Protein AF-0000000079853258 (afdb_homodimer)

Organism: NCBI:txid1812858

Nearest PDB structures (foldseek):
  1rqj-assembly1_A  TM=9.156E-01  e=3.869E-19  Escherichia coli
  3krf-assembly1_D  TM=9.120E-01  e=2.173E-18  Mentha x piperita
  3ts7-assembly1_B  TM=9.157E-01  e=2.953E-16  Methylococcus capsulatus
  3ts7-assembly1_A  TM=8.950E-01  e=1.815E-16  Methylococcus capsulatus
  3lji-assembly1_A-2  TM=9.277E-01  e=4.018E-15  Pseudomonas protegens Pf-5

InterPro domains:
  IPR000092 Polyprenyl synthetase-like [PF00348] (30-272)
  IPR000092 Polyprenyl synthetase-like [cd00685] (30-293)
  IPR008949 Isoprenoid synthase domain superfamily [G3DSA:1.10.600.10] (2-295)
  IPR008949 Isoprenoid synthase domain superfamily [SSF48576] (1-284)
  IPR033749 Polyprenyl synthetase, conserved site [PS00444] (214-226)
  IPR033749 Polyprenyl synthetase, conserved site [PS00723] (81-97)
  IPR053378 Prenyl diphosphate synthase [NF045485] (11-294)

Structure (mmCIF, N/CA/C/O backbone):
data_AF-0000000079853258-model_v1
#
loop_
_entity.id
_entity.type
_entity.pdbx_description
1 polymer 'Farnesyl diphosphate synthase'
#
loop_
_atom_site.group_PDB
_atom_site.id
_atom_site.type_symbol
_atom_site.label_atom_id
_atom_site.label_alt_id
_atom_site.label_comp_id
_atom_site.label_asym_id
_atom_site.label_entity_id
_atom_site.label_seq_id
_atom_site.pdbx_PDB_ins_code
_atom_site.Cartn_x
_atom_site.Cartn_y
_atom_site.Cartn_z
_atom_site.occupancy
_atom_site.B_iso_or_equiv
_atom_site.auth_seq_id
_atom_site.auth_comp_id
_atom_site.auth_asym_id
_atom_site.auth_atom_id
_atom_site.pdbx_PDB_model_num
ATOM 1 N N . MET A 1 1 ? -10.508 21.344 32.688 1 62.25 1 MET A N 1
ATOM 2 C CA . MET A 1 1 ? -9.812 20.062 32.594 1 62.25 1 MET A CA 1
ATOM 3 C C . MET A 1 1 ? -8.414 20.25 32.031 1 62.25 1 MET A C 1
ATOM 5 O O . MET A 1 1 ? -8.18 21.172 31.234 1 62.25 1 MET A O 1
ATOM 9 N N . ASP A 1 2 ? -7.391 19.719 32.625 1 87.06 2 ASP A N 1
ATOM 10 C CA . ASP A 1 2 ? -5.984 19.828 32.25 1 87.06 2 ASP A CA 1
ATOM 11 C C . ASP A 1 2 ? -5.738 19.203 30.875 1 87.06 2 ASP A C 1
ATOM 13 O O . ASP A 1 2 ? -5.836 17.984 30.719 1 87.06 2 ASP A O 1
ATOM 17 N N . PHE A 1 3 ? -5.715 20.062 29.875 1 89.62 3 PHE A N 1
ATOM 18 C CA . PHE A 1 3 ? -5.582 19.641 28.484 1 89.62 3 PHE A CA 1
ATOM 19 C C . PHE A 1 3 ? -4.445 18.641 28.328 1 89.62 3 PHE A C 1
ATOM 21 O O . PHE A 1 3 ? -4.582 17.641 27.609 1 89.62 3 PHE A O 1
ATOM 28 N N . LYS A 1 4 ? -3.373 18.859 28.984 1 90.56 4 LYS A N 1
ATOM 29 C CA . LYS A 1 4 ? -2.205 18 28.891 1 90.56 4 LYS A CA 1
ATOM 30 C C . LYS A 1 4 ? -2.52 16.594 29.406 1 90.56 4 LYS A C 1
ATOM 32 O O . LYS A 1 4 ? -2.094 15.602 28.812 1 90.56 4 LYS A O 1
ATOM 37 N N . LYS A 1 5 ? -3.227 16.578 30.469 1 93.56 5 LYS A N 1
ATOM 38 C CA . LYS A 1 5 ? -3.611 15.289 31.047 1 93.56 5 LYS A CA 1
ATOM 39 C C . LYS A 1 5 ? -4.582 14.555 30.125 1 93.56 5 LYS A C 1
ATOM 41 O O . LYS A 1 5 ? -4.473 13.336 29.938 1 93.56 5 LYS A O 1
ATOM 46 N N . GLU A 1 6 ? -5.543 15.281 29.594 1 94.31 6 GLU A N 1
ATOM 47 C CA . GLU A 1 6 ? -6.504 14.695 28.672 1 94.31 6 GLU A CA 1
ATOM 48 C C . GLU A 1 6 ? -5.816 14.18 27.406 1 94.31 6 GLU A C 1
ATOM 50 O O . GLU A 1 6 ? -6.184 13.133 26.875 1 94.31 6 GLU A O 1
ATOM 55 N N . LEU A 1 7 ? -4.871 14.969 26.969 1 95.06 7 LEU A N 1
ATOM 56 C CA . LEU A 1 7 ? -4.102 14.586 25.781 1 95.06 7 LEU A CA 1
ATOM 57 C C . LEU A 1 7 ? -3.371 13.273 26.016 1 95.06 7 LEU A C 1
ATOM 59 O O . LEU A 1 7 ? -3.414 12.375 25.172 1 95.06 7 LEU A O 1
ATOM 63 N N . GLU A 1 8 ? -2.768 13.133 27.125 1 94.94 8 GLU A N 1
ATOM 64 C CA . GLU A 1 8 ? -2.025 11.922 27.469 1 94.94 8 GLU A CA 1
ATOM 65 C C . GLU A 1 8 ? -2.949 10.711 27.531 1 94.94 8 GLU A C 1
ATOM 67 O O . GLU A 1 8 ? -2.588 9.617 27.078 1 94.94 8 GLU A O 1
ATOM 72 N N . LEU A 1 9 ? -4.09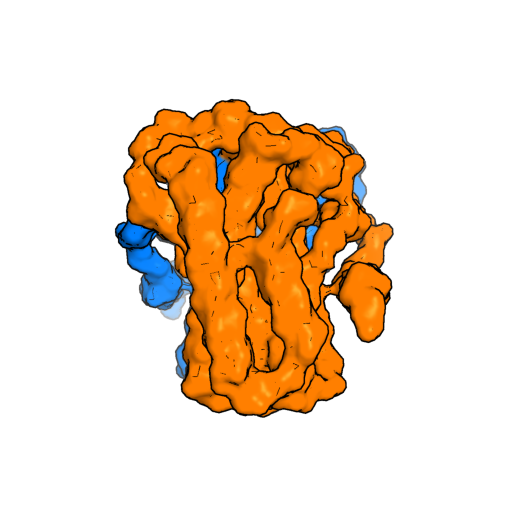4 10.914 28.125 1 96 9 LEU A N 1
ATOM 73 C CA . LEU A 1 9 ? -5.066 9.836 28.25 1 96 9 LEU A CA 1
ATOM 74 C C . LEU A 1 9 ? -5.559 9.398 26.875 1 96 9 LEU A C 1
ATOM 76 O O . LEU A 1 9 ? -5.754 8.203 26.625 1 96 9 LEU A O 1
ATOM 80 N N . ARG A 1 10 ? -5.793 10.344 26.031 1 96.12 10 ARG A N 1
ATOM 81 C CA . ARG A 1 10 ? -6.254 10.023 24.688 1 96.12 10 ARG A CA 1
ATOM 82 C C . ARG A 1 10 ? -5.168 9.297 23.891 1 96.12 10 ARG A C 1
ATOM 84 O O . ARG A 1 10 ? -5.461 8.367 23.141 1 96.12 10 ARG A O 1
ATOM 91 N N . VAL A 1 11 ? -3.932 9.719 24.031 1 96.88 11 VAL A N 1
ATOM 92 C CA . VAL A 1 11 ? -2.82 9.055 23.359 1 96.88 11 VAL A CA 1
ATOM 93 C C . VAL A 1 11 ? -2.746 7.598 23.812 1 96.88 11 VAL A C 1
ATOM 95 O O . VAL A 1 11 ? -2.58 6.691 23 1 96.88 11 VAL A O 1
ATOM 98 N N . GLN A 1 12 ? -2.9 7.379 25.109 1 97.12 12 GLN A N 1
ATOM 99 C CA . GLN A 1 12 ? -2.855 6.027 25.656 1 97.12 12 GLN A CA 1
ATOM 100 C C . GLN A 1 12 ? -3.982 5.168 25.094 1 97.12 12 GLN A C 1
ATOM 102 O O . GLN A 1 12 ? -3.77 4.004 24.75 1 97.12 12 GLN A O 1
ATOM 107 N N . ARG A 1 13 ? -5.141 5.73 25.047 1 97.31 13 ARG A N 1
ATOM 108 C CA . ARG A 1 13 ? -6.289 5.008 24.5 1 97.31 13 ARG A CA 1
ATOM 109 C C . ARG A 1 13 ? -6.078 4.668 23.031 1 97.31 13 ARG A C 1
ATOM 111 O O . ARG A 1 13 ? -6.398 3.564 22.594 1 97.31 13 ARG A O 1
ATOM 118 N N . ILE A 1 14 ? -5.574 5.613 22.312 1 98 14 ILE A N 1
ATOM 119 C CA . ILE A 1 14 ? -5.32 5.414 20.891 1 98 14 ILE A CA 1
ATOM 120 C C . ILE A 1 14 ? -4.262 4.332 20.703 1 98 14 ILE A C 1
ATOM 122 O O . ILE A 1 14 ? -4.379 3.486 19.812 1 98 14 ILE A O 1
ATOM 126 N N . GLU A 1 15 ? -3.275 4.352 21.547 1 97.94 15 GLU A N 1
ATOM 127 C CA . GLU A 1 15 ? -2.244 3.318 21.5 1 97.94 15 GLU A CA 1
ATOM 128 C C . GLU A 1 15 ? -2.84 1.932 21.719 1 97.94 15 GLU A C 1
ATOM 130 O O . GLU A 1 15 ? -2.459 0.97 21.047 1 97.94 15 GLU A O 1
ATOM 135 N N . GLU A 1 16 ? -3.705 1.867 22.625 1 98.06 16 GLU A N 1
ATOM 136 C CA . GLU A 1 16 ? -4.363 0.592 22.906 1 98.06 16 GLU A CA 1
ATOM 137 C C . GLU A 1 16 ? -5.184 0.125 21.703 1 98.06 16 GLU A C 1
ATOM 139 O O . GLU A 1 16 ? -5.215 -1.068 21.391 1 98.06 16 GLU A O 1
ATOM 144 N N . ILE A 1 17 ? -5.852 1.045 21.094 1 98.06 17 ILE A N 1
ATOM 145 C CA . ILE A 1 17 ? -6.633 0.718 19.922 1 98.06 17 ILE A CA 1
ATOM 146 C C . ILE A 1 17 ? -5.711 0.205 18.812 1 98.06 17 ILE A C 1
ATOM 148 O O . ILE A 1 17 ? -5.98 -0.833 18.203 1 98.06 17 ILE A O 1
ATOM 152 N N . ILE A 1 18 ? -4.605 0.882 18.562 1 98.38 18 ILE A N 1
ATOM 153 C CA . ILE A 1 18 ? -3.662 0.521 17.5 1 98.38 18 ILE A CA 1
ATOM 154 C C . ILE A 1 18 ? -3.092 -0.868 17.781 1 98.38 18 ILE A C 1
ATOM 156 O O . ILE A 1 18 ? -3 -1.697 16.875 1 98.38 18 ILE A O 1
ATOM 160 N N . LYS A 1 19 ? -2.777 -1.162 19 1 98.25 19 LYS A N 1
ATOM 161 C CA . LYS A 1 19 ? -2.174 -2.432 19.391 1 98.25 19 LYS A CA 1
ATOM 162 C C . LYS A 1 19 ? -3.102 -3.602 19.078 1 98.25 19 LYS A C 1
ATOM 164 O O . LYS A 1 19 ? -2.641 -4.691 18.734 1 98.25 19 LYS A O 1
ATOM 169 N N . LYS A 1 20 ? -4.398 -3.344 19.156 1 97.94 20 LYS A N 1
ATOM 170 C CA . LYS A 1 20 ? -5.387 -4.383 18.891 1 97.94 20 LYS A CA 1
ATOM 171 C C . LYS A 1 20 ? -5.273 -4.879 17.438 1 97.94 20 LYS A C 1
ATOM 173 O O . LYS A 1 20 ? -5.668 -6.004 17.141 1 97.94 20 LYS A O 1
ATOM 178 N N . TYR A 1 21 ? -4.75 -4.07 16.609 1 98.31 21 TYR A N 1
ATOM 179 C CA . TYR A 1 21 ? -4.766 -4.402 15.195 1 98.31 21 TYR A CA 1
ATOM 180 C C . TYR A 1 21 ? -3.389 -4.863 14.734 1 98.31 21 TYR A C 1
ATOM 182 O O . TYR A 1 21 ? -3.207 -5.215 13.562 1 98.31 21 TYR A O 1
ATOM 190 N N . LEU A 1 22 ? -2.373 -4.906 15.578 1 98.56 22 LEU A N 1
ATOM 191 C CA . LEU A 1 22 ? -1.027 -5.316 15.188 1 98.56 22 LEU A CA 1
ATOM 192 C C . LEU A 1 22 ? -0.928 -6.836 15.094 1 98.56 22 LEU A C 1
ATOM 194 O O . LEU A 1 22 ? -1.503 -7.551 15.914 1 98.56 22 LEU A O 1
ATOM 198 N N . PRO A 1 23 ? -0.274 -7.289 14.094 1 98.25 23 PRO A N 1
ATOM 199 C CA . PRO A 1 23 ? -0.152 -8.742 13.938 1 98.25 23 PRO A CA 1
ATOM 200 C C . PRO A 1 23 ? 0.78 -9.367 14.977 1 98.25 23 PRO A C 1
ATOM 202 O O . PRO A 1 23 ? 1.725 -8.719 15.43 1 98.25 23 PRO A O 1
ATOM 205 N N . LYS A 1 24 ? 0.512 -10.609 15.266 1 97.94 24 LYS A N 1
ATOM 206 C CA . LYS A 1 24 ? 1.387 -11.359 16.156 1 97.94 24 LYS A CA 1
ATOM 207 C C . LYS A 1 24 ? 2.721 -11.68 15.492 1 97.94 24 LYS A C 1
ATOM 209 O O . LYS A 1 24 ? 2.76 -12.016 14.305 1 97.94 24 LYS A O 1
ATOM 214 N N . GLU A 1 25 ? 3.754 -11.555 16.219 1 98.31 25 GLU A N 1
ATOM 215 C CA . GLU A 1 25 ? 5.102 -11.789 15.711 1 98.31 25 GLU A CA 1
ATOM 216 C C . GLU A 1 25 ? 5.441 -13.273 15.711 1 98.31 25 GLU A C 1
ATOM 218 O O . GLU A 1 25 ? 6.23 -13.734 16.547 1 98.31 25 GLU A O 1
ATOM 223 N N . GLU A 1 26 ? 4.953 -13.969 14.781 1 98.06 26 GLU A N 1
ATOM 224 C CA . GLU A 1 26 ? 5.145 -15.406 14.664 1 98.06 26 GLU A CA 1
ATOM 225 C C . GLU A 1 26 ? 5.234 -15.836 13.203 1 98.06 26 GLU A C 1
ATOM 227 O O . GLU A 1 26 ? 4.965 -15.047 12.305 1 98.06 26 GLU A O 1
ATOM 232 N N . GLY A 1 27 ? 5.723 -17.109 12.961 1 96.44 27 GLY A N 1
ATOM 233 C CA . GLY A 1 27 ? 5.793 -17.672 11.617 1 96.44 27 GLY A CA 1
ATOM 234 C C . GLY A 1 27 ? 7.133 -17.422 10.945 1 96.44 27 GLY A C 1
ATOM 235 O O . GLY A 1 27 ? 8.008 -16.781 11.516 1 96.44 27 GLY A O 1
ATOM 236 N N . TYR A 1 28 ? 7.277 -17.922 9.711 1 96.69 28 TYR A N 1
ATOM 237 C CA . TYR A 1 28 ? 8.523 -17.797 8.969 1 96.69 28 TYR A CA 1
ATOM 238 C C . TYR A 1 28 ? 8.805 -16.344 8.625 1 96.69 28 TYR A C 1
ATOM 240 O O . TYR A 1 28 ? 9.961 -15.938 8.5 1 96.69 28 TYR A O 1
ATOM 248 N N . GLN A 1 29 ? 7.699 -15.57 8.531 1 97.62 29 GLN A N 1
ATOM 249 C CA . GLN A 1 29 ? 7.848 -14.188 8.109 1 97.62 29 GLN A CA 1
ATOM 250 C C . GLN A 1 29 ? 7.891 -13.242 9.305 1 97.62 29 GLN A C 1
ATOM 252 O O . GLN A 1 29 ? 7.609 -12.047 9.172 1 97.62 29 GLN A O 1
ATOM 257 N N . LYS A 1 30 ? 8.242 -13.734 10.445 1 98.19 30 LYS A N 1
ATOM 258 C CA . LYS A 1 30 ? 8.211 -13.039 11.734 1 98.19 30 LYS A CA 1
ATOM 259 C C . LYS A 1 30 ? 9.031 -11.758 11.68 1 98.19 30 LYS A C 1
ATOM 261 O O . LYS A 1 30 ? 8.656 -10.75 12.289 1 98.19 30 LYS A O 1
ATOM 266 N N . ILE A 1 31 ? 10.102 -11.75 10.961 1 98.5 31 ILE A N 1
ATOM 267 C CA . ILE A 1 31 ? 11.047 -10.641 11 1 98.5 31 ILE A CA 1
ATOM 268 C C . ILE A 1 31 ? 10.383 -9.375 10.461 1 98.5 31 ILE A C 1
ATOM 270 O O . ILE A 1 31 ? 10.617 -8.273 10.977 1 98.5 31 ILE A O 1
ATOM 274 N N . VAL A 1 32 ? 9.555 -9.508 9.398 1 98.75 32 VAL A N 1
ATOM 275 C CA . VAL A 1 32 ? 8.906 -8.328 8.836 1 98.75 32 VAL A CA 1
ATOM 276 C C . VAL A 1 32 ? 7.828 -7.824 9.797 1 98.75 32 VAL A C 1
ATOM 278 O O . VAL A 1 32 ? 7.602 -6.617 9.906 1 98.75 32 VAL A O 1
ATOM 281 N N . ILE A 1 33 ? 7.199 -8.742 10.516 1 98.81 33 ILE A N 1
ATOM 282 C CA . ILE A 1 33 ? 6.176 -8.367 11.492 1 98.81 33 ILE A CA 1
ATOM 283 C C . ILE A 1 33 ? 6.824 -7.645 12.664 1 98.81 33 ILE A C 1
ATOM 285 O O . ILE A 1 33 ? 6.312 -6.621 13.133 1 98.81 33 ILE A O 1
ATOM 289 N N . GLU A 1 34 ? 7.93 -8.133 13.062 1 98.81 34 GLU A N 1
ATOM 290 C CA . GLU A 1 34 ? 8.688 -7.469 14.117 1 98.81 34 GLU A CA 1
ATOM 291 C C . GLU A 1 34 ? 9.109 -6.062 13.703 1 98.81 34 GLU A C 1
ATOM 293 O O . GLU A 1 34 ? 9.031 -5.121 14.492 1 98.81 34 GLU A O 1
ATOM 298 N N . ALA A 1 35 ? 9.547 -5.953 12.492 1 98.75 35 ALA A N 1
ATOM 299 C CA . ALA A 1 35 ? 9.977 -4.656 11.977 1 98.75 35 ALA A CA 1
ATOM 300 C C . ALA A 1 35 ? 8.812 -3.674 11.93 1 98.75 35 ALA A C 1
ATOM 302 O O . ALA A 1 35 ? 8.961 -2.504 12.289 1 98.75 35 ALA A O 1
ATOM 303 N N . MET A 1 36 ? 7.652 -4.184 11.484 1 98.69 36 MET A N 1
ATOM 304 C CA . MET A 1 36 ? 6.441 -3.365 11.477 1 98.69 36 MET A CA 1
ATOM 305 C C . MET A 1 36 ? 6.102 -2.875 12.883 1 98.69 36 MET A C 1
ATOM 307 O O . MET A 1 36 ? 5.922 -1.677 13.094 1 98.69 36 MET A O 1
ATOM 311 N N . ASN A 1 37 ? 6.02 -3.816 13.742 1 98.69 37 ASN A N 1
ATOM 312 C CA . ASN A 1 37 ? 5.621 -3.523 15.117 1 98.69 37 ASN A CA 1
ATOM 313 C C . ASN A 1 37 ? 6.629 -2.615 15.812 1 98.69 37 ASN A C 1
ATOM 315 O O . ASN A 1 37 ? 6.25 -1.721 16.562 1 98.69 37 ASN A O 1
ATOM 319 N N . TYR A 1 38 ? 7.926 -2.848 15.539 1 98.56 38 TYR A N 1
ATOM 320 C CA . TYR A 1 38 ? 8.992 -2.016 16.078 1 98.56 38 TYR A CA 1
ATOM 321 C C . TYR A 1 38 ? 8.766 -0.547 15.734 1 98.56 38 TYR A C 1
ATOM 323 O O . TYR A 1 38 ? 8.867 0.322 16.609 1 98.56 38 TYR A O 1
ATOM 331 N N . SER A 1 39 ? 8.383 -0.285 14.5 1 97.94 39 SER A N 1
ATOM 332 C CA . SER A 1 39 ? 8.219 1.082 14.016 1 97.94 39 SER A CA 1
ATOM 333 C C . SER A 1 39 ? 6.945 1.713 14.562 1 97.94 39 SER A C 1
ATOM 335 O O . SER A 1 39 ? 6.945 2.877 14.969 1 97.94 39 SER A O 1
ATOM 337 N N . ILE A 1 40 ? 5.879 0.989 14.594 1 97.69 40 ILE A N 1
ATOM 338 C CA . ILE A 1 40 ? 4.598 1.517 15.047 1 97.69 40 ILE A CA 1
ATOM 339 C C . ILE A 1 40 ? 4.648 1.785 16.547 1 97.69 40 ILE A C 1
ATOM 341 O O . ILE A 1 40 ? 4.105 2.783 17.031 1 97.69 40 ILE A O 1
ATOM 345 N N . LEU A 1 41 ? 5.301 0.933 17.266 1 96.94 41 LEU A N 1
ATOM 346 C CA . LEU A 1 41 ? 5.297 0.986 18.719 1 96.94 41 LEU A CA 1
ATOM 347 C C . LEU A 1 41 ? 6.355 1.954 19.234 1 96.94 41 LEU A C 1
ATOM 349 O O . LEU A 1 41 ? 6.492 2.146 20.438 1 96.94 41 LEU A O 1
ATOM 353 N N . ALA A 1 42 ? 7.133 2.562 18.328 1 93.06 42 ALA A N 1
ATOM 354 C CA . ALA A 1 42 ? 8.117 3.572 18.719 1 93.06 42 ALA A CA 1
ATOM 355 C C . ALA A 1 42 ? 7.434 4.812 19.281 1 93.06 42 ALA A C 1
ATOM 357 O O . ALA A 1 42 ? 8.086 5.668 19.891 1 93.06 42 ALA A O 1
ATOM 358 N N . GLY A 1 43 ? 6.125 4.879 19.156 1 89.31 43 GLY A N 1
ATOM 359 C CA . GLY A 1 43 ? 5.367 5.957 19.766 1 89.31 43 GLY A CA 1
ATOM 360 C C . GLY A 1 43 ? 5.078 7.098 18.812 1 89.31 43 GLY A C 1
ATOM 361 O O . GLY A 1 43 ? 4.848 6.875 17.625 1 89.31 43 GLY A O 1
ATOM 362 N N . GLY A 1 44 ? 5.008 8.297 19.406 1 86.44 44 GLY A N 1
ATOM 363 C CA . GLY A 1 44 ? 4.598 9.484 18.672 1 86.44 44 GLY A CA 1
ATOM 364 C C . GLY A 1 44 ? 3.379 10.164 19.281 1 86.44 44 GLY A C 1
ATOM 365 O O . GLY A 1 44 ? 2.789 9.656 20.234 1 86.44 44 GLY A O 1
ATOM 366 N N . LYS A 1 45 ? 3.061 11.25 18.734 1 88.75 45 LYS A N 1
ATOM 367 C CA . LYS A 1 45 ? 1.991 12.086 19.281 1 88.75 45 LYS A CA 1
ATOM 368 C C . LYS A 1 45 ? 0.62 11.547 18.891 1 88.75 45 LYS A C 1
ATOM 370 O O . LYS A 1 45 ? -0.397 11.938 19.469 1 88.75 45 LYS A O 1
ATOM 375 N N . ARG A 1 46 ? 0.529 10.609 17.938 1 96.44 46 ARG A N 1
ATOM 376 C CA . ARG A 1 46 ? -0.698 9.977 17.469 1 96.44 46 ARG A CA 1
ATOM 377 C C . ARG A 1 46 ? -1.745 11.023 17.094 1 96.44 46 ARG A C 1
ATOM 379 O O . ARG A 1 46 ? -2.928 10.859 17.406 1 96.44 46 ARG A O 1
ATOM 386 N N . LEU A 1 47 ? -1.274 12.078 16.516 1 95.5 47 LEU A N 1
ATOM 387 C CA . LEU A 1 47 ? -2.111 13.227 16.188 1 95.5 47 LEU A CA 1
ATOM 388 C C . LEU A 1 47 ? -3.17 12.852 15.148 1 95.5 47 LEU A C 1
ATOM 390 O O . LEU A 1 47 ? -4.34 13.211 15.297 1 95.5 47 LEU A O 1
ATOM 394 N N . ARG A 1 48 ? -2.807 12.125 14.156 1 97.81 48 ARG A N 1
ATOM 395 C CA . ARG A 1 48 ? -3.699 11.844 13.031 1 97.81 48 ARG A CA 1
ATOM 396 C C . ARG A 1 48 ? -4.863 10.961 13.469 1 97.81 48 ARG A C 1
ATOM 398 O O . ARG A 1 48 ? -6.027 11.32 13.273 1 97.81 48 ARG A O 1
ATOM 405 N N . PRO A 1 49 ? -4.602 9.828 14.133 1 98.62 49 PRO A N 1
ATOM 406 C CA . PRO A 1 49 ? -5.762 9.078 14.625 1 98.62 49 PRO A CA 1
ATOM 407 C C . PRO A 1 49 ? -6.586 9.875 15.633 1 98.62 49 PRO A C 1
ATOM 409 O O . PRO A 1 49 ? -7.805 9.703 15.711 1 98.62 49 PRO A O 1
ATOM 412 N N . MET A 1 50 ? -5.953 10.727 16.422 1 98.06 50 MET A N 1
ATOM 413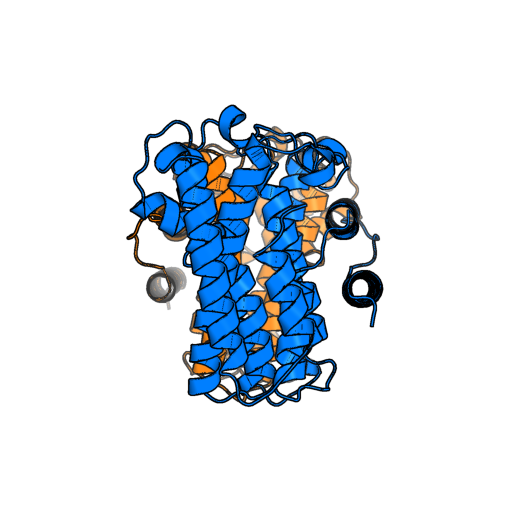 C CA . MET A 1 50 ? -6.668 11.547 17.391 1 98.06 50 MET A CA 1
ATOM 414 C C . MET A 1 50 ? -7.605 12.531 16.688 1 98.06 50 MET A C 1
ATOM 416 O O . MET A 1 50 ? -8.766 12.664 17.078 1 98.06 50 MET A O 1
ATOM 420 N N . LEU A 1 51 ? -7.098 13.234 15.695 1 97.94 51 LEU A N 1
ATOM 421 C CA . LEU A 1 51 ? -7.918 14.156 14.922 1 97.94 51 LEU A CA 1
ATOM 422 C C . LEU A 1 51 ? -9.094 13.43 14.273 1 97.94 51 LEU A C 1
ATOM 424 O O . LEU A 1 51 ? -10.211 13.953 14.242 1 97.94 51 LEU A O 1
ATOM 428 N N . MET A 1 52 ? -8.844 12.258 13.789 1 98.69 52 MET A N 1
ATOM 429 C CA . MET A 1 52 ? -9.883 11.438 13.18 1 98.69 52 MET A CA 1
ATOM 430 C C . MET A 1 52 ? -10.992 11.125 14.18 1 98.69 52 MET A C 1
ATOM 432 O O . MET A 1 52 ? -12.164 11.383 13.914 1 98.69 52 MET A O 1
ATOM 436 N N . GLN A 1 53 ? -10.602 10.609 15.312 1 98.44 53 GLN A N 1
ATOM 437 C CA . GLN A 1 53 ? -11.555 10.195 16.328 1 98.44 53 GLN A CA 1
ATOM 438 C C . GLN A 1 53 ? -12.367 11.375 16.859 1 98.44 53 GLN A C 1
ATOM 440 O O . GLN A 1 53 ? -13.586 11.289 17 1 98.44 53 GLN A O 1
ATOM 445 N N . GLU A 1 54 ? -11.688 12.477 17.172 1 97.62 54 GLU A N 1
ATOM 446 C CA . GLU A 1 54 ? -12.367 13.641 17.734 1 97.62 54 GLU A CA 1
ATOM 447 C C . GLU A 1 54 ? -13.328 14.258 16.719 1 97.62 54 GLU A C 1
ATOM 449 O O . GLU A 1 54 ? -14.383 14.773 17.094 1 97.62 54 GLU A O 1
ATOM 454 N N . THR A 1 55 ? -12.969 14.281 15.438 1 98.12 55 THR A N 1
ATOM 455 C CA . THR A 1 55 ? -13.891 14.75 14.406 1 98.12 55 THR A CA 1
ATOM 456 C C . THR A 1 55 ? -15.094 13.82 14.297 1 98.12 55 THR A C 1
ATOM 458 O O . THR A 1 55 ? -16.219 14.281 14.117 1 98.12 55 THR A O 1
ATOM 461 N N . TYR A 1 56 ? -14.828 12.5 14.344 1 98.25 56 TYR A N 1
ATOM 462 C CA . TYR A 1 56 ? -15.898 11.516 14.336 1 98.25 56 TYR A CA 1
ATOM 463 C C . TYR A 1 56 ? -16.891 11.781 15.461 1 98.25 56 TYR A C 1
ATOM 465 O O . TYR A 1 56 ? -18.109 11.789 15.242 1 98.25 56 TYR A O 1
ATOM 473 N N . PHE A 1 57 ? -16.344 12.062 16.703 1 97.5 57 PHE A N 1
ATOM 474 C CA . PHE A 1 57 ? -17.188 12.375 17.859 1 97.5 57 PHE A CA 1
ATOM 475 C C . PHE A 1 57 ? -17.922 13.688 17.656 1 97.5 57 PHE A C 1
ATOM 477 O O . PHE A 1 57 ? -19.078 13.82 18.047 1 97.5 57 PHE A O 1
ATOM 484 N N . LEU A 1 58 ? -17.266 14.656 17.062 1 96.75 58 LEU A N 1
ATOM 485 C CA . LEU A 1 58 ? -17.828 15.977 16.812 1 96.75 58 LEU A CA 1
ATOM 486 C C . LEU A 1 58 ? -19.156 15.859 16.078 1 96.75 58 LEU A C 1
ATOM 488 O O . LEU A 1 58 ? -20.094 16.609 16.375 1 96.75 58 LEU A O 1
ATOM 492 N N . PHE A 1 59 ? -19.25 14.883 15.164 1 96.81 59 PHE A N 1
ATOM 493 C CA . PHE A 1 59 ? -20.438 14.758 14.336 1 96.81 59 PHE A CA 1
ATOM 494 C C . PHE A 1 59 ? -21.328 13.625 14.836 1 96.81 59 PHE A C 1
ATOM 496 O O . PHE A 1 59 ? -22.156 13.102 14.086 1 96.81 59 PHE A O 1
ATOM 503 N N . GLY A 1 60 ? -21.047 13.133 16.031 1 96.31 60 GLY A N 1
ATOM 504 C CA . GLY A 1 60 ? -22 12.258 16.703 1 96.31 60 GLY A CA 1
ATOM 505 C C . GLY A 1 60 ? -21.656 10.789 16.547 1 96.31 60 GLY A C 1
ATOM 506 O O . GLY A 1 60 ? -22.422 9.922 16.969 1 96.31 60 GLY A O 1
ATOM 507 N N . GLY A 1 61 ? -20.453 10.5 15.961 1 95.56 61 GLY A N 1
ATOM 508 C CA . GLY A 1 61 ? -20.047 9.109 15.852 1 95.56 61 GLY A CA 1
ATOM 509 C C . GLY A 1 61 ? -19.844 8.438 17.203 1 95.56 61 GLY A C 1
ATOM 510 O O . GLY A 1 61 ? -19.312 9.055 18.125 1 95.56 61 GLY A O 1
ATOM 511 N N . LYS A 1 62 ? -20.266 7.172 17.266 1 94.44 62 LYS A N 1
ATOM 512 C CA . LYS A 1 62 ? -20.188 6.496 18.547 1 94.44 62 LYS A CA 1
ATOM 513 C C . LYS A 1 62 ? -19.703 5.055 18.391 1 94.44 62 LYS A C 1
ATOM 515 O O . LYS A 1 62 ? -19.344 4.402 19.359 1 94.44 62 LYS A O 1
ATOM 520 N N . SER A 1 63 ? -19.688 4.523 17.203 1 92.94 63 SER A N 1
ATOM 521 C CA . SER A 1 63 ? -19.391 3.109 17 1 92.94 63 SER A CA 1
ATOM 522 C C . SER A 1 63 ? -17.891 2.879 16.844 1 92.94 63 SER A C 1
ATOM 524 O O . SER A 1 63 ? -17.125 3.832 16.703 1 92.94 63 SER A O 1
ATOM 526 N N . ASP A 1 64 ? -17.469 1.617 16.891 1 95.62 64 ASP A N 1
ATOM 527 C CA . ASP A 1 64 ? -16.062 1.258 16.781 1 95.62 64 ASP A CA 1
ATOM 528 C C . ASP A 1 64 ? -15.633 1.173 15.328 1 95.62 64 ASP A C 1
ATOM 530 O O . ASP A 1 64 ? -14.508 0.765 15.031 1 95.62 64 ASP A O 1
ATOM 534 N N . VAL A 1 65 ? -16.469 1.642 14.383 1 96.5 65 VAL A N 1
ATOM 535 C CA . VAL A 1 65 ? -16.172 1.577 12.961 1 96.5 65 VAL A CA 1
ATOM 536 C C . VAL A 1 65 ? -14.977 2.469 12.641 1 96.5 65 VAL A C 1
ATOM 538 O O . VAL A 1 65 ? -14.297 2.268 11.633 1 96.5 65 VAL A O 1
ATOM 541 N N . ILE A 1 66 ? -14.688 3.432 13.586 1 97.88 66 ILE A N 1
ATOM 542 C CA . ILE A 1 66 ? -13.617 4.402 13.367 1 97.88 66 ILE A CA 1
ATOM 543 C C . ILE A 1 66 ? -12.266 3.766 13.695 1 97.88 66 ILE A C 1
ATOM 545 O O . ILE A 1 66 ? -11.227 4.215 13.211 1 97.88 66 ILE A O 1
ATOM 549 N N . GLU A 1 67 ? -12.266 2.689 14.5 1 98.5 67 GLU A N 1
ATOM 550 C CA . GLU A 1 67 ? -11.031 2.158 15.078 1 98.5 67 GLU A CA 1
ATOM 551 C C . GLU A 1 67 ? -10.117 1.592 14 1 98.5 67 GLU A C 1
ATOM 553 O O . GLU A 1 67 ? -8.922 1.883 13.977 1 98.5 67 GLU A O 1
ATOM 558 N N . PRO A 1 68 ? -10.656 0.805 13.047 1 98.44 68 PRO A N 1
ATOM 559 C CA . PRO A 1 68 ? -9.766 0.307 11.992 1 98.44 68 PRO A CA 1
ATOM 560 C C . PRO A 1 68 ? -9.125 1.43 11.188 1 98.44 68 PRO A C 1
ATOM 562 O O . PRO A 1 68 ? -7.977 1.302 10.742 1 98.44 68 PRO A O 1
ATOM 565 N N . PHE A 1 69 ? -9.867 2.475 10.977 1 98.75 69 PHE A N 1
ATOM 566 C CA . PHE A 1 69 ? -9.328 3.6 10.219 1 98.75 69 PHE A CA 1
ATOM 567 C C . PHE A 1 69 ? -8.25 4.32 11.016 1 98.75 69 PHE A C 1
ATOM 569 O O . PHE A 1 69 ? -7.254 4.781 10.445 1 98.75 69 PHE A O 1
ATOM 576 N N . MET A 1 70 ? -8.422 4.438 12.328 1 98.81 70 MET A N 1
ATOM 577 C CA . MET A 1 70 ? -7.406 5.035 13.18 1 98.81 70 MET A CA 1
ATOM 578 C C . MET A 1 70 ? -6.098 4.254 13.102 1 98.81 70 MET A C 1
ATOM 580 O O . MET A 1 70 ? -5.031 4.84 12.914 1 98.81 70 MET A O 1
ATOM 584 N N . ALA A 1 71 ? -6.238 2.965 13.203 1 98.81 71 ALA A N 1
ATOM 585 C CA . ALA A 1 71 ? -5.062 2.102 13.125 1 98.81 71 ALA A CA 1
ATOM 586 C C . ALA A 1 71 ? -4.418 2.166 11.742 1 98.81 71 ALA A C 1
ATOM 588 O O . ALA A 1 71 ? -3.197 2.273 11.625 1 98.81 71 ALA A O 1
ATOM 589 N N . ALA A 1 72 ? -5.242 2.113 10.75 1 98.88 72 ALA A N 1
ATOM 590 C CA . ALA A 1 72 ? -4.758 2.16 9.375 1 98.88 72 ALA A CA 1
ATOM 591 C C . ALA A 1 72 ? -4.008 3.461 9.102 1 98.88 72 ALA A C 1
ATOM 593 O O . ALA A 1 72 ? -2.953 3.453 8.461 1 98.88 72 ALA A O 1
ATOM 594 N N . MET A 1 73 ? -4.527 4.562 9.547 1 98.81 73 MET A N 1
ATOM 595 C CA . MET A 1 73 ? -3.898 5.867 9.367 1 98.81 73 MET A CA 1
ATOM 596 C C . MET A 1 73 ? -2.508 5.891 9.992 1 98.81 73 MET A C 1
ATOM 598 O O . MET A 1 73 ? -1.561 6.395 9.383 1 98.81 73 MET A O 1
ATOM 602 N N . GLU A 1 74 ? -2.418 5.359 11.148 1 98.62 74 GLU A N 1
ATOM 603 C CA . GLU A 1 74 ? -1.116 5.316 11.812 1 98.62 74 GLU A CA 1
ATOM 604 C C . GLU A 1 74 ? -0.151 4.398 11.07 1 98.62 74 GLU A C 1
ATOM 606 O O . GLU A 1 74 ? 1.051 4.672 11.008 1 98.62 74 GLU A O 1
ATOM 611 N N . MET A 1 75 ? -0.662 3.33 10.547 1 98.81 75 MET A N 1
ATOM 612 C CA . MET A 1 75 ? 0.173 2.426 9.758 1 98.81 75 MET A CA 1
ATOM 613 C C . MET A 1 75 ? 0.706 3.123 8.516 1 98.81 75 MET A C 1
ATOM 615 O O . MET A 1 75 ? 1.88 2.979 8.172 1 98.81 75 MET A O 1
ATOM 619 N N . ILE A 1 76 ? -0.146 3.883 7.852 1 98.88 76 ILE A N 1
ATOM 620 C CA . ILE A 1 76 ? 0.255 4.613 6.656 1 98.88 76 ILE A CA 1
ATOM 621 C C . ILE A 1 76 ? 1.299 5.668 7.02 1 98.88 76 ILE A C 1
ATOM 623 O O . ILE A 1 76 ? 2.326 5.789 6.348 1 98.88 76 ILE A O 1
ATOM 627 N N . HIS A 1 77 ? 1.051 6.387 8.078 1 98.31 77 HIS A N 1
ATOM 628 C CA . HIS A 1 77 ? 2.029 7.375 8.516 1 98.31 77 HIS A CA 1
ATOM 629 C C . HIS A 1 77 ? 3.363 6.715 8.859 1 98.31 77 HIS A C 1
ATOM 631 O O . HIS A 1 77 ? 4.422 7.215 8.477 1 98.31 77 HIS A O 1
ATOM 637 N N . THR A 1 78 ? 3.289 5.613 9.555 1 98.31 78 THR A N 1
ATOM 638 C CA . THR A 1 78 ? 4.492 4.922 10.008 1 98.31 78 THR A CA 1
ATOM 639 C C . THR A 1 78 ? 5.281 4.379 8.82 1 98.31 78 THR A C 1
ATOM 641 O O . THR A 1 78 ? 6.508 4.484 8.789 1 98.31 78 THR A O 1
ATOM 644 N N . TYR A 1 79 ? 4.57 3.775 7.84 1 98.62 79 TYR A N 1
ATOM 645 C CA . TYR A 1 79 ? 5.332 3.264 6.707 1 98.62 79 TYR A CA 1
ATOM 646 C C . TYR A 1 79 ? 6.062 4.391 5.984 1 98.62 79 TYR A C 1
ATOM 648 O O . TYR A 1 79 ? 7.156 4.191 5.453 1 98.62 79 TYR A O 1
ATOM 656 N N . SER A 1 80 ? 5.402 5.57 5.887 1 98.31 80 SER A N 1
ATOM 657 C CA . SER A 1 80 ? 6.027 6.703 5.215 1 98.31 80 SER A CA 1
ATOM 658 C C . SER A 1 80 ? 7.332 7.105 5.902 1 98.31 80 SER A C 1
ATOM 660 O O . SER A 1 80 ? 8.305 7.473 5.238 1 98.31 80 SER A O 1
ATOM 662 N N . LEU A 1 81 ? 7.398 7.027 7.262 1 96.56 81 LEU A N 1
ATOM 663 C CA . LEU A 1 81 ? 8.617 7.316 8.016 1 96.56 81 LEU A CA 1
ATOM 664 C C . LEU A 1 81 ? 9.672 6.25 7.77 1 96.56 81 LEU A C 1
ATOM 666 O O . LEU A 1 81 ? 10.852 6.566 7.57 1 96.56 81 LEU A O 1
ATOM 670 N N . VAL A 1 82 ? 9.25 5 7.754 1 98.31 82 VAL A N 1
ATOM 671 C CA . VAL A 1 82 ? 10.156 3.873 7.57 1 98.31 82 VAL A CA 1
ATOM 672 C C . VAL A 1 82 ? 10.867 3.994 6.227 1 98.31 82 VAL A C 1
ATOM 674 O O . VAL A 1 82 ? 12.086 3.846 6.145 1 98.31 82 VAL A O 1
ATOM 677 N N . HIS A 1 83 ? 10.117 4.27 5.188 1 98.5 83 HIS A N 1
ATOM 678 C CA . HIS A 1 83 ? 10.711 4.371 3.855 1 98.5 83 HIS A CA 1
ATOM 679 C C . HIS A 1 83 ? 11.484 5.672 3.695 1 98.5 83 HIS A C 1
ATOM 681 O O . HIS A 1 83 ? 12.539 5.695 3.045 1 98.5 83 HIS A O 1
ATOM 687 N N . ASP A 1 84 ? 11.016 6.738 4.328 1 96.19 84 ASP A N 1
ATOM 688 C CA . ASP A 1 84 ? 11.703 8.023 4.273 1 96.19 84 ASP A CA 1
ATOM 689 C C . ASP A 1 84 ? 13.078 7.938 4.945 1 96.19 84 ASP A C 1
ATOM 691 O O . ASP A 1 84 ? 14 8.656 4.566 1 96.19 84 ASP A O 1
ATOM 695 N N . ASP A 1 85 ? 13.242 7.078 5.91 1 96 85 ASP A N 1
ATOM 696 C CA . ASP A 1 85 ? 14.477 6.941 6.684 1 96 85 ASP A CA 1
ATOM 697 C C . ASP A 1 85 ? 15.5 6.09 5.945 1 96 85 ASP A C 1
ATOM 699 O O . ASP A 1 85 ? 16.656 5.996 6.363 1 96 85 ASP A O 1
ATOM 703 N N . LEU A 1 86 ? 15.172 5.465 4.809 1 97.69 86 LEU A N 1
ATOM 704 C CA . LEU A 1 86 ? 16.062 4.555 4.094 1 97.69 86 LEU A CA 1
ATOM 705 C C . LEU A 1 86 ? 17.281 5.293 3.551 1 97.69 86 LEU A C 1
ATOM 707 O O . LEU A 1 86 ? 17.219 6.504 3.318 1 97.69 86 LEU A O 1
ATOM 711 N N . PRO A 1 87 ? 18.406 4.574 3.229 1 96.62 87 PRO A N 1
ATOM 712 C CA . PRO A 1 87 ? 19.641 5.188 2.723 1 96.62 87 PRO A CA 1
ATOM 713 C C . PRO A 1 87 ? 19.422 5.965 1.427 1 96.62 87 PRO A C 1
ATOM 715 O O . PRO A 1 87 ? 20.062 6.992 1.204 1 96.62 87 PRO A O 1
ATOM 718 N N . ALA A 1 88 ? 18.516 5.539 0.601 1 95.12 88 ALA A N 1
ATOM 719 C CA . ALA A 1 88 ? 18.266 6.176 -0.69 1 95.12 88 ALA A CA 1
ATOM 720 C C . ALA A 1 88 ? 17.438 7.445 -0.526 1 95.12 88 ALA A C 1
ATOM 722 O O . ALA A 1 88 ? 17.25 8.203 -1.482 1 95.12 88 ALA A O 1
ATOM 723 N N . MET A 1 89 ? 16.984 7.75 0.732 1 94.44 89 MET A N 1
ATOM 724 C CA . MET A 1 89 ? 16.156 8.914 1.021 1 94.44 89 MET A CA 1
ATOM 725 C C . MET A 1 89 ? 16.828 9.82 2.047 1 94.44 89 MET A C 1
ATOM 727 O O . MET A 1 89 ? 17.906 10.367 1.79 1 94.44 89 MET A O 1
ATOM 731 N N . ASP A 1 90 ? 16.266 9.914 3.246 1 90.62 90 ASP A N 1
ATOM 732 C CA . ASP A 1 90 ? 16.859 10.82 4.227 1 90.62 90 ASP A CA 1
ATOM 733 C C . ASP A 1 90 ? 18.016 10.156 4.961 1 90.62 90 ASP A C 1
ATOM 735 O O . ASP A 1 90 ? 18.844 10.836 5.586 1 90.62 90 ASP A O 1
ATOM 739 N N . ASP A 1 91 ? 18.094 8.867 4.902 1 92.88 91 ASP A N 1
ATOM 740 C CA . ASP A 1 91 ? 19.156 8.094 5.535 1 92.88 91 ASP A CA 1
ATOM 741 C C . ASP A 1 91 ? 19.328 8.484 7 1 92.88 91 ASP A C 1
ATOM 743 O O . ASP A 1 91 ? 20.453 8.711 7.461 1 92.88 91 ASP A O 1
ATOM 747 N N . ASP A 1 92 ? 18.234 8.617 7.695 1 90.5 92 ASP A N 1
ATOM 748 C CA . ASP A 1 92 ? 18.266 9.008 9.102 1 90.5 92 ASP A CA 1
ATOM 749 C C . ASP A 1 92 ? 18.641 7.82 9.992 1 90.5 92 ASP A C 1
ATOM 751 O O . ASP A 1 92 ? 18.219 6.691 9.742 1 90.5 92 ASP A O 1
ATOM 755 N N . ASP A 1 93 ? 19.344 8.117 11.133 1 92.5 93 ASP A N 1
ATOM 756 C CA . ASP A 1 93 ? 19.781 7.082 12.062 1 92.5 93 ASP A CA 1
ATOM 757 C C . ASP A 1 93 ? 18.734 6.855 13.156 1 92.5 93 ASP A C 1
ATOM 759 O O . ASP A 1 93 ? 18.656 5.762 13.719 1 92.5 93 ASP A O 1
ATOM 763 N N . TYR A 1 94 ? 17.906 7.938 13.438 1 91 94 TYR A N 1
ATOM 764 C CA . TYR A 1 94 ? 16.969 7.859 14.539 1 91 94 TYR A CA 1
ATOM 765 C C . TYR A 1 94 ? 15.586 8.359 14.117 1 91 94 TYR A C 1
ATOM 767 O O . TYR A 1 94 ? 15.477 9.281 13.305 1 91 94 TYR A O 1
ATOM 775 N N . ARG A 1 95 ? 14.594 7.754 14.688 1 89.38 95 ARG A N 1
ATOM 776 C CA . ARG A 1 95 ? 13.188 8.125 14.555 1 89.38 95 ARG A CA 1
ATOM 777 C C . ARG A 1 95 ? 12.43 7.852 15.852 1 89.38 95 ARG A C 1
ATOM 779 O O . ARG A 1 95 ? 12.445 6.73 16.359 1 89.38 95 ARG A O 1
ATOM 786 N N . ARG A 1 96 ? 11.867 8.875 16.391 1 89.81 96 ARG A N 1
ATOM 787 C CA . ARG A 1 96 ? 11.094 8.781 17.609 1 89.81 96 ARG A CA 1
ATOM 788 C C . ARG A 1 96 ? 11.922 8.18 18.75 1 89.81 96 ARG A C 1
ATOM 790 O O . ARG A 1 96 ? 11.469 7.285 19.453 1 89.81 96 ARG A O 1
ATOM 797 N N . GLY A 1 97 ? 13.156 8.594 18.781 1 87.94 97 GLY A N 1
ATOM 798 C CA . GLY A 1 97 ? 14.031 8.242 19.875 1 87.94 97 GLY A CA 1
ATOM 799 C C . GLY A 1 97 ? 14.633 6.852 19.75 1 87.94 97 GLY A C 1
ATOM 800 O O . GLY A 1 97 ? 15.383 6.406 20.609 1 87.94 97 GLY A O 1
ATOM 801 N N . ARG A 1 98 ? 14.328 6.188 18.609 1 92.56 98 ARG A N 1
ATOM 802 C CA . ARG A 1 98 ? 14.852 4.844 18.375 1 92.56 98 ARG A CA 1
ATOM 803 C C . ARG A 1 98 ? 15.625 4.781 17.062 1 92.56 98 ARG A C 1
ATOM 805 O O . ARG A 1 98 ? 15.477 5.648 16.203 1 92.56 98 ARG A O 1
ATOM 812 N N . LYS A 1 99 ? 16.531 3.801 17 1 96.62 99 LYS A N 1
ATOM 813 C CA . LYS A 1 99 ? 17.188 3.559 15.711 1 96.62 99 LYS A CA 1
ATOM 814 C C . LYS A 1 99 ? 16.156 3.258 14.625 1 96.62 99 LYS A C 1
ATOM 816 O O . LYS A 1 99 ? 15.133 2.625 14.891 1 96.62 99 LYS A O 1
ATOM 821 N N . THR A 1 100 ? 16.422 3.713 13.469 1 96.62 100 THR A N 1
ATOM 822 C CA . THR A 1 100 ? 15.492 3.533 12.359 1 96.62 100 THR A CA 1
ATOM 823 C C . THR A 1 100 ? 15.391 2.061 11.977 1 96.62 100 THR A C 1
ATOM 825 O O . THR A 1 100 ? 16.281 1.269 12.281 1 96.62 100 THR A O 1
ATOM 828 N N . THR A 1 101 ? 14.352 1.729 11.328 1 97.81 101 THR A N 1
ATOM 829 C CA . THR A 1 101 ? 14 0.348 11.023 1 97.81 101 THR A CA 1
ATOM 830 C C . THR A 1 101 ? 15.094 -0.316 10.188 1 97.81 101 THR A C 1
ATOM 832 O O . THR A 1 101 ? 15.469 -1.46 10.453 1 97.81 101 THR A O 1
ATOM 835 N N . HIS A 1 102 ? 15.633 0.392 9.18 1 98 102 HIS A N 1
ATOM 836 C CA . HIS A 1 102 ? 16.641 -0.206 8.305 1 98 102 HIS A CA 1
ATOM 837 C C . HIS A 1 102 ? 17.938 -0.451 9.055 1 98 102 HIS A C 1
ATOM 839 O O . HIS A 1 102 ? 18.703 -1.357 8.703 1 98 102 HIS A O 1
ATOM 845 N N . LEU A 1 103 ? 18.25 0.391 10.062 1 97.94 103 LEU A N 1
ATOM 846 C CA . LEU A 1 103 ? 19.453 0.186 10.859 1 97.94 103 LEU A CA 1
ATOM 847 C C . LEU A 1 103 ? 19.312 -1.029 11.766 1 97.94 103 LEU A C 1
ATOM 849 O O . LEU A 1 103 ? 20.281 -1.74 12.023 1 97.94 103 LEU A O 1
ATOM 853 N N . VAL A 1 104 ? 18.141 -1.254 12.258 1 98.44 104 VAL A N 1
ATOM 854 C CA . VAL A 1 104 ? 17.891 -2.338 13.203 1 98.44 104 VAL A CA 1
ATOM 855 C C . VAL A 1 104 ? 17.766 -3.66 12.453 1 98.44 104 VAL A C 1
ATOM 857 O O . VAL A 1 104 ? 18.297 -4.684 12.883 1 98.44 104 VAL A O 1
ATOM 860 N N . PHE A 1 105 ? 17.125 -3.672 11.281 1 98.38 105 PHE A N 1
ATOM 861 C CA . PHE A 1 105 ? 16.719 -4.93 10.664 1 98.38 105 PHE A CA 1
ATOM 862 C C . PHE A 1 105 ? 17.391 -5.113 9.312 1 98.38 105 PHE A C 1
ATOM 864 O O . PHE A 1 105 ? 17.266 -6.172 8.688 1 98.38 105 PHE A O 1
ATOM 871 N N . GLY A 1 106 ? 18.094 -4.117 8.852 1 97.81 106 GLY A N 1
ATOM 872 C CA . GLY A 1 106 ? 18.656 -4.137 7.512 1 97.81 106 GLY A CA 1
ATOM 873 C C . GLY A 1 106 ? 17.797 -3.404 6.492 1 97.81 106 GLY A C 1
ATOM 874 O O . GLY A 1 106 ? 16.594 -3.223 6.699 1 97.81 106 GLY A O 1
ATOM 875 N N . GLU A 1 107 ? 18.422 -2.977 5.426 1 97.94 107 GLU A N 1
ATOM 876 C CA . GLU A 1 107 ? 17.766 -2.162 4.41 1 97.94 107 GLU A CA 1
ATOM 877 C C . GLU A 1 107 ? 16.641 -2.932 3.729 1 97.94 107 GLU A C 1
ATOM 879 O O . GLU A 1 107 ? 15.547 -2.4 3.541 1 97.94 107 GLU A O 1
ATOM 884 N N . ALA A 1 108 ? 16.875 -4.199 3.344 1 97.81 108 ALA A N 1
ATOM 885 C CA . ALA A 1 108 ? 15.859 -5.016 2.67 1 97.81 108 ALA A CA 1
ATOM 886 C C . ALA A 1 108 ? 14.617 -5.176 3.535 1 97.81 108 ALA A C 1
ATOM 888 O O . ALA A 1 108 ? 13.492 -4.973 3.062 1 97.81 108 ALA A O 1
ATOM 889 N N . VAL A 1 109 ? 14.781 -5.488 4.777 1 98.31 109 VAL A N 1
ATOM 890 C CA . VAL A 1 109 ? 13.664 -5.664 5.695 1 98.31 109 VAL A CA 1
ATOM 891 C C . VAL A 1 109 ? 12.969 -4.32 5.93 1 98.31 109 VAL A C 1
ATOM 893 O O . VAL A 1 109 ? 11.75 -4.266 6.086 1 98.31 109 VAL A O 1
ATOM 896 N N . GLY A 1 110 ? 13.789 -3.197 5.953 1 98.62 110 GLY A N 1
ATOM 897 C CA . GLY A 1 110 ? 13.188 -1.875 6.035 1 98.62 110 GLY A CA 1
ATOM 898 C C . GLY A 1 110 ? 12.227 -1.585 4.898 1 98.62 110 GLY A C 1
ATOM 899 O O . GLY A 1 110 ? 11.133 -1.07 5.125 1 98.62 110 GLY A O 1
ATOM 900 N N . ILE A 1 111 ? 12.625 -1.946 3.684 1 98.69 111 ILE A N 1
ATOM 901 C CA . ILE A 1 111 ? 11.773 -1.761 2.518 1 98.69 111 ILE A CA 1
ATOM 902 C C . ILE A 1 111 ? 10.516 -2.611 2.66 1 98.69 111 ILE A C 1
ATOM 904 O O . ILE A 1 111 ? 9.398 -2.109 2.504 1 98.69 111 ILE A O 1
ATOM 908 N N . LEU A 1 112 ? 10.664 -3.877 3.053 1 98.81 112 LEU A N 1
ATOM 909 C CA . LEU A 1 112 ? 9.539 -4.809 3.17 1 98.81 112 LEU A CA 1
ATOM 910 C C . LEU A 1 112 ? 8.609 -4.391 4.301 1 98.81 112 LEU A C 1
ATOM 912 O O . LEU A 1 112 ? 7.391 -4.574 4.203 1 98.81 112 LEU A O 1
ATOM 916 N N . ALA A 1 113 ? 9.18 -3.879 5.379 1 98.81 113 ALA A N 1
ATOM 917 C CA . ALA A 1 113 ? 8.359 -3.416 6.496 1 98.81 113 ALA A CA 1
ATOM 918 C C . ALA A 1 113 ? 7.457 -2.26 6.074 1 98.81 113 ALA A C 1
ATOM 920 O O . ALA A 1 113 ? 6.297 -2.191 6.484 1 98.81 113 ALA A O 1
ATOM 921 N N . GLY A 1 114 ? 8.031 -1.32 5.324 1 98.81 114 GLY A N 1
ATOM 922 C CA . GLY A 1 114 ? 7.199 -0.258 4.781 1 98.81 114 GLY A CA 1
ATOM 923 C C . GLY A 1 114 ? 6.09 -0.77 3.883 1 98.81 114 GLY A C 1
ATOM 924 O O . GLY A 1 114 ? 4.938 -0.355 4.016 1 98.81 114 GLY A O 1
ATOM 925 N N . ASP A 1 115 ? 6.418 -1.706 2.951 1 98.88 115 ASP A N 1
ATOM 926 C CA . ASP A 1 115 ? 5.414 -2.328 2.092 1 98.88 115 ASP A CA 1
ATOM 927 C C . ASP A 1 115 ? 4.324 -3.004 2.92 1 98.88 115 ASP A C 1
ATOM 929 O O . ASP A 1 115 ? 3.137 -2.875 2.613 1 98.88 115 ASP A O 1
ATOM 933 N N . ALA A 1 116 ? 4.754 -3.723 3.908 1 98.88 116 ALA A N 1
ATOM 934 C CA . ALA A 1 116 ? 3.842 -4.484 4.758 1 98.88 116 ALA A CA 1
ATOM 935 C C . ALA A 1 116 ? 2.893 -3.561 5.512 1 98.88 116 ALA A C 1
ATOM 937 O O . ALA A 1 116 ? 1.69 -3.824 5.59 1 98.88 116 ALA A O 1
ATOM 938 N N . LEU A 1 117 ? 3.457 -2.516 6.066 1 98.94 117 LEU A N 1
ATOM 939 C CA . LEU A 1 117 ? 2.639 -1.557 6.801 1 98.94 117 LEU A CA 1
ATOM 940 C C . LEU A 1 117 ? 1.602 -0.915 5.883 1 98.94 117 LEU A C 1
ATOM 942 O O . LEU A 1 117 ? 0.433 -0.788 6.258 1 98.94 117 LEU A O 1
ATOM 946 N N . LEU A 1 118 ? 2.014 -0.472 4.707 1 98.88 118 LEU A N 1
ATOM 947 C CA . LEU A 1 118 ? 1.089 0.152 3.766 1 98.88 118 LEU A CA 1
ATOM 948 C C . LEU A 1 118 ? -0.024 -0.814 3.375 1 98.88 118 LEU A C 1
ATOM 950 O O . LEU A 1 118 ? -1.204 -0.458 3.418 1 98.88 118 LEU A O 1
ATOM 954 N N . ASN A 1 119 ? 0.354 -2.037 2.984 1 98.94 119 ASN A N 1
ATOM 955 C CA . ASN A 1 119 ? -0.641 -3.043 2.627 1 98.94 119 ASN A CA 1
ATOM 956 C C . ASN A 1 119 ? -1.559 -3.367 3.803 1 98.94 119 ASN A C 1
ATOM 958 O O . ASN A 1 119 ? -2.779 -3.436 3.643 1 98.94 119 ASN A O 1
ATOM 962 N N . TYR A 1 120 ? -0.968 -3.568 4.961 1 98.88 120 TYR A N 1
ATOM 963 C CA . TYR A 1 120 ? -1.717 -3.975 6.145 1 98.88 120 TYR A CA 1
ATOM 964 C C . TYR A 1 120 ? -2.676 -2.873 6.586 1 98.88 120 TYR A C 1
ATOM 966 O O . TYR A 1 120 ? -3.734 -3.154 7.152 1 98.88 120 TYR A O 1
ATOM 974 N N . ALA A 1 121 ? -2.283 -1.628 6.348 1 98.88 121 ALA A N 1
ATOM 975 C CA . ALA A 1 121 ? -3.193 -0.517 6.609 1 98.88 121 ALA A CA 1
ATOM 976 C C . ALA A 1 121 ? -4.523 -0.717 5.891 1 98.88 121 ALA A C 1
ATOM 978 O O . ALA A 1 121 ? -5.59 -0.531 6.48 1 98.88 121 ALA A O 1
ATOM 979 N N . PHE A 1 122 ? -4.48 -1.116 4.641 1 98.81 122 PHE A N 1
ATOM 980 C CA . PHE A 1 122 ? -5.707 -1.326 3.883 1 98.81 122 PHE A CA 1
ATOM 981 C C . PHE A 1 122 ? -6.438 -2.574 4.363 1 98.81 122 PHE A C 1
ATOM 983 O O . PHE A 1 122 ? -7.664 -2.584 4.461 1 98.81 122 PHE A O 1
ATOM 990 N N . GLU A 1 123 ? -5.652 -3.66 4.668 1 98.5 123 GLU A N 1
ATOM 991 C CA . GLU A 1 123 ? -6.273 -4.828 5.285 1 98.5 123 GLU A CA 1
ATOM 992 C C . GLU A 1 123 ? -7.066 -4.438 6.531 1 98.5 123 GLU A C 1
ATOM 994 O O . GLU A 1 123 ? -8.195 -4.898 6.727 1 98.5 123 GLU A O 1
ATOM 999 N N . THR A 1 124 ? -6.465 -3.629 7.312 1 98.69 124 THR A N 1
ATOM 1000 C CA . THR A 1 124 ? -7.043 -3.203 8.586 1 98.69 124 THR A CA 1
ATOM 1001 C C . THR A 1 124 ? -8.266 -2.318 8.352 1 98.69 124 THR A C 1
ATOM 1003 O O . THR A 1 124 ? -9.328 -2.557 8.922 1 98.69 124 THR A O 1
ATOM 1006 N N . ALA A 1 125 ? -8.172 -1.305 7.484 1 98.31 125 ALA A N 1
ATOM 1007 C CA . ALA A 1 125 ? -9.281 -0.393 7.211 1 98.31 125 ALA A CA 1
ATOM 1008 C C . ALA A 1 125 ? -10.484 -1.146 6.656 1 98.31 125 ALA A C 1
ATOM 1010 O O . ALA A 1 125 ? -11.633 -0.815 6.973 1 98.31 125 ALA A O 1
ATOM 1011 N N . LEU A 1 126 ? -10.227 -2.164 5.883 1 96.69 126 LEU A N 1
ATOM 1012 C CA . LEU A 1 126 ? -11.289 -2.928 5.234 1 96.69 126 LEU A CA 1
ATOM 1013 C C . LEU A 1 126 ? -12.109 -3.701 6.262 1 96.69 126 LEU A C 1
ATOM 1015 O O . LEU A 1 126 ? -13.242 -4.094 5.984 1 96.69 126 LEU A O 1
ATOM 1019 N N . THR A 1 127 ? -11.578 -3.959 7.445 1 96.38 127 THR A N 1
ATOM 1020 C CA . THR A 1 127 ? -12.336 -4.672 8.469 1 96.38 127 THR A CA 1
ATOM 1021 C C . THR A 1 127 ? -13.531 -3.846 8.938 1 96.38 127 THR A C 1
ATOM 1023 O O . THR A 1 127 ? -14.461 -4.375 9.547 1 96.38 127 THR A O 1
ATOM 1026 N N . ALA A 1 128 ? -13.5 -2.521 8.617 1 95.19 128 ALA A N 1
ATOM 1027 C CA . ALA A 1 128 ? -14.633 -1.66 8.938 1 95.19 128 ALA A CA 1
ATOM 1028 C C . ALA A 1 128 ? -15.891 -2.115 8.203 1 95.19 128 ALA A C 1
ATOM 1030 O O . ALA A 1 128 ? -17 -1.93 8.695 1 95.19 128 ALA A O 1
ATOM 1031 N N . LEU A 1 129 ? -15.719 -2.717 7.023 1 91.19 129 LEU A N 1
ATOM 1032 C CA . LEU A 1 129 ? -16.844 -3.201 6.238 1 91.19 129 LEU A CA 1
ATOM 1033 C C . LEU A 1 129 ? -17.578 -4.328 6.969 1 91.19 129 LEU A C 1
ATOM 1035 O O . LEU A 1 129 ? -18.766 -4.566 6.727 1 91.19 129 LEU A O 1
ATOM 1039 N N . GLU A 1 130 ? -16.859 -5.047 7.812 1 87.56 130 GLU A N 1
ATOM 1040 C CA . GLU A 1 130 ? -17.453 -6.121 8.602 1 87.56 130 GLU A CA 1
ATOM 1041 C C . GLU A 1 130 ? -18.234 -5.562 9.789 1 87.56 130 GLU A C 1
ATOM 1043 O O . GLU A 1 130 ? -19.234 -6.156 10.219 1 87.56 130 GLU A O 1
ATOM 1048 N N . LYS A 1 131 ? -17.734 -4.488 10.297 1 85.31 131 LYS A N 1
ATOM 1049 C CA . LYS A 1 131 ? -18.344 -3.869 11.469 1 85.31 131 LYS A CA 1
ATOM 1050 C C . LYS A 1 131 ? -19.641 -3.152 11.094 1 85.31 131 LYS A C 1
ATOM 1052 O O . LYS A 1 131 ? -20.609 -3.17 11.859 1 85.31 131 LYS A O 1
ATOM 1057 N N . GLU A 1 132 ? -19.734 -2.475 10.062 1 83.06 132 GLU A N 1
ATOM 1058 C CA . GLU A 1 132 ? -20.906 -1.783 9.539 1 83.06 132 GLU A CA 1
ATOM 1059 C C . GLU A 1 132 ? -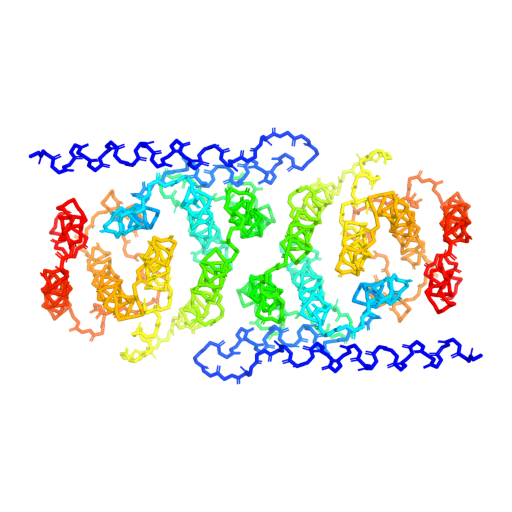21.109 -2.107 8.062 1 83.06 132 GLU A C 1
ATOM 1061 O O . GLU A 1 132 ? -20.516 -1.478 7.188 1 83.06 132 GLU A O 1
ATOM 1066 N N . PRO A 1 133 ? -22.109 -2.926 7.992 1 70.31 133 PRO A N 1
ATOM 1067 C CA . PRO A 1 133 ? -22.312 -3.365 6.609 1 70.31 133 PRO A CA 1
ATOM 1068 C C . PRO A 1 133 ? -22.875 -2.26 5.715 1 70.31 133 PRO A C 1
ATOM 1070 O O . PRO A 1 133 ? -22.844 -2.383 4.488 1 70.31 133 PRO A O 1
ATOM 1073 N N . ASN A 1 134 ? -23.453 -1.127 6.367 1 67.44 134 ASN A N 1
ATOM 1074 C CA . ASN A 1 134 ? -23.75 -0.014 5.469 1 67.44 134 ASN A CA 1
ATOM 1075 C C . ASN A 1 134 ? -22.484 0.496 4.785 1 67.44 134 ASN A C 1
ATOM 1077 O O . ASN A 1 134 ? -21.766 1.337 5.336 1 67.44 134 ASN A O 1
ATOM 1081 N N . THR A 1 135 ? -22.266 0.21 3.648 1 74.19 135 THR A N 1
ATOM 1082 C CA . THR A 1 135 ? -21.016 0.135 2.91 1 74.19 135 THR A CA 1
ATOM 1083 C C . THR A 1 135 ? -20.703 1.467 2.23 1 74.19 135 THR A C 1
ATOM 1085 O O . THR A 1 135 ? -19.531 1.791 1.991 1 74.19 135 THR A O 1
ATOM 1088 N N . VAL A 1 136 ? -21.719 2.4 2.336 1 86.75 136 VAL A N 1
ATOM 1089 C CA . VAL A 1 136 ? -21.438 3.553 1.482 1 86.75 136 VAL A CA 1
ATOM 1090 C C . VAL A 1 136 ? -20.484 4.504 2.184 1 86.75 136 VAL A C 1
ATOM 1092 O O . VAL A 1 136 ? -19.516 4.984 1.574 1 86.75 136 VAL A O 1
ATOM 1095 N N . THR A 1 137 ? -20.719 4.766 3.473 1 91.12 137 THR A N 1
ATOM 1096 C CA . THR A 1 137 ? -19.859 5.688 4.207 1 91.12 137 THR A CA 1
ATOM 1097 C C . THR A 1 137 ? -18.469 5.094 4.395 1 91.12 137 THR A C 1
ATOM 1099 O O . THR A 1 137 ? -17.469 5.805 4.289 1 91.12 137 THR A O 1
ATOM 1102 N N . VAL A 1 138 ? -18.484 3.777 4.648 1 94.5 138 VAL A N 1
ATOM 1103 C CA . VAL A 1 138 ? -17.203 3.105 4.816 1 94.5 138 VAL A CA 1
ATOM 1104 C C . VAL A 1 138 ? -16.422 3.127 3.498 1 94.5 138 VAL A C 1
ATOM 1106 O O . VAL A 1 138 ? -15.219 3.391 3.482 1 94.5 138 VAL A O 1
ATOM 1109 N N . GLY A 1 139 ? -17.156 2.879 2.387 1 93.62 139 GLY A N 1
ATOM 1110 C CA . GLY A 1 139 ? -16.531 2.943 1.075 1 93.62 139 GLY A CA 1
ATOM 1111 C C . GLY A 1 139 ? -15.938 4.305 0.758 1 93.62 139 GLY A C 1
ATOM 1112 O O . GLY A 1 139 ? -14.828 4.406 0.238 1 93.62 139 GLY A O 1
ATOM 1113 N N . LYS A 1 140 ? -16.656 5.367 1.129 1 95 140 LYS A N 1
ATOM 1114 C CA . LYS A 1 140 ? -16.188 6.73 0.913 1 95 140 LYS A CA 1
ATOM 1115 C C . LYS A 1 140 ? -14.945 7.016 1.75 1 95 140 LYS A C 1
ATOM 1117 O O . LYS A 1 140 ? -14 7.648 1.272 1 95 140 LYS A O 1
ATOM 1122 N N . ALA A 1 141 ? -14.977 6.543 2.975 1 96.81 141 ALA A N 1
ATOM 1123 C CA . ALA A 1 141 ? -13.844 6.742 3.875 1 96.81 141 ALA A CA 1
ATOM 1124 C C . ALA A 1 141 ? -12.594 6.031 3.355 1 96.81 141 ALA A C 1
ATOM 1126 O O . ALA A 1 141 ? -11.492 6.582 3.404 1 96.81 141 ALA A O 1
ATOM 1127 N N . LEU A 1 142 ? -12.82 4.84 2.84 1 97.19 142 LEU A N 1
ATOM 1128 C CA . LEU A 1 142 ? -11.711 4.082 2.271 1 97.19 142 LEU A CA 1
ATOM 1129 C C . LEU A 1 142 ? -11.109 4.809 1.074 1 97.19 142 LEU A C 1
ATOM 1131 O O . LEU A 1 142 ? -9.891 4.836 0.91 1 97.19 142 LEU A O 1
ATOM 1135 N N . LYS A 1 143 ? -11.914 5.379 0.309 1 97 143 LYS A N 1
ATOM 1136 C CA . LYS A 1 143 ? -11.445 6.109 -0.868 1 97 143 LYS A CA 1
ATOM 1137 C C . LYS A 1 143 ? -10.633 7.336 -0.468 1 97 143 LYS A C 1
ATOM 1139 O O . LYS A 1 143 ? -9.617 7.645 -1.093 1 97 143 LYS A O 1
ATOM 1144 N N . VAL A 1 144 ? -11.078 8 0.545 1 98.56 144 VAL A N 1
ATOM 1145 C CA . VAL A 1 144 ? -10.344 9.156 1.052 1 98.56 144 VAL A CA 1
ATOM 1146 C C . VAL A 1 144 ? -8.977 8.703 1.575 1 98.56 144 VAL A C 1
ATOM 1148 O O . VAL A 1 144 ? -7.953 9.328 1.272 1 98.56 144 VAL A O 1
ATOM 1151 N N . LEU A 1 145 ? -8.977 7.633 2.348 1 98.75 145 LEU A N 1
ATOM 1152 C CA . LEU A 1 145 ? -7.73 7.094 2.893 1 98.75 145 LEU A CA 1
ATOM 1153 C C . LEU A 1 145 ? -6.734 6.789 1.779 1 98.75 145 LEU A C 1
ATOM 1155 O O . LEU A 1 145 ? -5.578 7.211 1.842 1 98.75 145 LEU A O 1
ATOM 1159 N N . ALA A 1 146 ? -7.203 6.113 0.766 1 98.75 146 ALA A N 1
ATOM 1160 C CA . ALA A 1 146 ? -6.344 5.664 -0.327 1 98.75 146 ALA A CA 1
ATOM 1161 C C . ALA A 1 146 ? -5.859 6.848 -1.165 1 98.75 146 ALA A C 1
ATOM 1163 O O . ALA A 1 146 ? -4.676 6.938 -1.499 1 98.75 146 ALA A O 1
ATOM 1164 N N . SER A 1 147 ? -6.734 7.762 -1.497 1 98.56 147 SER A N 1
ATOM 1165 C CA . SER A 1 147 ? -6.387 8.875 -2.375 1 98.56 147 SER A CA 1
ATOM 1166 C C . SER A 1 147 ? -5.414 9.828 -1.696 1 98.56 147 SER A C 1
ATOM 1168 O O . SER A 1 147 ? -4.434 10.266 -2.305 1 98.56 147 SER A O 1
ATOM 1170 N N . LYS A 1 148 ? -5.641 10.141 -0.458 1 98.75 148 LYS A N 1
ATOM 1171 C CA . LYS A 1 148 ? -4.816 11.109 0.253 1 98.75 148 LYS A CA 1
ATOM 1172 C C . LYS A 1 148 ? -3.443 10.531 0.583 1 98.75 148 LYS A C 1
ATOM 1174 O O . LYS A 1 148 ? -2.469 11.266 0.719 1 98.75 148 LYS A O 1
ATOM 1179 N N . ALA A 1 149 ? -3.344 9.227 0.673 1 98.75 149 ALA A N 1
ATOM 1180 C CA . ALA A 1 149 ? -2.055 8.578 0.904 1 98.75 149 ALA A CA 1
ATOM 1181 C C . ALA A 1 149 ? -1.29 8.398 -0.404 1 98.75 149 ALA A C 1
ATOM 1183 O O . ALA A 1 149 ? -0.094 8.102 -0.395 1 98.75 149 ALA A O 1
ATOM 1184 N N . GLY A 1 150 ? -1.907 8.586 -1.532 1 98.69 150 GLY A N 1
ATOM 1185 C CA . GLY A 1 150 ? -1.4 8.148 -2.826 1 98.69 150 GLY A CA 1
ATOM 1186 C C . GLY A 1 150 ? -0.665 9.242 -3.574 1 98.69 150 GLY A C 1
ATOM 1187 O O . GLY A 1 150 ? -0.133 10.172 -2.961 1 98.69 150 GLY A O 1
ATOM 1188 N N . ILE A 1 151 ? -0.576 9.141 -4.922 1 98.56 151 ILE A N 1
ATOM 1189 C CA . ILE A 1 151 ? 0.241 9.977 -5.793 1 98.56 151 ILE A CA 1
ATOM 1190 C C . ILE A 1 151 ? -0.362 11.383 -5.875 1 98.56 151 ILE A C 1
ATOM 1192 O O . ILE A 1 151 ? 0.335 12.344 -6.191 1 98.56 151 ILE A O 1
ATOM 1196 N N . TYR A 1 152 ? -1.618 11.492 -5.5 1 97.94 152 TYR A N 1
ATOM 1197 C CA . TYR A 1 152 ? -2.246 12.805 -5.453 1 97.94 152 TYR A CA 1
ATOM 1198 C C . TYR A 1 152 ? -2.334 13.32 -4.02 1 97.94 152 TYR A C 1
ATOM 1200 O O . TYR A 1 152 ? -3.006 14.32 -3.75 1 97.94 152 TYR A O 1
ATOM 1208 N N . GLY A 1 153 ? -1.72 12.648 -3.119 1 98.44 153 GLY A N 1
ATOM 1209 C CA . GLY A 1 153 ? -1.584 12.977 -1.709 1 98.44 153 GLY A CA 1
ATOM 1210 C C . GLY A 1 153 ? -0.163 12.828 -1.197 1 98.44 153 GLY A C 1
ATOM 1211 O O . GLY A 1 153 ? 0.773 13.367 -1.791 1 98.44 153 GLY A O 1
ATOM 1212 N N . MET A 1 154 ? 0.01 12.07 -0.174 1 98.62 154 MET A N 1
ATOM 1213 C CA . MET A 1 154 ? 1.251 11.984 0.59 1 98.62 154 MET A CA 1
ATOM 1214 C C . MET A 1 154 ? 2.404 11.523 -0.295 1 98.62 154 MET A C 1
ATOM 1216 O O . MET A 1 154 ? 3.486 12.109 -0.269 1 98.62 154 MET A O 1
ATOM 1220 N N . ILE A 1 155 ? 2.215 10.461 -1.127 1 98.81 155 ILE A N 1
ATOM 1221 C CA . ILE A 1 155 ? 3.287 9.945 -1.969 1 98.81 155 ILE A CA 1
ATOM 1222 C C . ILE A 1 155 ? 3.689 10.992 -3 1 98.81 155 ILE A C 1
ATOM 1224 O O . ILE A 1 155 ? 4.875 11.164 -3.297 1 98.81 155 ILE A O 1
ATOM 1228 N N . GLY A 1 156 ? 2.668 11.641 -3.539 1 98.5 156 GLY A N 1
ATOM 1229 C CA . GLY A 1 156 ? 2.975 12.734 -4.453 1 98.5 156 GLY A CA 1
ATOM 1230 C C . GLY A 1 156 ? 3.824 13.82 -3.82 1 98.5 156 GLY A C 1
ATOM 1231 O O . GLY A 1 156 ? 4.816 14.258 -4.402 1 98.5 156 GLY A O 1
ATOM 1232 N N . GLY A 1 157 ? 3.465 14.281 -2.621 1 97.94 157 GLY A N 1
ATOM 1233 C CA . GLY A 1 157 ? 4.246 15.266 -1.893 1 97.94 157 GLY A CA 1
ATOM 1234 C C . GLY A 1 157 ? 5.66 14.805 -1.598 1 97.94 157 GLY A C 1
ATOM 1235 O O . GLY A 1 157 ? 6.617 15.57 -1.754 1 97.94 157 GLY A O 1
ATOM 1236 N N . GLN A 1 158 ? 5.797 13.578 -1.157 1 97.31 158 GLN A N 1
ATOM 1237 C CA . GLN A 1 158 ? 7.109 13 -0.879 1 97.31 158 GLN A CA 1
ATOM 1238 C C . GLN A 1 158 ? 7.973 12.969 -2.135 1 97.31 158 GLN A C 1
ATOM 1240 O O . GLN A 1 158 ? 9.18 13.211 -2.07 1 97.31 158 GLN A O 1
ATOM 1245 N N . THR A 1 159 ? 7.367 12.641 -3.256 1 98.19 159 THR A N 1
ATOM 1246 C CA . THR A 1 159 ? 8.086 12.586 -4.527 1 98.19 159 THR A CA 1
ATOM 1247 C C . THR A 1 159 ? 8.703 13.945 -4.855 1 98.19 159 THR A C 1
ATOM 1249 O O . THR A 1 159 ? 9.875 14.031 -5.203 1 98.19 159 THR A O 1
ATOM 1252 N N . VAL A 1 160 ? 7.914 14.984 -4.727 1 97.5 160 VAL A N 1
ATOM 1253 C CA . VAL A 1 160 ? 8.383 16.328 -5.051 1 97.5 160 VAL A CA 1
ATOM 1254 C C . VAL A 1 160 ? 9.445 16.766 -4.043 1 97.5 160 VAL A C 1
ATOM 1256 O O . VAL A 1 160 ? 10.43 17.406 -4.406 1 97.5 160 VAL A O 1
ATOM 1259 N N . ASP A 1 161 ? 9.227 16.406 -2.775 1 95.38 161 ASP A N 1
ATOM 1260 C CA . ASP A 1 161 ? 10.203 16.688 -1.734 1 95.38 161 ASP A CA 1
ATOM 1261 C C . ASP A 1 161 ? 11.562 16.078 -2.068 1 95.38 161 ASP A C 1
ATOM 1263 O O . ASP A 1 161 ? 12.594 16.734 -1.975 1 95.38 161 ASP A O 1
ATOM 1267 N N . VAL A 1 162 ? 11.578 14.82 -2.486 1 94.88 162 VAL A N 1
ATOM 1268 C CA . VAL A 1 162 ? 12.797 14.094 -2.818 1 94.88 162 VAL A CA 1
ATOM 1269 C C . VAL A 1 162 ? 13.453 14.711 -4.047 1 94.88 162 VAL A C 1
ATOM 1271 O O . VAL A 1 162 ? 14.68 14.852 -4.102 1 94.88 162 VAL A O 1
ATOM 1274 N N . GLN A 1 163 ? 12.648 15.117 -4.984 1 95.12 163 GLN A N 1
ATOM 1275 C CA . GLN A 1 163 ? 13.164 15.695 -6.223 1 95.12 163 GLN A CA 1
ATOM 1276 C C . GLN A 1 163 ? 13.719 17.094 -5.988 1 95.12 163 GLN A C 1
ATOM 1278 O O . GLN A 1 163 ? 14.453 17.625 -6.82 1 95.12 163 GLN A O 1
ATOM 1283 N N . SER A 1 164 ? 13.359 17.688 -4.914 1 93.94 164 SER A N 1
ATOM 1284 C CA . SER A 1 164 ? 13.688 19.094 -4.672 1 93.94 164 SER A CA 1
ATOM 1285 C C . SER A 1 164 ? 14.969 19.219 -3.857 1 93.94 164 SER A C 1
ATOM 1287 O O . SER A 1 164 ? 15.445 20.328 -3.613 1 93.94 164 SER A O 1
ATOM 1289 N N . VAL A 1 165 ? 15.523 18.078 -3.457 1 90.5 165 VAL A N 1
ATOM 1290 C CA . VAL A 1 165 ? 16.75 18.094 -2.666 1 90.5 165 VAL A CA 1
ATOM 1291 C C . VAL A 1 165 ? 17.859 18.797 -3.453 1 90.5 165 VAL A C 1
ATOM 1293 O O . VAL A 1 165 ? 18.062 18.516 -4.637 1 90.5 165 VAL A O 1
ATOM 1296 N N . ASP A 1 166 ? 18.578 19.672 -2.877 1 88.81 166 ASP A N 1
ATOM 1297 C CA . ASP A 1 166 ? 19.703 20.422 -3.432 1 88.81 166 ASP A CA 1
ATOM 1298 C C . ASP A 1 166 ? 19.234 21.312 -4.578 1 88.81 166 ASP A C 1
ATOM 1300 O O . ASP A 1 166 ? 20 21.578 -5.508 1 88.81 166 ASP A O 1
ATOM 1304 N N . GLN A 1 167 ? 17.938 21.672 -4.574 1 89.81 167 GLN A N 1
ATOM 1305 C CA . GLN A 1 167 ? 17.391 22.562 -5.598 1 89.81 167 GLN A CA 1
ATOM 1306 C C . GLN A 1 167 ? 16.766 23.797 -4.969 1 89.81 167 GLN A C 1
ATOM 1308 O O . GLN A 1 167 ? 16.266 23.75 -3.838 1 89.81 167 GLN A O 1
ATOM 1313 N N . GLN A 1 168 ? 16.891 24.844 -5.695 1 87.31 168 GLN A N 1
ATOM 1314 C CA . GLN A 1 168 ? 16.109 26.016 -5.32 1 87.31 168 GLN A CA 1
ATOM 1315 C C . GLN A 1 168 ? 14.672 25.906 -5.824 1 87.31 168 GLN A C 1
ATOM 1317 O O . GLN A 1 168 ? 14.438 25.75 -7.023 1 87.31 168 GLN A O 1
ATOM 1322 N N . ILE A 1 169 ? 13.805 25.859 -4.816 1 90.56 169 ILE A N 1
ATOM 1323 C CA . ILE A 1 169 ? 12.414 25.766 -5.227 1 90.56 169 ILE A CA 1
ATOM 1324 C C . ILE A 1 169 ? 11.648 27 -4.754 1 90.56 169 ILE A C 1
ATOM 1326 O O . ILE A 1 169 ? 12.047 27.656 -3.791 1 90.56 169 ILE A O 1
ATOM 1330 N N . ASP A 1 170 ? 10.586 27.312 -5.508 1 92.94 170 ASP A N 1
ATOM 1331 C CA . ASP A 1 170 ? 9.805 28.5 -5.188 1 92.94 170 ASP A CA 1
ATOM 1332 C C . ASP A 1 170 ? 8.703 28.188 -4.184 1 92.94 170 ASP A C 1
ATOM 1334 O O . ASP A 1 170 ? 8.57 27.047 -3.732 1 92.94 170 ASP A O 1
ATOM 1338 N N . LYS A 1 171 ? 7.953 29.219 -3.857 1 93.81 171 LYS A N 1
ATOM 1339 C CA . LYS A 1 171 ? 6.918 29.109 -2.832 1 93.81 171 LYS A CA 1
ATOM 1340 C C . LYS A 1 171 ? 5.805 28.172 -3.268 1 93.81 171 LYS A C 1
ATOM 1342 O O . LYS A 1 171 ? 5.242 27.438 -2.445 1 93.81 171 LYS A O 1
ATOM 1347 N N . GLU A 1 172 ? 5.531 28.156 -4.484 1 95.12 172 GLU A N 1
ATOM 1348 C CA . GLU A 1 172 ? 4.469 27.297 -5.004 1 95.12 172 GLU A CA 1
ATOM 1349 C C . GLU A 1 172 ? 4.797 25.828 -4.801 1 95.12 172 GLU A C 1
ATOM 1351 O O . GLU A 1 172 ? 3.93 25.031 -4.414 1 95.12 172 GLU A O 1
ATOM 1356 N N . LYS A 1 173 ? 6.016 25.516 -5.113 1 94.62 173 LYS A N 1
ATOM 1357 C CA . LYS A 1 173 ? 6.453 24.125 -4.949 1 94.62 173 LYS A CA 1
ATOM 1358 C C . LYS A 1 173 ? 6.523 23.75 -3.473 1 94.62 173 LYS A C 1
ATOM 1360 O O . LYS A 1 173 ? 6.207 22.609 -3.104 1 94.62 173 LYS A O 1
ATOM 1365 N N . ILE A 1 174 ? 6.918 24.609 -2.633 1 94.75 174 ILE A N 1
ATOM 1366 C CA . ILE A 1 174 ? 6.949 24.359 -1.195 1 94.75 174 ILE A CA 1
ATOM 1367 C C . ILE A 1 174 ? 5.527 24.141 -0.679 1 94.75 174 ILE A C 1
ATOM 1369 O O . ILE A 1 174 ? 5.273 23.203 0.083 1 94.75 174 ILE A O 1
ATOM 1373 N N . ASP A 1 175 ? 4.617 25 -1.146 1 95.06 175 ASP A N 1
ATOM 1374 C CA . ASP A 1 175 ? 3.219 24.844 -0.751 1 95.06 175 ASP A CA 1
ATOM 1375 C C . ASP A 1 175 ? 2.658 23.5 -1.189 1 95.06 175 ASP A C 1
ATOM 1377 O O . ASP A 1 175 ? 1.903 22.859 -0.449 1 95.06 175 ASP A O 1
ATOM 1381 N N . PHE A 1 176 ? 3.041 23.125 -2.354 1 96.31 176 PHE A N 1
ATOM 1382 C CA . PHE A 1 176 ? 2.621 21.828 -2.883 1 96.31 176 PHE A CA 1
ATOM 1383 C C . PHE A 1 176 ? 3.092 20.688 -1.979 1 96.31 176 PHE A C 1
ATOM 1385 O O . PHE A 1 176 ? 2.309 19.812 -1.628 1 96.31 176 PHE A O 1
ATOM 1392 N N . ILE A 1 177 ? 4.328 20.734 -1.603 1 96.25 177 ILE A N 1
ATOM 1393 C CA . ILE A 1 177 ? 4.914 19.703 -0.743 1 96.25 177 ILE A CA 1
ATOM 1394 C C . ILE A 1 177 ? 4.199 19.703 0.607 1 96.25 177 ILE A C 1
ATOM 1396 O O . ILE A 1 177 ? 3.828 18.641 1.113 1 96.25 177 ILE A O 1
ATOM 1400 N N . TYR A 1 178 ? 3.914 20.828 1.193 1 96.12 178 TYR A N 1
ATOM 1401 C CA . TYR A 1 178 ? 3.275 20.922 2.502 1 96.12 178 TYR A CA 1
ATOM 1402 C C . TYR A 1 178 ? 1.846 20.391 2.449 1 96.12 178 TYR A C 1
ATOM 1404 O O . TYR A 1 178 ? 1.413 19.672 3.344 1 96.12 178 TYR A O 1
ATOM 1412 N N . GLU A 1 179 ? 1.202 20.75 1.399 1 96.62 179 GLU A N 1
ATOM 1413 C CA . GLU A 1 179 ? -0.189 20.344 1.226 1 96.62 179 GLU A CA 1
ATOM 1414 C C . GLU A 1 179 ? -0.307 18.828 1.094 1 96.62 179 GLU A C 1
ATOM 1416 O O . GLU A 1 179 ? -1.235 18.219 1.633 1 96.62 179 GLU A O 1
ATOM 1421 N N . LEU A 1 180 ? 0.624 18.234 0.404 1 97 180 LEU A N 1
ATOM 1422 C CA . LEU A 1 180 ? 0.498 16.812 0.087 1 97 180 LEU A CA 1
ATOM 1423 C C . LEU A 1 180 ? 1.254 15.961 1.102 1 97 180 LEU A C 1
ATOM 1425 O O . LEU A 1 180 ? 0.662 15.109 1.77 1 97 180 LEU A O 1
ATOM 1429 N N . LYS A 1 181 ? 2.576 16.25 1.309 1 94.62 181 LYS A N 1
ATOM 1430 C CA . LYS A 1 181 ? 3.41 15.391 2.15 1 94.62 181 LYS A CA 1
ATOM 1431 C C . LYS A 1 181 ? 2.885 15.352 3.582 1 94.62 181 LYS A C 1
ATOM 1433 O O . LYS A 1 181 ? 2.811 14.281 4.191 1 94.62 181 LYS A O 1
ATOM 1438 N N . THR A 1 182 ? 2.443 16.5 4.148 1 92.81 182 THR A N 1
ATOM 1439 C CA . THR A 1 182 ? 1.999 16.578 5.535 1 92.81 182 THR A CA 1
ATOM 1440 C C . THR A 1 182 ? 0.491 16.797 5.609 1 92.81 182 THR A C 1
ATOM 1442 O O . THR A 1 182 ? -0.211 16.094 6.328 1 92.81 182 THR A O 1
ATOM 1445 N N . GLY A 1 183 ? 0.011 17.703 4.84 1 96.5 183 GLY A N 1
ATOM 1446 C CA . GLY A 1 183 ? -1.373 18.141 4.926 1 96.5 183 GLY A CA 1
ATOM 1447 C C . GLY A 1 183 ? -2.365 17.062 4.523 1 96.5 183 GLY A C 1
ATOM 1448 O O . GLY A 1 183 ? -3.451 16.969 5.102 1 96.5 183 GLY A O 1
ATOM 1449 N N . ALA A 1 184 ? -2.006 16.234 3.586 1 98.25 184 ALA A N 1
ATOM 1450 C CA . ALA A 1 184 ? -2.938 15.273 3.014 1 98.25 184 ALA A CA 1
ATOM 1451 C C . ALA A 1 184 ? -3.438 14.297 4.074 1 98.25 184 ALA A C 1
ATOM 1453 O O . ALA A 1 184 ? -4.637 14.016 4.156 1 98.25 184 ALA A O 1
ATOM 1454 N N . LEU A 1 185 ? -2.566 13.781 4.902 1 98.56 185 LEU A N 1
ATOM 1455 C CA . LEU A 1 185 ? -2.982 12.789 5.887 1 98.56 185 LEU A CA 1
ATOM 1456 C C . LEU A 1 185 ? -3.75 13.445 7.031 1 98.56 185 LEU A C 1
ATOM 1458 O O . LEU A 1 185 ? -4.621 12.82 7.641 1 98.56 185 LEU A O 1
ATOM 1462 N N . ILE A 1 186 ? -3.447 14.672 7.355 1 97.75 186 ILE A N 1
ATOM 1463 C CA . ILE A 1 186 ? -4.234 15.398 8.352 1 97.75 186 ILE A CA 1
ATOM 1464 C C . ILE A 1 186 ? -5.652 15.617 7.824 1 97.75 186 ILE A C 1
ATOM 1466 O O . ILE A 1 186 ? -6.629 15.359 8.531 1 97.75 186 ILE A O 1
ATOM 1470 N N . GLU A 1 187 ? -5.727 16.078 6.594 1 98.44 187 GLU A N 1
ATOM 1471 C CA . GLU A 1 187 ? -7.027 16.25 5.957 1 98.44 187 GLU A CA 1
ATOM 1472 C C . GLU A 1 187 ? -7.801 14.938 5.91 1 98.44 187 GLU A C 1
ATOM 1474 O O . GLU A 1 187 ? -8.992 14.898 6.219 1 98.44 187 GLU A O 1
ATOM 1479 N N . ALA A 1 188 ? -7.109 13.891 5.508 1 98.88 188 ALA A N 1
ATOM 1480 C CA . ALA A 1 188 ? -7.746 12.578 5.453 1 98.88 188 ALA A CA 1
ATOM 1481 C C . ALA A 1 188 ? -8.297 12.18 6.82 1 98.88 188 ALA A C 1
ATOM 1483 O O . ALA A 1 188 ? -9.406 11.648 6.918 1 98.88 188 ALA A O 1
ATOM 1484 N N . SER A 1 189 ? -7.52 12.367 7.824 1 98.75 189 SER A N 1
ATOM 1485 C CA . SER A 1 189 ? -7.914 11.992 9.18 1 98.75 189 SER A CA 1
ATOM 1486 C C . SER A 1 189 ? -9.227 12.648 9.57 1 98.75 189 SER A C 1
ATOM 1488 O O . SER A 1 189 ? -10.195 11.969 9.922 1 98.75 189 SER A O 1
ATOM 1490 N N . MET A 1 190 ? -9.297 13.93 9.438 1 98.5 190 MET A N 1
ATOM 1491 C CA . MET A 1 190 ? -10.492 14.641 9.867 1 98.5 190 MET A CA 1
ATOM 1492 C C . MET A 1 190 ? -11.672 14.336 8.953 1 98.5 190 MET A C 1
ATOM 1494 O O . MET A 1 190 ? -12.789 14.141 9.422 1 98.5 190 MET A O 1
ATOM 1498 N N . LEU A 1 191 ? -11.422 14.25 7.676 1 98.69 191 LEU A N 1
ATOM 1499 C CA . LEU A 1 191 ? -12.492 13.992 6.719 1 98.69 191 LEU A CA 1
ATOM 1500 C C . LEU A 1 191 ? -13.086 12.609 6.926 1 98.69 191 LEU A C 1
ATOM 1502 O O . LEU A 1 191 ? -14.305 12.43 6.848 1 98.69 191 LEU A O 1
ATOM 1506 N N . ILE A 1 192 ? -12.266 11.617 7.121 1 98.69 192 ILE A N 1
ATOM 1507 C CA . ILE A 1 192 ? -12.742 10.258 7.359 1 98.69 192 ILE A CA 1
ATOM 1508 C C . ILE A 1 192 ? -13.625 10.234 8.602 1 98.69 192 ILE A C 1
ATOM 1510 O O . ILE A 1 192 ? -14.695 9.625 8.594 1 98.69 192 ILE A O 1
ATOM 1514 N N . GLY A 1 193 ? -13.18 10.922 9.68 1 98.5 193 GLY A N 1
ATOM 1515 C CA . GLY A 1 193 ? -14.039 11.023 10.859 1 98.5 193 GLY A CA 1
ATOM 1516 C C . GLY A 1 193 ? -15.398 11.617 10.547 1 98.5 193 GLY A C 1
ATOM 1517 O O . GLY A 1 193 ? -16.422 11.07 10.969 1 98.5 193 GLY A O 1
ATOM 1518 N N . ALA A 1 194 ? -15.406 12.703 9.789 1 98.19 194 ALA A N 1
ATOM 1519 C CA . ALA A 1 194 ? -16.641 1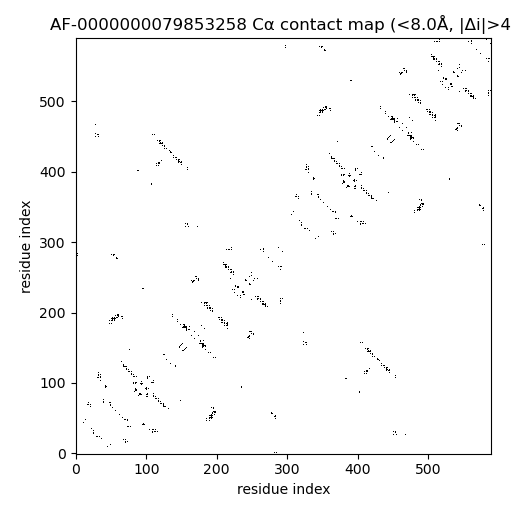3.375 9.43 1 98.19 194 ALA A CA 1
ATOM 1520 C C . ALA A 1 194 ? -17.531 12.477 8.57 1 98.19 194 ALA A C 1
ATOM 1522 O O . ALA A 1 194 ? -18.734 12.367 8.812 1 98.19 194 ALA A O 1
ATOM 1523 N N . ILE A 1 195 ? -16.938 11.797 7.602 1 97.31 195 ILE A N 1
ATOM 1524 C CA . ILE A 1 195 ? -17.672 10.953 6.66 1 97.31 195 ILE A CA 1
ATOM 1525 C C . ILE A 1 195 ? -18.312 9.781 7.398 1 97.31 195 ILE A C 1
ATOM 1527 O O . ILE A 1 195 ? -19.5 9.516 7.23 1 97.31 195 ILE A O 1
ATOM 1531 N N . LEU A 1 196 ? -17.578 9.102 8.219 1 96.75 196 LEU A N 1
ATOM 1532 C CA . LEU A 1 196 ? -18.078 7.926 8.93 1 96.75 196 LEU A CA 1
ATOM 1533 C C . LEU A 1 196 ? -19.219 8.297 9.875 1 96.75 196 LEU A C 1
ATOM 1535 O O . LEU A 1 196 ? -20.109 7.492 10.125 1 96.75 196 LEU A O 1
ATOM 1539 N N . ALA A 1 197 ? -19.156 9.547 10.359 1 96.5 197 ALA A N 1
ATOM 1540 C CA . ALA A 1 197 ? -20.172 10 11.305 1 96.5 197 ALA A CA 1
ATOM 1541 C C . ALA A 1 197 ? -21.406 10.516 10.578 1 96.5 197 ALA A C 1
ATOM 1543 O O . ALA A 1 197 ? -22.406 10.883 11.203 1 96.5 197 ALA A O 1
ATOM 1544 N N . GLY A 1 198 ? -21.281 10.602 9.242 1 95.06 198 GLY A N 1
ATOM 1545 C CA . GLY A 1 198 ? -22.453 11 8.469 1 95.06 198 GLY A CA 1
ATOM 1546 C C . GLY A 1 198 ? -22.562 12.5 8.312 1 95.06 198 GLY A C 1
ATOM 1547 O O . GLY A 1 198 ? -23.656 13.016 8.062 1 95.06 198 GLY A O 1
ATOM 1548 N N . ALA A 1 199 ? -21.484 13.266 8.469 1 96.38 199 ALA A N 1
ATOM 1549 C CA . ALA A 1 199 ? -21.5 14.711 8.25 1 96.38 199 ALA A CA 1
ATOM 1550 C C . ALA A 1 199 ? -22.016 15.039 6.852 1 96.38 199 ALA A C 1
ATOM 1552 O O . ALA A 1 199 ? -21.766 14.305 5.895 1 96.38 199 ALA A O 1
ATOM 1553 N N . THR A 1 200 ? -22.719 16.172 6.707 1 95.62 200 THR A N 1
ATOM 1554 C CA . THR A 1 200 ? -23.234 16.625 5.418 1 95.62 200 THR A CA 1
ATOM 1555 C C . THR A 1 200 ? -22.094 17.031 4.488 1 95.62 200 THR A C 1
ATOM 1557 O O . THR A 1 200 ? -20.969 17.234 4.934 1 95.62 200 THR A O 1
ATOM 1560 N N . LYS A 1 201 ? -22.406 17.141 3.217 1 96.56 201 LYS A N 1
ATOM 1561 C CA . LYS A 1 201 ? -21.406 17.547 2.234 1 96.56 201 LYS A CA 1
ATOM 1562 C C . LYS A 1 201 ? -20.828 18.922 2.588 1 96.56 201 LYS A C 1
ATOM 1564 O O . LYS A 1 201 ? -19.625 19.141 2.441 1 96.56 201 LYS A O 1
ATOM 1569 N N . ASN A 1 202 ? -21.641 19.812 3.025 1 95.69 202 ASN A N 1
ATOM 1570 C CA . ASN A 1 202 ? -21.172 21.141 3.41 1 95.69 202 ASN A CA 1
ATOM 1571 C C . ASN A 1 202 ? -20.25 21.078 4.625 1 95.69 202 ASN A C 1
ATOM 1573 O O . ASN A 1 202 ? -19.234 21.781 4.672 1 95.69 202 ASN A O 1
ATOM 1577 N N . GLU A 1 203 ? -20.656 20.281 5.586 1 95.31 203 GLU A N 1
ATOM 1578 C CA . GLU A 1 203 ? -19.797 20.094 6.762 1 95.31 203 GLU A CA 1
ATOM 1579 C C . GLU A 1 203 ? -18.453 19.5 6.379 1 95.31 203 GLU A C 1
ATOM 1581 O O . GLU A 1 203 ? -17.422 19.906 6.922 1 95.31 203 GLU A O 1
ATOM 1586 N N . GLN A 1 204 ? -18.469 18.578 5.48 1 97.25 204 GLN A N 1
ATOM 1587 C CA . GLN A 1 204 ? -17.219 17.969 5.008 1 97.25 204 GLN A CA 1
ATOM 1588 C C . GLN A 1 204 ? -16.328 19 4.332 1 97.25 204 GLN A C 1
ATOM 1590 O O . GLN A 1 204 ? -15.102 18.953 4.488 1 97.25 204 GLN A O 1
ATOM 1595 N N . ILE A 1 205 ? -16.891 19.906 3.633 1 96.94 205 ILE A N 1
ATOM 1596 C CA . ILE A 1 205 ? -16.125 20.969 2.973 1 96.94 205 ILE A CA 1
ATOM 1597 C C . ILE A 1 205 ? -15.445 21.844 4.023 1 96.94 205 ILE A C 1
ATOM 1599 O O . ILE A 1 205 ? -14.273 22.188 3.893 1 96.94 205 ILE A O 1
ATOM 1603 N N . ILE A 1 206 ? -16.172 22.172 5.047 1 95.44 206 ILE A N 1
ATOM 1604 C CA . ILE A 1 206 ? -15.633 23 6.121 1 95.44 206 ILE A CA 1
ATOM 1605 C C . ILE A 1 206 ? -14.5 22.266 6.828 1 95.44 206 ILE A C 1
ATOM 1607 O O . ILE A 1 206 ? -13.453 22.844 7.113 1 95.44 206 ILE A O 1
ATOM 1611 N N . ILE A 1 207 ? -14.734 20.984 7.082 1 97.12 207 ILE A N 1
ATOM 1612 C CA . ILE A 1 207 ? -13.711 20.172 7.742 1 97.12 207 ILE A CA 1
ATOM 1613 C C . ILE A 1 207 ? -12.453 20.125 6.883 1 97.12 207 ILE A C 1
ATOM 1615 O O . ILE A 1 207 ? -11.336 20.203 7.398 1 97.12 207 ILE A O 1
ATOM 1619 N N . ARG A 1 208 ? -12.617 19.969 5.605 1 97.5 208 ARG A N 1
ATOM 1620 C CA . ARG A 1 208 ? -11.484 19.953 4.691 1 97.5 208 ARG A CA 1
ATOM 1621 C C . ARG A 1 208 ? -10.703 21.266 4.773 1 97.5 208 ARG A C 1
ATOM 1623 O O . ARG A 1 208 ? -9.469 21.266 4.773 1 97.5 208 ARG A O 1
ATOM 1630 N N . GLU A 1 209 ? -11.391 22.344 4.832 1 96.69 209 GLU A N 1
ATOM 1631 C CA . GLU A 1 209 ? -10.758 23.656 4.918 1 96.69 209 GLU A CA 1
ATOM 1632 C C . GLU A 1 209 ? -9.992 23.812 6.234 1 96.69 209 GLU A C 1
ATOM 1634 O O . GLU A 1 209 ? -8.883 24.344 6.258 1 96.69 209 GLU A O 1
ATOM 1639 N N . ILE A 1 210 ? -10.602 23.406 7.27 1 95.81 210 ILE A N 1
ATOM 1640 C CA . ILE A 1 210 ? -9.969 23.438 8.578 1 95.81 210 ILE A CA 1
ATOM 1641 C C . ILE A 1 210 ? -8.695 22.594 8.562 1 95.81 210 ILE A C 1
ATOM 1643 O O . ILE A 1 210 ? -7.633 23.062 8.992 1 95.81 210 ILE A O 1
ATOM 1647 N N . ALA A 1 211 ? -8.805 21.391 8.062 1 97.38 211 ALA A N 1
ATOM 1648 C CA . ALA A 1 211 ? -7.68 20.469 8.031 1 97.38 211 ALA A CA 1
ATOM 1649 C C . ALA A 1 211 ? -6.531 21.031 7.195 1 97.38 211 ALA A C 1
ATOM 1651 O O . ALA A 1 211 ? -5.359 20.844 7.535 1 97.38 211 ALA A O 1
ATOM 1652 N N . LYS A 1 212 ? -6.895 21.641 6.105 1 96.44 212 LYS A N 1
ATOM 1653 C CA . LYS A 1 212 ? -5.887 22.25 5.242 1 96.44 212 LYS A CA 1
ATOM 1654 C C . LYS A 1 212 ? -5.078 23.297 6.004 1 96.44 212 LYS A C 1
ATOM 1656 O O . LYS A 1 212 ? -3.846 23.312 5.922 1 96.44 212 LYS A O 1
ATOM 1661 N N . ASP A 1 213 ? -5.75 24.141 6.707 1 95 213 ASP A N 1
ATOM 1662 C CA . ASP A 1 213 ? -5.082 25.188 7.488 1 95 213 ASP A CA 1
ATOM 1663 C C . ASP A 1 213 ? -4.238 24.562 8.602 1 95 213 ASP A C 1
ATOM 1665 O O . ASP A 1 213 ? -3.119 25.016 8.859 1 95 213 ASP A O 1
ATOM 1669 N N . ILE A 1 214 ? -4.777 23.578 9.242 1 94.25 214 ILE A N 1
ATOM 1670 C CA . ILE A 1 214 ? -4.055 22.906 10.312 1 94.25 214 ILE A CA 1
ATOM 1671 C C . ILE A 1 214 ? -2.775 22.281 9.758 1 94.25 214 ILE A C 1
ATOM 1673 O O . ILE A 1 214 ? -1.697 22.438 10.336 1 94.25 214 ILE A O 1
ATOM 1677 N N . GLY A 1 215 ? -2.92 21.578 8.664 1 94.62 215 GLY A N 1
ATOM 1678 C CA . GLY A 1 215 ? -1.771 20.938 8.047 1 94.62 215 GLY A CA 1
ATOM 1679 C C . GLY A 1 215 ? -0.667 21.906 7.684 1 94.62 215 GLY A C 1
ATOM 1680 O O . GLY A 1 215 ? 0.51 21.656 7.945 1 94.62 215 GLY A O 1
ATOM 1681 N N . LEU A 1 216 ? -1.061 23 7.133 1 94.06 216 LEU A N 1
ATOM 1682 C CA . LEU A 1 216 ? -0.094 24.016 6.723 1 94.06 216 LEU A CA 1
ATOM 1683 C C . LEU A 1 216 ? 0.593 24.625 7.938 1 94.06 216 LEU A C 1
ATOM 1685 O O . LEU A 1 216 ? 1.818 24.766 7.957 1 94.06 216 LEU A O 1
ATOM 1689 N N . ALA A 1 217 ? -0.198 25.016 8.891 1 92.25 217 ALA A N 1
ATOM 1690 C CA . ALA A 1 217 ? 0.345 25.609 10.109 1 92.25 217 ALA A CA 1
ATOM 1691 C C . ALA A 1 217 ? 1.292 24.641 10.812 1 92.25 217 ALA A C 1
ATOM 1693 O O . ALA A 1 217 ? 2.352 25.047 11.305 1 92.25 217 ALA A O 1
ATOM 1694 N N . PHE A 1 218 ? 0.877 23.422 10.875 1 91.5 218 PHE A N 1
ATOM 1695 C CA . PHE A 1 218 ? 1.671 22.375 11.508 1 91.5 218 PHE A CA 1
ATOM 1696 C C . PHE A 1 218 ? 3.037 22.25 10.844 1 91.5 218 PHE A C 1
ATOM 1698 O O . PHE A 1 218 ? 4.059 22.156 11.523 1 91.5 218 PHE A O 1
ATOM 1705 N N . GLN A 1 219 ? 3.047 22.234 9.555 1 91.06 219 GLN A N 1
ATOM 1706 C CA . GLN A 1 219 ? 4.297 22.062 8.82 1 91.06 219 GLN A CA 1
ATOM 1707 C C . GLN A 1 219 ? 5.207 23.281 8.984 1 91.06 219 GLN A C 1
ATOM 1709 O O . GLN A 1 219 ? 6.414 23.125 9.188 1 91.06 219 GLN A O 1
ATOM 1714 N N . ILE A 1 220 ? 4.684 24.469 8.867 1 90.94 220 ILE A N 1
ATOM 1715 C CA . ILE A 1 220 ? 5.473 25.688 9.039 1 90.94 220 ILE A CA 1
ATOM 1716 C C . ILE A 1 220 ? 6.066 25.719 10.445 1 90.94 220 ILE A C 1
ATOM 1718 O O . ILE A 1 220 ? 7.238 26.062 10.625 1 90.94 220 ILE A O 1
ATOM 1722 N N . GLN A 1 221 ? 5.266 25.391 11.375 1 88.69 221 GLN A N 1
ATOM 1723 C CA . GLN A 1 221 ? 5.742 25.344 12.75 1 88.69 221 GLN A CA 1
ATOM 1724 C C . GLN A 1 221 ? 6.883 24.344 12.906 1 88.69 221 GLN A C 1
ATOM 1726 O O . GLN A 1 221 ? 7.836 24.594 13.648 1 88.69 221 GLN A O 1
ATOM 1731 N N . ASP A 1 222 ? 6.715 23.203 12.281 1 86.56 222 ASP A N 1
ATOM 1732 C CA . ASP A 1 222 ? 7.773 22.203 12.305 1 86.56 222 ASP A CA 1
ATOM 1733 C C . ASP A 1 222 ? 9.07 22.75 11.719 1 86.56 222 ASP A C 1
ATOM 1735 O O . ASP A 1 222 ? 10.156 22.469 12.219 1 86.56 222 ASP A O 1
ATOM 1739 N N . ASP A 1 223 ? 8.969 23.5 10.664 1 88.56 223 ASP A N 1
ATOM 1740 C CA . ASP A 1 223 ? 10.133 24.141 10.055 1 88.56 223 ASP A CA 1
ATOM 1741 C C . ASP A 1 223 ? 10.789 25.125 11.016 1 88.56 223 ASP A C 1
ATOM 1743 O O . ASP A 1 223 ? 12.016 25.219 11.078 1 88.56 223 ASP A O 1
ATOM 1747 N N . ILE A 1 224 ? 9.984 25.859 11.688 1 87.94 224 ILE A N 1
ATOM 1748 C CA . ILE A 1 224 ? 10.469 26.844 12.648 1 87.94 224 ILE A CA 1
ATOM 1749 C C . ILE A 1 224 ? 11.219 26.141 13.781 1 87.94 224 ILE A C 1
ATOM 1751 O O . ILE A 1 224 ? 12.312 26.547 14.156 1 87.94 224 ILE A O 1
ATOM 1755 N N . LEU A 1 225 ? 10.664 25.062 14.25 1 85.31 225 LEU A N 1
ATOM 1756 C CA . LEU A 1 225 ? 11.258 24.297 15.352 1 85.31 225 LEU A CA 1
ATOM 1757 C C . LEU A 1 225 ? 12.578 23.672 14.922 1 85.31 225 LEU A C 1
ATOM 1759 O O . LEU A 1 225 ? 13.492 23.516 15.734 1 85.31 225 LEU A O 1
ATOM 1763 N N . ASP A 1 226 ? 12.648 23.312 13.648 1 85.31 226 ASP A N 1
ATOM 1764 C CA . ASP A 1 226 ? 13.859 22.688 13.117 1 85.31 226 ASP A CA 1
ATOM 1765 C C . ASP A 1 226 ? 15.039 23.656 13.18 1 85.31 226 ASP A C 1
ATOM 1767 O O . ASP A 1 226 ? 16.203 23.219 13.203 1 85.31 226 ASP A O 1
ATOM 1771 N N . VAL A 1 227 ? 14.797 24.953 13.266 1 86 227 VAL A N 1
ATOM 1772 C CA . VAL A 1 227 ? 15.875 25.938 13.266 1 86 227 VAL A CA 1
ATOM 1773 C C . VAL A 1 227 ? 16.016 26.531 14.664 1 86 227 VAL A C 1
ATOM 1775 O O . VAL A 1 227 ? 17.047 27.125 14.992 1 86 227 VAL A O 1
ATOM 1778 N N . THR A 1 228 ? 15.008 26.344 15.5 1 84.25 228 THR A N 1
ATOM 1779 C CA . THR A 1 228 ? 15.016 27.109 16.734 1 84.25 228 THR A CA 1
ATOM 1780 C C . THR A 1 228 ? 15.055 26.188 17.953 1 84.25 228 THR A C 1
ATOM 1782 O O . THR A 1 228 ? 15.289 26.625 19.078 1 84.25 228 THR A O 1
ATOM 1785 N N . SER A 1 229 ? 14.797 24.906 17.766 1 81.62 229 SER A N 1
ATOM 1786 C CA . SER A 1 229 ? 14.547 24.047 18.922 1 81.62 229 SER A CA 1
ATOM 1787 C C . SER A 1 229 ? 15.641 23 19.094 1 81.62 229 SER A C 1
ATOM 1789 O O . SER A 1 229 ? 16.766 23.203 18.641 1 81.62 229 SER A O 1
ATOM 1791 N N . THR A 1 230 ? 15.328 22.109 20.047 1 74.69 230 THR A N 1
ATOM 1792 C CA . THR A 1 230 ? 16.25 21.016 20.328 1 74.69 230 THR A CA 1
ATOM 1793 C C . THR A 1 230 ? 15.719 19.703 19.797 1 74.69 230 THR A C 1
ATOM 1795 O O . THR A 1 230 ? 14.531 19.578 19.469 1 74.69 230 THR A O 1
ATOM 1798 N N . THR A 1 231 ? 16.625 18.781 19.719 1 72.38 231 THR A N 1
ATOM 1799 C CA . THR A 1 231 ? 16.281 17.453 19.234 1 72.38 231 THR A CA 1
ATOM 1800 C C . THR A 1 231 ? 15.172 16.828 20.094 1 72.38 231 THR A C 1
ATOM 1802 O O . THR A 1 231 ? 14.289 16.141 19.562 1 72.38 231 THR A O 1
ATOM 1805 N N . GLU A 1 232 ? 15.227 17.062 21.328 1 68.5 232 GLU A N 1
ATOM 1806 C CA . GLU A 1 232 ? 14.266 16.5 22.266 1 68.5 232 GLU A CA 1
ATOM 1807 C C . GLU A 1 232 ? 12.852 16.969 21.969 1 68.5 232 GLU A C 1
ATOM 1809 O O . GLU A 1 232 ? 11.898 16.188 22.047 1 68.5 232 GLU A O 1
ATOM 1814 N N . ILE A 1 233 ? 12.805 18.172 21.531 1 68.88 233 ILE A N 1
ATOM 1815 C CA . ILE A 1 233 ? 11.508 18.766 21.266 1 68.88 233 ILE A CA 1
ATOM 1816 C C . ILE A 1 233 ? 11.016 18.328 19.891 1 68.88 233 ILE A C 1
ATOM 1818 O O . ILE A 1 233 ? 9.836 18 19.719 1 68.88 233 ILE A O 1
ATOM 1822 N N . LEU A 1 234 ? 11.93 18.203 18.984 1 70.12 234 LEU A N 1
ATOM 1823 C CA . LEU A 1 234 ? 11.562 17.969 17.594 1 70.12 234 LEU A CA 1
ATOM 1824 C C . LEU A 1 234 ? 11.43 16.469 17.312 1 70.12 234 LEU A C 1
ATOM 1826 O O . LEU A 1 234 ? 10.672 16.062 16.422 1 70.12 234 LEU A O 1
ATOM 1830 N N . GLY A 1 235 ? 12.141 15.656 18.172 1 65.88 235 GLY A N 1
ATOM 1831 C CA . GLY A 1 235 ? 12.125 14.211 17.984 1 65.88 235 GLY A CA 1
ATOM 1832 C C . GLY A 1 235 ? 13 13.75 16.844 1 65.88 235 GLY A C 1
ATOM 1833 O O . GLY A 1 235 ? 12.961 12.578 16.453 1 65.88 235 GLY A O 1
ATOM 1834 N N . LYS A 1 236 ? 13.531 14.664 16.109 1 66.88 236 LYS A N 1
ATOM 1835 C CA . LYS A 1 236 ? 14.547 14.445 15.078 1 66.88 236 LYS A CA 1
ATOM 1836 C C . LYS A 1 236 ? 15.711 15.422 15.227 1 66.88 236 LYS A C 1
ATOM 1838 O O . LYS A 1 236 ? 15.594 16.422 15.93 1 66.88 236 LYS A O 1
ATOM 1843 N N . PRO A 1 237 ? 16.891 15.016 14.609 1 72.62 237 PRO A N 1
ATOM 1844 C CA . PRO A 1 237 ? 18.016 15.938 14.742 1 72.62 237 PRO A CA 1
ATOM 1845 C C . PRO A 1 237 ? 17.703 17.328 14.203 1 72.62 237 PRO A C 1
ATOM 1847 O O . PRO A 1 237 ? 17.062 17.469 13.164 1 72.62 237 PRO A O 1
ATOM 1850 N N . ILE A 1 238 ? 18.031 18.312 14.93 1 73 238 ILE A N 1
ATOM 1851 C CA . ILE A 1 238 ? 17.875 19.688 14.5 1 73 238 ILE A CA 1
ATOM 1852 C C . ILE A 1 238 ? 18.734 19.953 13.266 1 73 238 ILE A C 1
ATOM 1854 O O . ILE A 1 238 ? 19.781 19.328 13.094 1 73 238 ILE A O 1
ATOM 1858 N N . GLY A 1 239 ? 18.234 20.812 12.438 1 76.56 239 GLY A N 1
ATOM 1859 C CA . GLY A 1 239 ? 18.984 21.172 11.242 1 76.56 239 GLY A CA 1
ATOM 1860 C C . GLY A 1 239 ? 18.969 20.094 10.18 1 76.56 239 GLY A C 1
ATOM 1861 O O . GLY A 1 239 ? 19.828 20.047 9.305 1 76.56 239 GLY A O 1
ATOM 1862 N N . SER A 1 240 ? 18.016 19.172 10.359 1 77.38 240 SER A N 1
ATOM 1863 C CA . SER A 1 240 ? 17.906 18.078 9.398 1 77.38 240 SER A CA 1
ATOM 1864 C C . SER A 1 240 ? 17.625 18.594 7.996 1 77.38 240 SER A C 1
ATOM 1866 O O . SER A 1 240 ? 18.109 18.031 7.012 1 77.38 240 SER A O 1
ATOM 1868 N N . ASP A 1 241 ? 16.844 19.672 7.898 1 81.06 241 ASP A N 1
ATOM 1869 C CA . ASP A 1 241 ? 16.516 20.234 6.594 1 81.06 241 ASP A CA 1
ATOM 1870 C C . ASP A 1 241 ? 17.75 20.812 5.914 1 81.06 241 ASP A C 1
ATOM 1872 O O . ASP A 1 241 ? 17.953 20.641 4.711 1 81.06 241 ASP A O 1
ATOM 1876 N N . GLU A 1 242 ? 18.469 21.469 6.766 1 77.88 242 GLU A N 1
ATOM 1877 C CA . GLU A 1 242 ? 19.719 22 6.238 1 77.88 242 GLU A CA 1
ATOM 1878 C C . GLU A 1 242 ? 20.688 20.875 5.871 1 77.88 242 GLU A C 1
ATOM 1880 O O . GLU A 1 242 ? 21.312 20.906 4.809 1 77.88 242 GLU A O 1
ATOM 1885 N N . LYS A 1 243 ? 20.75 19.891 6.676 1 79.31 243 LYS A N 1
ATOM 1886 C CA . LYS A 1 243 ? 21.609 18.734 6.434 1 79.31 243 LYS A CA 1
ATOM 1887 C C . LYS A 1 243 ? 21.219 18.031 5.145 1 79.31 243 LYS A C 1
ATOM 1889 O O . LYS A 1 243 ? 22.078 17.594 4.383 1 79.31 243 LYS A O 1
ATOM 1894 N N . ASN A 1 244 ? 19.938 18 4.945 1 79.06 244 ASN A N 1
ATOM 1895 C CA . ASN A 1 244 ? 19.438 17.266 3.795 1 79.06 244 ASN A CA 1
ATOM 1896 C C . ASN A 1 244 ? 19.25 18.172 2.582 1 79.06 244 ASN A C 1
ATOM 1898 O O . ASN A 1 244 ? 18.734 17.75 1.55 1 79.06 244 ASN A O 1
ATOM 1902 N N . LYS A 1 245 ? 19.75 19.578 2.703 1 82.38 245 LYS A N 1
ATOM 1903 C CA . LYS A 1 245 ? 19.734 20.562 1.62 1 82.38 245 LYS A CA 1
ATOM 1904 C C . LYS A 1 245 ? 18.328 20.781 1.086 1 82.38 245 LYS A C 1
ATOM 1906 O O . LYS A 1 245 ? 18.109 20.828 -0.128 1 82.38 245 LYS A O 1
ATOM 1911 N N . LYS A 1 246 ? 17.344 20.891 2.031 1 86.69 246 LYS A N 1
ATOM 1912 C CA . LYS A 1 246 ? 15.945 21.109 1.675 1 86.69 246 LYS A CA 1
ATOM 1913 C C . LYS A 1 246 ? 15.539 22.562 1.89 1 86.69 246 LYS A C 1
ATOM 1915 O O . LYS A 1 246 ? 15.906 23.172 2.9 1 86.69 246 LYS A O 1
ATOM 1920 N N . ALA A 1 247 ? 14.898 22.969 0.908 1 86.5 247 ALA A N 1
ATOM 1921 C CA . ALA A 1 247 ? 14.297 24.297 1.079 1 86.5 247 ALA A CA 1
ATOM 1922 C C . ALA A 1 247 ? 13.008 24.203 1.887 1 86.5 247 ALA A C 1
ATOM 1924 O O . ALA A 1 247 ? 12.219 23.281 1.711 1 86.5 247 ALA A O 1
ATOM 1925 N N . THR A 1 248 ? 12.828 25.172 2.82 1 90.5 248 THR A N 1
ATOM 1926 C CA . THR A 1 248 ? 11.633 25.219 3.654 1 90.5 248 THR A CA 1
ATOM 1927 C C . THR A 1 248 ? 10.984 26.594 3.604 1 90.5 248 THR A C 1
ATOM 1929 O O . THR A 1 248 ? 11.516 27.516 2.979 1 90.5 248 THR A O 1
ATOM 1932 N N . TYR A 1 249 ? 9.867 26.641 4.227 1 90.62 249 TYR A N 1
ATOM 1933 C CA . TYR A 1 249 ? 9.156 27.922 4.34 1 90.62 249 TYR A CA 1
ATOM 1934 C C . TYR A 1 249 ? 10.023 28.969 5.035 1 90.62 249 TYR A C 1
ATOM 1936 O O . TYR A 1 249 ? 10.039 30.125 4.633 1 90.62 249 TYR A O 1
ATOM 1944 N N . VAL A 1 250 ? 10.766 28.547 6.008 1 90.25 250 VAL A N 1
ATOM 1945 C CA . VAL A 1 250 ? 11.625 29.438 6.781 1 90.25 250 VAL A CA 1
ATOM 1946 C C . VAL A 1 250 ? 12.781 29.938 5.91 1 90.25 250 VAL A C 1
ATOM 1948 O O . VAL A 1 250 ? 13.141 31.109 5.957 1 90.25 250 VAL A O 1
ATOM 1951 N N . THR A 1 251 ? 13.336 29 5.156 1 89.38 251 THR A N 1
ATOM 1952 C CA . THR A 1 251 ? 14.461 29.375 4.305 1 89.38 251 THR A CA 1
ATOM 1953 C C . THR A 1 251 ? 14.008 30.344 3.207 1 89.38 251 THR A C 1
ATOM 1955 O O . THR A 1 251 ? 14.773 31.203 2.771 1 89.38 251 THR A O 1
ATOM 1958 N N . LEU A 1 252 ? 12.805 30.281 2.854 1 90.88 252 LEU A N 1
ATOM 1959 C CA . LEU A 1 252 ? 12.305 31.109 1.751 1 90.88 252 LEU A CA 1
ATOM 1960 C C . LEU A 1 252 ? 11.805 32.438 2.258 1 90.88 252 LEU A C 1
ATOM 1962 O O . LEU A 1 252 ? 12.086 33.5 1.65 1 90.88 252 LEU A O 1
ATOM 1966 N N . MET A 1 253 ? 11.055 32.438 3.359 1 93.06 253 MET A N 1
ATOM 1967 C CA . MET A 1 253 ? 10.328 33.625 3.785 1 93.06 253 MET A CA 1
ATOM 1968 C C . MET A 1 253 ? 11.039 34.312 4.949 1 93.06 253 MET A C 1
ATOM 1970 O O . MET A 1 253 ? 10.789 35.5 5.23 1 93.06 253 MET A O 1
ATOM 1974 N N . GLY A 1 254 ? 11.875 33.562 5.605 1 92.56 254 GLY A N 1
ATOM 1975 C CA . GLY A 1 254 ? 12.484 34.031 6.84 1 92.56 254 GLY A CA 1
ATOM 1976 C C . GLY A 1 254 ? 11.703 33.625 8.078 1 92.56 254 GLY A C 1
ATOM 1977 O O . GLY A 1 254 ? 10.5 33.406 8.016 1 92.56 254 GLY A O 1
ATOM 1978 N N . LEU A 1 255 ? 12.406 33.625 9.172 1 92.81 255 LEU A N 1
ATOM 1979 C CA . LEU A 1 255 ? 11.844 33.156 10.438 1 92.81 255 LEU A CA 1
ATOM 1980 C C . LEU A 1 255 ? 10.703 34.031 10.891 1 92.81 255 LEU A C 1
ATOM 1982 O O . LEU A 1 255 ? 9.641 33.562 11.281 1 92.81 255 LEU A O 1
ATOM 1986 N N . ALA A 1 256 ? 10.891 35.344 10.805 1 94 256 ALA A N 1
ATOM 1987 C CA . ALA A 1 256 ? 9.883 36.281 11.281 1 94 256 ALA A CA 1
ATOM 1988 C C . ALA A 1 256 ? 8.586 36.156 10.484 1 94 256 ALA A C 1
ATOM 1990 O O . ALA A 1 256 ? 7.5 36.094 11.062 1 94 256 ALA A O 1
ATOM 1991 N N . GLN A 1 257 ? 8.703 36.094 9.234 1 94.69 257 GLN A N 1
ATOM 1992 C CA . GLN A 1 257 ? 7.527 35.969 8.375 1 94.69 257 GLN A CA 1
ATOM 1993 C C . GLN A 1 257 ? 6.844 34.625 8.586 1 94.69 257 GLN A C 1
ATOM 1995 O O . GLN A 1 257 ? 5.613 34.531 8.555 1 94.69 257 GLN A O 1
ATOM 2000 N N . ALA A 1 258 ? 7.629 33.562 8.727 1 93.25 258 ALA A N 1
ATOM 2001 C CA . ALA A 1 258 ? 7.074 32.25 9 1 93.25 258 ALA A CA 1
ATOM 2002 C C . ALA A 1 258 ? 6.227 32.25 10.266 1 93.25 258 ALA A C 1
ATOM 2004 O O . ALA A 1 258 ? 5.141 31.656 10.305 1 93.25 258 ALA A O 1
ATOM 2005 N N . GLN A 1 259 ? 6.742 32.969 11.281 1 91.5 259 GLN A N 1
ATOM 2006 C CA . GLN A 1 259 ? 6.023 33.062 12.547 1 91.5 259 GLN A CA 1
ATOM 2007 C C . GLN A 1 259 ? 4.715 33.812 12.383 1 91.5 259 GLN A C 1
ATOM 2009 O O . GLN A 1 259 ? 3.686 33.438 12.938 1 91.5 259 GLN A O 1
ATOM 2014 N N . ASP A 1 260 ? 4.785 34.812 11.617 1 94 260 ASP A N 1
ATOM 2015 C CA . ASP A 1 260 ? 3.588 35.594 11.344 1 94 260 ASP A CA 1
ATOM 2016 C C . ASP A 1 260 ? 2.559 34.781 10.57 1 94 260 ASP A C 1
ATOM 2018 O O . ASP A 1 260 ? 1.366 34.812 10.883 1 94 260 ASP A O 1
ATOM 2022 N N . ASP A 1 261 ? 3.047 34.125 9.602 1 92.94 261 ASP A N 1
ATOM 2023 C CA . ASP A 1 261 ? 2.158 33.344 8.75 1 92.94 261 ASP A CA 1
ATOM 2024 C C . ASP A 1 261 ? 1.486 32.219 9.539 1 92.94 261 ASP A C 1
ATOM 2026 O O . ASP A 1 261 ? 0.282 31.984 9.398 1 92.94 261 ASP A O 1
ATOM 2030 N N . VAL A 1 262 ? 2.271 31.484 10.281 1 92 262 VAL A N 1
ATOM 2031 C CA . VAL A 1 262 ? 1.703 30.391 11.062 1 92 262 VAL A CA 1
ATOM 2032 C C . VAL A 1 262 ? 0.648 30.938 12.023 1 92 262 VAL A C 1
ATOM 2034 O O . VAL A 1 262 ? -0.388 30.312 12.242 1 92 262 VAL A O 1
ATOM 2037 N N . SER A 1 263 ? 0.895 32.094 12.617 1 91.69 263 SER A N 1
ATOM 2038 C CA . SER A 1 263 ? -0.07 32.75 13.508 1 91.69 263 SER A CA 1
ATOM 2039 C C . SER A 1 263 ? -1.37 33.062 12.781 1 91.69 263 SER A C 1
ATOM 2041 O O . SER A 1 263 ? -2.457 32.781 13.281 1 91.69 263 SER A O 1
ATOM 2043 N N . GLU A 1 264 ? -1.237 33.625 11.633 1 94.06 264 GLU A N 1
ATOM 2044 C CA . GLU A 1 264 ? -2.408 33.969 10.844 1 94.06 264 GLU A CA 1
ATOM 2045 C C . GLU A 1 264 ? -3.201 32.75 10.414 1 94.06 264 GLU A C 1
ATOM 2047 O O . GLU A 1 264 ? -4.43 32.75 10.508 1 94.06 264 GLU A O 1
ATOM 2052 N N . ILE A 1 265 ? -2.508 31.766 9.906 1 93.81 265 ILE A N 1
ATOM 2053 C CA . ILE A 1 265 ? -3.145 30.531 9.453 1 93.81 265 ILE A CA 1
ATOM 2054 C C . ILE A 1 265 ? -3.838 29.844 10.633 1 93.81 265 ILE A C 1
ATOM 2056 O O . ILE A 1 265 ? -4.945 29.328 10.492 1 93.81 265 ILE A O 1
ATOM 2060 N N . SER A 1 266 ? -3.199 29.891 11.75 1 91.12 266 SER A N 1
ATOM 2061 C CA . SER A 1 266 ? -3.752 29.297 12.961 1 91.12 266 SER A CA 1
ATOM 2062 C C . SER A 1 266 ? -5.051 29.984 13.367 1 91.12 266 SER A C 1
ATOM 2064 O O . SER A 1 266 ? -6.035 29.312 13.703 1 91.12 266 SER A O 1
ATOM 2066 N N . LYS A 1 267 ? -5.031 31.281 13.336 1 91.75 267 LYS A N 1
ATOM 2067 C CA . LYS A 1 267 ? -6.23 32.031 13.68 1 91.75 267 LYS A CA 1
ATOM 2068 C C . LYS A 1 267 ? -7.375 31.719 12.727 1 91.75 267 LYS A C 1
ATOM 2070 O O . LYS A 1 267 ? -8.531 31.609 13.148 1 91.75 267 LYS A O 1
ATOM 2075 N N . ARG A 1 268 ? -7.03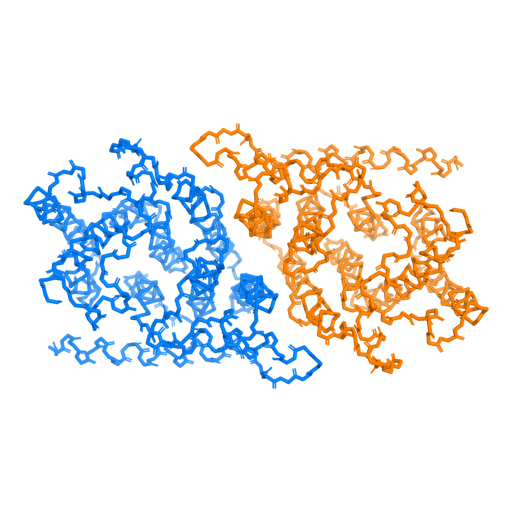9 31.609 11.484 1 93.75 268 ARG A N 1
ATOM 2076 C CA . ARG A 1 268 ? -8.039 31.266 10.484 1 93.75 268 ARG A CA 1
ATOM 2077 C C . ARG A 1 268 ? -8.641 29.891 10.75 1 93.75 268 ARG A C 1
ATOM 2079 O O . ARG A 1 268 ? -9.859 29.703 10.672 1 93.75 268 ARG A O 1
ATOM 2086 N N . ALA A 1 269 ? -7.789 28.906 11.039 1 91.69 269 ALA A N 1
ATOM 2087 C CA . ALA A 1 269 ? -8.25 27.562 11.352 1 91.69 269 ALA A CA 1
ATOM 2088 C C . ALA A 1 269 ? -9.195 27.562 12.555 1 91.69 269 ALA A C 1
ATOM 2090 O O . ALA A 1 269 ? -10.242 26.922 12.531 1 91.69 269 ALA A O 1
ATOM 2091 N N . ILE A 1 270 ? -8.859 28.328 13.562 1 89.38 270 ILE A N 1
ATOM 2092 C CA . ILE A 1 270 ? -9.641 28.375 14.789 1 89.38 270 ILE A CA 1
ATOM 2093 C C . ILE A 1 270 ? -10.992 29.031 14.516 1 89.38 270 ILE A C 1
ATOM 2095 O O . ILE A 1 270 ? -12.023 28.578 15.016 1 89.38 270 ILE A O 1
ATOM 2099 N N . ARG A 1 271 ? -10.969 30.078 13.734 1 92.25 271 ARG A N 1
ATOM 2100 C CA . ARG A 1 271 ? -12.219 30.75 13.383 1 92.25 271 ARG A CA 1
ATOM 2101 C C . ARG A 1 271 ? -13.172 29.797 12.664 1 92.25 271 ARG A C 1
ATOM 2103 O O . ARG A 1 271 ? -14.375 29.812 12.906 1 92.25 271 ARG A O 1
ATOM 2110 N N . LYS A 1 272 ? -12.656 29 11.781 1 92.12 272 LYS A N 1
ATOM 2111 C CA . LYS A 1 272 ? -13.477 28.031 11.047 1 92.12 272 LYS A CA 1
ATOM 2112 C C . LYS A 1 272 ? -14.039 26.969 11.984 1 92.12 272 LYS A C 1
ATOM 2114 O O . LYS A 1 272 ? -15.188 26.547 11.844 1 92.12 272 LYS A O 1
ATOM 2119 N N . VAL A 1 273 ? -13.242 26.531 12.906 1 88.88 273 VAL A N 1
ATOM 2120 C CA . VAL A 1 273 ? -13.703 25.562 13.891 1 88.88 273 VAL A CA 1
ATOM 2121 C C . VAL A 1 273 ? -14.852 26.141 14.711 1 88.88 273 VAL A C 1
ATOM 2123 O O . VAL A 1 273 ? -15.852 25.469 14.961 1 88.88 273 VAL A O 1
ATOM 2126 N N . ASP A 1 274 ? -14.664 27.391 15.039 1 88.69 274 ASP A N 1
ATOM 2127 C CA . ASP A 1 274 ? -15.656 28.078 15.859 1 88.69 274 ASP A CA 1
ATOM 2128 C C . ASP A 1 274 ? -16.969 28.266 15.094 1 88.69 274 ASP A C 1
ATOM 2130 O O . ASP A 1 274 ? -18.031 28.406 15.703 1 88.69 274 ASP A O 1
ATOM 2134 N N . SER A 1 275 ? -16.844 28.234 13.828 1 89.25 275 SER A N 1
ATOM 2135 C CA . SER A 1 275 ? -18.031 28.453 13 1 89.25 275 SER A CA 1
ATOM 2136 C C . SER A 1 275 ? -18.875 27.188 12.883 1 89.25 275 SER A C 1
ATOM 2138 O O . SER A 1 275 ? -20.031 27.25 12.461 1 89.25 275 SER A O 1
ATOM 2140 N N . LEU A 1 276 ? -18.281 26.094 13.25 1 89.62 276 LEU A N 1
ATOM 2141 C CA . LEU A 1 276 ? -19.062 24.844 13.227 1 89.62 276 LEU A CA 1
ATOM 2142 C C . LEU A 1 276 ? -20.172 24.875 14.258 1 89.62 276 LEU A C 1
ATOM 2144 O O . LEU A 1 276 ? -19.984 25.406 15.367 1 89.62 276 LEU A O 1
ATOM 2148 N N . VAL A 1 277 ? -21.328 24.344 13.852 1 89.12 277 VAL A N 1
ATOM 2149 C CA . VAL A 1 277 ? -22.484 24.312 14.734 1 89.12 277 VAL A CA 1
ATOM 2150 C C . VAL A 1 277 ? -22.219 23.359 15.898 1 89.12 277 VAL A C 1
ATOM 2152 O O . VAL A 1 277 ? -22.562 23.672 17.047 1 89.12 277 VAL A O 1
ATOM 2155 N N . VAL A 1 278 ? -21.625 22.281 15.562 1 88.81 278 VAL A N 1
ATOM 2156 C CA . VAL A 1 278 ? -21.281 21.297 16.578 1 88.81 278 VAL A CA 1
ATOM 2157 C C . VAL A 1 278 ? -19.953 21.672 17.234 1 88.81 278 VAL A C 1
ATOM 2159 O O . VAL A 1 278 ? -19.094 22.266 16.594 1 88.81 278 VAL A O 1
ATOM 2162 N N . LYS A 1 279 ? -19.922 21.375 18.547 1 89.94 279 LYS A N 1
ATOM 2163 C CA . LYS A 1 279 ? -18.719 21.75 19.297 1 89.94 279 LYS A CA 1
ATOM 2164 C C . LYS A 1 279 ? -18.031 20.531 19.891 1 89.94 279 LYS A C 1
ATOM 2166 O O . LYS A 1 279 ? -18.688 19.562 20.25 1 89.94 279 LYS A O 1
ATOM 2171 N N . ASN A 1 280 ? -16.75 20.547 19.906 1 92.06 280 ASN A N 1
ATOM 2172 C CA . ASN A 1 280 ? -15.828 19.656 20.609 1 92.06 280 ASN A CA 1
ATOM 2173 C C . ASN A 1 280 ? -14.664 20.406 21.234 1 92.06 280 ASN A C 1
ATOM 2175 O O . ASN A 1 280 ? -13.711 20.766 20.531 1 92.06 280 ASN A O 1
ATOM 2179 N N . GLU A 1 281 ? -14.758 20.562 22.516 1 90.88 281 GLU A N 1
ATOM 2180 C CA . GLU A 1 281 ? -13.812 21.422 23.219 1 90.88 281 GLU A CA 1
ATOM 2181 C C . GLU A 1 281 ? -12.391 20.891 23.125 1 90.88 281 GLU A C 1
ATOM 2183 O O . GLU A 1 281 ? -11.438 21.656 22.969 1 90.88 281 GLU A O 1
ATOM 2188 N N . PHE A 1 282 ? -12.328 19.641 23.234 1 93.38 282 PHE A N 1
ATOM 2189 C CA . PHE A 1 282 ? -11 19.062 23.188 1 93.38 282 PHE A CA 1
ATOM 2190 C C . PHE A 1 282 ? -10.383 19.25 21.797 1 93.38 282 PHE A C 1
ATOM 2192 O O . PHE A 1 282 ? -9.211 19.625 21.688 1 93.38 282 PHE A O 1
ATOM 2199 N N . LEU A 1 283 ? -11.164 18.984 20.781 1 92.75 283 LEU A N 1
ATOM 2200 C CA . LEU A 1 283 ? -10.672 19.172 19.422 1 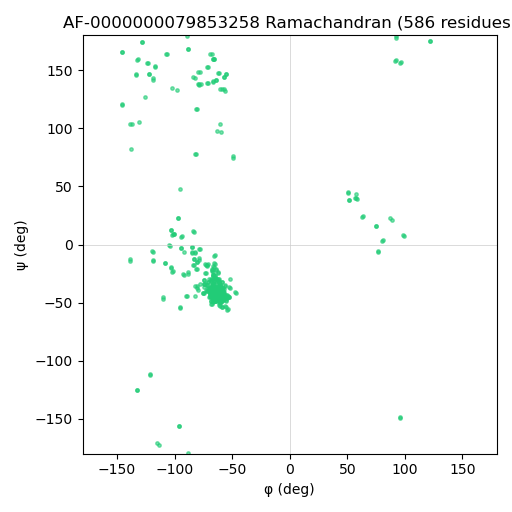92.75 283 LEU A CA 1
ATOM 2201 C C . LEU A 1 283 ? -10.227 20.609 19.188 1 92.75 283 LEU A C 1
ATOM 2203 O O . LEU A 1 283 ? -9.188 20.859 18.578 1 92.75 283 LEU A O 1
ATOM 2207 N N . THR A 1 284 ? -11.023 21.5 19.688 1 90.19 284 THR A N 1
ATOM 2208 C CA . THR A 1 284 ? -10.695 22.906 19.531 1 90.19 284 THR A CA 1
ATOM 2209 C C . THR A 1 284 ? -9.375 23.234 20.234 1 90.19 284 THR A C 1
ATOM 2211 O O . THR A 1 284 ? -8.516 23.906 19.656 1 90.19 284 THR A O 1
ATOM 2214 N N . GLU A 1 285 ? -9.188 22.719 21.406 1 91.31 285 GLU A N 1
ATOM 2215 C CA . GLU A 1 285 ? -7.953 22.953 22.156 1 91.31 285 GLU A CA 1
ATOM 2216 C C . GLU A 1 285 ? -6.766 22.266 21.484 1 91.31 285 GLU A C 1
ATOM 2218 O O . GLU A 1 285 ? -5.652 22.797 21.484 1 91.31 285 GLU A O 1
ATOM 2223 N N . LEU A 1 286 ? -7.012 21.078 21 1 91.38 286 LEU A N 1
ATOM 2224 C CA . LEU A 1 286 ? -5.965 20.344 20.281 1 91.38 286 LEU A CA 1
ATOM 2225 C C . LEU A 1 286 ? -5.465 21.156 19.094 1 91.38 286 LEU A C 1
ATOM 2227 O O . LEU A 1 286 ? -4.254 21.297 18.891 1 91.38 286 LEU A O 1
ATOM 2231 N N . ILE A 1 287 ? -6.398 21.719 18.328 1 87.88 287 ILE A N 1
ATOM 2232 C CA . ILE A 1 287 ? -6.055 22.484 17.141 1 87.88 287 ILE A CA 1
ATOM 2233 C C . ILE A 1 287 ? -5.27 23.734 17.547 1 87.88 287 ILE A C 1
ATOM 2235 O O . ILE A 1 287 ? -4.262 24.078 16.938 1 87.88 287 ILE A O 1
ATOM 2239 N N . LYS A 1 288 ? -5.66 24.281 18.672 1 85.69 288 LYS A N 1
ATOM 2240 C CA . LYS A 1 288 ? -4.953 25.453 19.172 1 85.69 288 LYS A CA 1
ATOM 2241 C C . LYS A 1 288 ? -3.518 25.109 19.547 1 85.69 288 LYS A C 1
ATOM 2243 O O . LYS A 1 288 ? -2.592 25.875 19.25 1 85.69 288 LYS A O 1
ATOM 2248 N N . GLU A 1 289 ? -3.371 23.969 20.125 1 83.69 289 GLU A N 1
ATOM 2249 C CA . GLU A 1 289 ? -2.045 23.531 20.547 1 83.69 289 GLU A CA 1
ATOM 2250 C C . GLU A 1 289 ? -1.165 23.203 19.344 1 83.69 289 GLU A C 1
ATOM 2252 O O . GLU A 1 289 ? 0.045 23.438 19.375 1 83.69 289 GLU A O 1
ATOM 2257 N N . LEU A 1 290 ? -1.752 22.625 18.375 1 82.06 290 LEU A N 1
ATOM 2258 C CA . LEU A 1 290 ? -1.002 22.219 17.188 1 82.06 290 LEU A CA 1
ATOM 2259 C C . LEU A 1 290 ? -0.522 23.422 16.391 1 82.06 290 LEU A C 1
ATOM 2261 O O . LEU A 1 290 ? 0.561 23.391 15.805 1 82.06 290 LEU A O 1
ATOM 2265 N N . VAL A 1 291 ? -1.331 24.516 16.453 1 76.75 291 VAL A N 1
ATOM 2266 C CA . VAL A 1 291 ? -1.034 25.625 15.57 1 76.75 291 VAL A CA 1
ATOM 2267 C C . VAL A 1 291 ? -0.317 26.734 16.344 1 76.75 291 VAL A C 1
ATOM 2269 O O . VAL A 1 291 ? 0.311 27.609 15.75 1 76.75 291 VAL A O 1
ATOM 2272 N N . SER A 1 292 ? -0.51 26.75 17.703 1 67.56 292 SER A N 1
ATOM 2273 C CA . SER A 1 292 ? 0.109 27.797 18.516 1 67.56 292 SER A CA 1
ATOM 2274 C C . SER A 1 292 ? 1.37 27.281 19.203 1 67.56 292 SER A C 1
ATOM 2276 O O . SER A 1 292 ? 1.948 27.984 20.047 1 67.56 292 SER A O 1
ATOM 2278 N N . ARG A 1 293 ? 1.856 26.094 18.875 1 58.19 293 ARG A N 1
ATOM 2279 C CA . ARG A 1 293 ? 2.914 25.438 19.641 1 58.19 293 ARG A CA 1
ATOM 2280 C C . ARG A 1 293 ? 4.086 26.375 19.891 1 58.19 293 ARG A C 1
ATOM 2282 O O . ARG A 1 293 ? 4.715 26.859 18.938 1 58.19 293 ARG A O 1
ATOM 2289 N N . GLU A 1 294 ? 3.881 27.344 20.875 1 49.78 294 GLU A N 1
ATOM 2290 C CA . GLU A 1 294 ? 5.066 28.078 21.312 1 49.78 294 GLU A CA 1
ATOM 2291 C C . GLU A 1 294 ? 6.16 27.109 21.766 1 49.78 294 GLU A C 1
ATOM 2293 O O . GLU A 1 294 ? 7.348 27.453 21.734 1 49.78 294 GLU A O 1
ATOM 2298 N N . LYS A 1 295 ? 5.848 26.234 22.75 1 42.84 295 LYS A N 1
ATOM 2299 C CA . LYS A 1 295 ? 6.84 25.312 23.281 1 42.84 295 LYS A CA 1
ATOM 2300 C C . LYS A 1 295 ? 6.582 23.891 22.781 1 42.84 295 LYS A C 1
ATOM 2302 O O . LYS A 1 295 ? 5.441 23.531 22.484 1 42.84 295 LYS A O 1
ATOM 2307 N N . MET B 1 1 ? -10.086 -23.406 -31.969 1 62.44 1 MET B N 1
ATOM 2308 C CA . MET B 1 1 ? -9.562 -22.031 -32 1 62.44 1 MET B CA 1
ATOM 2309 C C . MET B 1 1 ? -8.102 -22 -31.562 1 62.44 1 MET B C 1
ATOM 2311 O O . MET B 1 1 ? -7.672 -22.844 -30.766 1 62.44 1 MET B O 1
ATOM 2315 N N . ASP B 1 2 ? -7.246 -21.359 -32.281 1 87.31 2 ASP B N 1
ATOM 2316 C CA . ASP B 1 2 ? -5.812 -21.234 -32.031 1 87.31 2 ASP B CA 1
ATOM 2317 C C . ASP B 1 2 ? -5.539 -20.562 -30.672 1 87.31 2 ASP B C 1
ATOM 2319 O O . ASP B 1 2 ? -5.797 -19.375 -30.5 1 87.31 2 ASP B O 1
ATOM 2323 N N . PHE B 1 3 ? -5.305 -21.422 -29.672 1 89.81 3 PHE B N 1
ATOM 2324 C CA . PHE B 1 3 ? -5.102 -20.984 -28.297 1 89.81 3 PHE B CA 1
ATOM 2325 C C . PHE B 1 3 ? -4.117 -19.812 -28.25 1 89.81 3 PHE B C 1
ATOM 2327 O O . PHE B 1 3 ? -4.336 -18.844 -27.5 1 89.81 3 PHE B O 1
ATOM 2334 N N . LYS B 1 4 ? -3.109 -19.891 -29 1 90.44 4 LYS B N 1
ATOM 2335 C CA . LYS B 1 4 ? -2.082 -18.859 -29 1 90.44 4 LYS B CA 1
ATOM 2336 C C . LYS B 1 4 ? -2.65 -17.516 -29.469 1 90.44 4 LYS B C 1
ATOM 2338 O O . LYS B 1 4 ? -2.33 -16.469 -28.891 1 90.44 4 LYS B O 1
ATOM 2343 N N . LYS B 1 5 ? -3.439 -17.609 -30.484 1 93.62 5 LYS B N 1
ATOM 2344 C CA . LYS B 1 5 ? -4.066 -16.391 -31 1 93.62 5 LYS B CA 1
ATOM 2345 C C . LYS B 1 5 ? -5.051 -15.805 -29.984 1 93.62 5 LYS B C 1
ATOM 2347 O O . LYS B 1 5 ? -5.113 -14.594 -29.797 1 93.62 5 LYS B O 1
ATOM 2352 N N . GLU B 1 6 ? -5.828 -16.672 -29.375 1 94.25 6 GLU B N 1
ATOM 2353 C CA . GLU B 1 6 ? -6.781 -16.234 -28.359 1 94.25 6 GLU B CA 1
ATOM 2354 C C . GLU B 1 6 ? -6.062 -15.617 -27.156 1 94.25 6 GLU B C 1
ATOM 2356 O O . GLU B 1 6 ? -6.535 -14.641 -26.578 1 94.25 6 GLU B O 1
ATOM 2361 N N . LEU B 1 7 ? -4.98 -16.266 -26.812 1 95 7 LEU B N 1
ATOM 2362 C CA . LEU B 1 7 ? -4.172 -15.758 -25.719 1 95 7 LEU B CA 1
ATOM 2363 C C . LEU B 1 7 ? -3.672 -14.344 -26 1 95 7 LEU B C 1
ATOM 2365 O O . LEU B 1 7 ? -3.771 -13.461 -25.141 1 95 7 LEU B O 1
ATOM 2369 N N . GLU B 1 8 ? -3.195 -14.117 -27.156 1 95 8 GLU B N 1
ATOM 2370 C CA . GLU B 1 8 ? -2.68 -12.812 -27.547 1 95 8 GLU B CA 1
ATOM 2371 C C . GLU B 1 8 ? -3.779 -11.75 -27.516 1 95 8 GLU B C 1
ATOM 2373 O O . GLU B 1 8 ? -3.547 -10.617 -27.094 1 95 8 GLU B O 1
ATOM 2378 N N . LEU B 1 9 ? -4.926 -12.133 -28 1 95.94 9 LEU B N 1
ATOM 2379 C CA . LEU B 1 9 ? -6.059 -11.211 -28.016 1 95.94 9 LEU B CA 1
ATOM 2380 C C . LEU B 1 9 ? -6.484 -10.844 -26.609 1 95.94 9 LEU B C 1
ATOM 2382 O O . LEU B 1 9 ? -6.84 -9.695 -26.344 1 95.94 9 LEU B O 1
ATOM 2386 N N . ARG B 1 10 ? -6.496 -11.812 -25.766 1 96.06 10 ARG B N 1
ATOM 2387 C CA . ARG B 1 10 ? -6.875 -11.562 -24.375 1 96.06 10 ARG B CA 1
ATOM 2388 C C . ARG B 1 10 ? -5.844 -10.672 -23.672 1 96.06 10 ARG B C 1
ATOM 2390 O O . ARG B 1 10 ? -6.207 -9.789 -22.891 1 96.06 10 ARG B O 1
ATOM 2397 N N . VAL B 1 11 ? -4.574 -10.906 -23.938 1 96.81 11 VAL B N 1
ATOM 2398 C CA . VAL B 1 11 ? -3.523 -10.07 -23.359 1 96.81 11 VAL B CA 1
ATOM 2399 C C . VAL B 1 11 ? -3.713 -8.617 -23.812 1 96.81 11 VAL B C 1
ATOM 2401 O O . VAL B 1 11 ? -3.615 -7.695 -23 1 96.81 11 VAL B O 1
ATOM 2404 N N . GLN B 1 12 ? -4.016 -8.438 -25.078 1 97.06 12 GLN B N 1
ATOM 2405 C CA . GLN B 1 12 ? -4.23 -7.094 -25.625 1 97.06 12 GLN B CA 1
ATOM 2406 C C . GLN B 1 12 ? -5.418 -6.414 -24.953 1 97.06 12 GLN B C 1
ATOM 2408 O O . GLN B 1 12 ? -5.352 -5.23 -24.609 1 97.06 12 GLN B O 1
ATOM 2413 N N . ARG B 1 13 ? -6.469 -7.152 -24.797 1 97.25 13 ARG B N 1
ATOM 2414 C CA . ARG B 1 13 ? -7.66 -6.609 -24.156 1 97.25 13 ARG B CA 1
ATOM 2415 C C . ARG B 1 13 ? -7.371 -6.234 -22.703 1 97.25 13 ARG B C 1
ATOM 2417 O O . ARG B 1 13 ? -7.816 -5.188 -22.219 1 97.25 13 ARG B O 1
ATOM 2424 N N . ILE B 1 14 ? -6.66 -7.09 -22.047 1 97.94 14 ILE B N 1
ATOM 2425 C CA . ILE B 1 14 ? -6.316 -6.848 -20.656 1 97.94 14 ILE B CA 1
ATOM 2426 C C . ILE B 1 14 ? -5.418 -5.617 -20.547 1 97.94 14 ILE B C 1
ATOM 2428 O O . ILE B 1 14 ? -5.586 -4.793 -19.641 1 97.94 14 ILE B O 1
ATOM 2432 N N . GLU B 1 15 ? -4.512 -5.48 -21.469 1 97.94 15 GLU B N 1
ATOM 2433 C CA . GLU B 1 15 ? -3.65 -4.305 -21.5 1 97.94 15 GLU B CA 1
ATOM 2434 C C . GLU B 1 15 ? -4.469 -3.027 -21.656 1 97.94 15 GLU B C 1
ATOM 2436 O O . GLU B 1 15 ? -4.18 -2.014 -21.031 1 97.94 15 GLU B O 1
ATOM 2441 N N . GLU B 1 16 ? -5.418 -3.102 -22.484 1 98.06 16 GLU B N 1
ATOM 2442 C CA . GLU B 1 16 ? -6.285 -1.945 -22.688 1 98.06 16 GLU B CA 1
ATOM 2443 C C . GLU B 1 16 ? -7.055 -1.602 -21.422 1 98.06 16 GLU B C 1
ATOM 2445 O O . GLU B 1 16 ? -7.234 -0.425 -21.094 1 98.06 16 GLU B O 1
ATOM 2450 N N . ILE B 1 17 ? -7.523 -2.607 -20.766 1 98.06 17 ILE B N 1
ATOM 2451 C CA . ILE B 1 17 ? -8.234 -2.396 -19.5 1 98.06 17 ILE B CA 1
ATOM 2452 C C . ILE B 1 17 ? -7.301 -1.742 -18.484 1 98.06 17 ILE B C 1
ATOM 2454 O O . ILE B 1 17 ? -7.668 -0.753 -17.844 1 98.06 17 ILE B O 1
ATOM 2458 N N . ILE B 1 18 ? -6.086 -2.242 -18.344 1 98.38 18 ILE B N 1
ATOM 2459 C CA . ILE B 1 18 ? -5.117 -1.736 -17.391 1 98.38 18 ILE B CA 1
ATOM 2460 C C . ILE B 1 18 ? -4.793 -0.278 -17.703 1 98.38 18 ILE B C 1
ATOM 2462 O O . ILE B 1 18 ? -4.75 0.562 -16.797 1 98.38 18 ILE B O 1
ATOM 2466 N N . LYS B 1 19 ? -4.625 0.048 -18.953 1 98.25 19 LYS B N 1
ATOM 2467 C CA . LYS B 1 19 ? -4.258 1.392 -19.391 1 98.25 19 LYS B CA 1
ATOM 2468 C C . LYS B 1 19 ? -5.32 2.41 -18.984 1 98.25 19 LYS B C 1
ATOM 2470 O O . LYS B 1 19 ? -5 3.561 -18.672 1 98.25 19 LYS B O 1
ATOM 2475 N N . LYS B 1 20 ? -6.566 1.958 -18.938 1 97.94 20 LYS B N 1
ATOM 2476 C CA . LYS B 1 20 ? -7.668 2.84 -18.562 1 97.94 20 LYS B CA 1
ATOM 2477 C C . LYS B 1 20 ? -7.504 3.357 -17.141 1 97.94 20 LYS B C 1
ATOM 2479 O O . LYS B 1 20 ? -8.031 4.414 -16.797 1 97.94 20 LYS B O 1
ATOM 2484 N N . TYR B 1 21 ? -6.797 2.643 -16.375 1 98.25 21 TYR B N 1
ATOM 2485 C CA . TYR B 1 21 ? -6.73 2.979 -14.953 1 98.25 21 TYR B CA 1
ATOM 2486 C C . TYR B 1 21 ? -5.406 3.648 -14.617 1 98.25 21 TYR B C 1
ATOM 2488 O O . TYR B 1 21 ? -5.176 4.043 -13.469 1 98.25 21 TYR B O 1
ATOM 2496 N N . LEU B 1 22 ? -4.484 3.84 -15.547 1 98.56 22 LEU B N 1
ATOM 2497 C CA . LEU B 1 22 ? -3.188 4.453 -15.281 1 98.56 22 LEU B CA 1
ATOM 2498 C C . LEU B 1 22 ? -3.312 5.969 -15.188 1 98.56 22 LEU B C 1
ATOM 2500 O O . LEU B 1 22 ? -4.059 6.586 -15.953 1 98.56 22 LEU B O 1
ATOM 2504 N N . PRO B 1 23 ? -2.658 6.523 -14.242 1 98.31 23 PRO B N 1
ATOM 2505 C CA . PRO B 1 23 ? -2.744 7.98 -14.086 1 98.31 23 PRO B CA 1
ATOM 2506 C C . PRO B 1 23 ? -2.012 8.727 -15.195 1 98.31 23 PRO B C 1
ATOM 2508 O O . PRO B 1 23 ? -1.024 8.227 -15.742 1 98.31 23 PRO B O 1
ATOM 2511 N N . LYS B 1 24 ? -2.475 9.922 -15.461 1 97.94 24 LYS B N 1
ATOM 2512 C CA . LYS B 1 24 ? -1.808 10.781 -16.438 1 97.94 24 LYS B CA 1
ATOM 2513 C C . LYS B 1 24 ? -0.48 11.297 -15.883 1 97.94 24 LYS B C 1
ATOM 2515 O O . LYS B 1 24 ? -0.381 11.648 -14.711 1 97.94 24 LYS B O 1
ATOM 2520 N N . GLU B 1 25 ? 0.488 11.312 -16.703 1 98.31 25 GLU B N 1
ATOM 2521 C CA . GLU B 1 25 ? 1.827 11.75 -16.328 1 98.31 25 GLU B CA 1
ATOM 2522 C C . GLU B 1 25 ? 1.938 13.273 -16.344 1 98.31 25 GLU B C 1
ATOM 2524 O O . GLU B 1 25 ? 2.566 13.844 -17.25 1 98.31 25 GLU B O 1
ATOM 2529 N N . GLU B 1 26 ? 1.442 13.898 -15.359 1 98.06 26 GLU B N 1
ATOM 2530 C CA . GLU B 1 26 ? 1.423 15.352 -15.25 1 98.06 26 GLU B CA 1
ATOM 2531 C C . GLU B 1 26 ? 1.578 15.805 -13.805 1 98.06 26 GLU B C 1
ATOM 2533 O O . GLU B 1 26 ? 1.527 14.984 -12.883 1 98.06 26 GLU B O 1
ATOM 2538 N N . GLY B 1 27 ? 1.885 17.141 -13.602 1 96.44 27 GLY B N 1
ATOM 2539 C CA . GLY B 1 27 ? 1.996 17.703 -12.266 1 96.44 27 GLY B CA 1
ATOM 2540 C C . GLY B 1 27 ? 3.412 17.672 -11.719 1 96.44 27 GLY B C 1
ATOM 2541 O O . GLY B 1 27 ? 4.324 17.172 -12.375 1 96.44 27 GLY B O 1
ATOM 2542 N N . TYR B 1 28 ? 3.586 18.219 -10.5 1 96.69 28 TYR B N 1
ATOM 2543 C CA . TYR B 1 28 ? 4.902 18.281 -9.875 1 96.69 28 TYR B CA 1
ATOM 2544 C C . TYR B 1 28 ? 5.43 16.891 -9.57 1 96.69 28 TYR B C 1
ATOM 2546 O O . TYR B 1 28 ? 6.641 16.656 -9.562 1 96.69 28 TYR B O 1
ATOM 2554 N N . GLN B 1 29 ? 4.465 15.961 -9.383 1 97.62 29 GLN B N 1
ATOM 2555 C CA . GLN B 1 29 ? 4.859 14.609 -8.984 1 97.62 29 GLN B CA 1
ATOM 2556 C C . GLN B 1 29 ? 4.93 13.68 -10.188 1 97.62 29 GLN B C 1
ATOM 2558 O O . GLN B 1 29 ? 4.84 12.453 -10.039 1 97.62 29 GLN B O 1
ATOM 2563 N N . LYS B 1 30 ? 5.102 14.211 -11.359 1 98.19 30 LYS B N 1
ATOM 2564 C CA . LYS B 1 30 ? 5.059 13.508 -12.641 1 98.19 30 LYS B CA 1
ATOM 2565 C C . LYS B 1 30 ? 6.059 12.359 -12.664 1 98.19 30 LYS B C 1
ATOM 2567 O O . LYS B 1 30 ? 5.789 11.312 -13.25 1 98.19 30 LYS B O 1
ATOM 2572 N N . ILE B 1 31 ? 7.172 12.523 -12.047 1 98.5 31 ILE B N 1
ATOM 2573 C CA . ILE B 1 31 ? 8.266 11.57 -12.18 1 98.5 31 ILE B CA 1
ATOM 2574 C C . ILE B 1 31 ? 7.855 10.219 -11.594 1 98.5 31 ILE B C 1
ATOM 2576 O O . ILE B 1 31 ? 8.203 9.164 -12.133 1 98.5 31 ILE B O 1
ATOM 2580 N N . VAL B 1 32 ? 7.121 10.234 -10.461 1 98.75 32 VAL B N 1
ATOM 2581 C CA . VAL B 1 32 ? 6.715 8.977 -9.852 1 98.75 32 VAL B CA 1
ATOM 2582 C C . VAL B 1 32 ? 5.645 8.305 -10.703 1 98.75 32 VAL B C 1
ATOM 2584 O O . VAL B 1 32 ? 5.594 7.078 -10.805 1 98.75 32 VAL B O 1
ATOM 2587 N N . ILE B 1 33 ? 4.82 9.109 -11.359 1 98.81 33 ILE B N 1
ATOM 2588 C CA . ILE B 1 33 ? 3.781 8.586 -12.234 1 98.81 33 ILE B CA 1
ATOM 2589 C C . ILE B 1 33 ? 4.418 7.953 -13.469 1 98.81 33 ILE B C 1
ATOM 2591 O O . ILE B 1 33 ? 4.027 6.863 -13.891 1 98.81 33 ILE B O 1
ATOM 2595 N N . GLU B 1 34 ? 5.402 8.602 -13.969 1 98.81 34 GLU B N 1
ATOM 2596 C CA . GLU B 1 34 ? 6.148 8.055 -15.094 1 98.81 34 GLU B CA 1
ATOM 2597 C C . GLU B 1 34 ? 6.812 6.734 -14.727 1 98.81 34 GLU B C 1
ATOM 2599 O O . GLU B 1 34 ? 6.805 5.785 -15.516 1 98.81 34 GLU B O 1
ATOM 2604 N N . ALA B 1 35 ? 7.371 6.707 -13.562 1 98.75 35 ALA B N 1
ATOM 2605 C CA . ALA B 1 35 ? 8.039 5.492 -13.102 1 98.75 35 ALA B CA 1
ATOM 2606 C C . ALA B 1 35 ? 7.043 4.344 -12.953 1 98.75 35 ALA B C 1
ATOM 2608 O O . ALA B 1 35 ? 7.336 3.209 -13.336 1 98.75 35 ALA B O 1
ATOM 2609 N N . MET B 1 36 ? 5.863 4.668 -12.398 1 98.69 36 MET B N 1
ATOM 2610 C CA . MET B 1 36 ? 4.797 3.68 -12.281 1 98.69 36 MET B CA 1
ATOM 2611 C C . MET B 1 36 ? 4.41 3.133 -13.648 1 98.69 36 MET B C 1
ATOM 2613 O O . MET B 1 36 ? 4.395 1.919 -13.859 1 98.69 36 MET B O 1
ATOM 2617 N N . ASN B 1 37 ? 4.105 4.055 -14.492 1 98.69 37 ASN B N 1
ATOM 2618 C CA . ASN B 1 37 ? 3.633 3.693 -15.828 1 98.69 37 ASN B CA 1
ATOM 2619 C C . ASN B 1 37 ? 4.699 2.941 -16.625 1 98.69 37 ASN B C 1
ATOM 2621 O O . ASN B 1 37 ? 4.391 1.993 -17.344 1 98.69 37 ASN B O 1
ATOM 2625 N N . TYR B 1 38 ? 5.965 3.375 -16.469 1 98.56 38 TYR B N 1
ATOM 2626 C CA . TYR B 1 38 ? 7.094 2.709 -17.109 1 98.56 38 TYR B CA 1
ATOM 2627 C C . TYR B 1 38 ? 7.125 1.227 -16.75 1 98.56 38 TYR B C 1
ATOM 2629 O O . TYR B 1 38 ? 7.273 0.378 -17.641 1 98.56 38 TYR B O 1
ATOM 2637 N N . SER B 1 39 ? 6.906 0.91 -15.5 1 97.88 39 SER B N 1
ATOM 2638 C CA . SER B 1 39 ? 6.996 -0.464 -15.016 1 97.88 39 SER B CA 1
ATOM 2639 C C . SER B 1 39 ? 5.785 -1.283 -15.445 1 97.88 39 SER B C 1
ATOM 2641 O O . SER B 1 39 ? 5.926 -2.436 -15.859 1 97.88 39 SER B O 1
ATOM 2643 N N . ILE B 1 40 ? 4.621 -0.723 -15.367 1 97.75 40 ILE B N 1
ATOM 2644 C CA . ILE B 1 40 ? 3.398 -1.441 -15.711 1 97.75 40 ILE B CA 1
ATOM 2645 C C . ILE B 1 40 ? 3.357 -1.71 -17.203 1 97.75 40 ILE B C 1
ATOM 2647 O O . ILE B 1 40 ? 2.932 -2.783 -17.641 1 97.75 40 ILE B O 1
ATOM 2651 N N . LEU B 1 41 ? 3.811 -0.769 -17.969 1 96.94 41 LEU B N 1
ATOM 2652 C CA . LEU B 1 41 ? 3.682 -0.83 -19.422 1 96.94 41 LEU B CA 1
ATOM 2653 C C . LEU B 1 41 ? 4.824 -1.631 -20.047 1 96.94 41 LEU B C 1
ATOM 2655 O O . LEU B 1 41 ? 4.879 -1.806 -21.266 1 96.94 41 LEU B O 1
ATOM 2659 N N . ALA B 1 42 ? 5.766 -2.105 -19.219 1 93 42 ALA B N 1
ATOM 2660 C CA . ALA B 1 42 ? 6.852 -2.957 -19.703 1 93 42 ALA B CA 1
ATOM 2661 C C . ALA B 1 42 ? 6.316 -4.289 -20.219 1 93 42 ALA B C 1
ATOM 2663 O O . ALA B 1 42 ? 7.035 -5.043 -20.875 1 93 42 ALA B O 1
ATOM 2664 N N . GLY B 1 43 ? 5.043 -4.551 -19.984 1 89.19 43 GLY B N 1
ATOM 2665 C CA . GLY B 1 43 ? 4.406 -5.738 -20.531 1 89.19 43 GLY B CA 1
ATOM 2666 C C . GLY B 1 43 ? 4.387 -6.906 -19.562 1 89.19 43 GLY B C 1
ATOM 2667 O O . GLY B 1 43 ? 4.25 -6.715 -18.359 1 89.19 43 GLY B O 1
ATOM 2668 N N . GLY B 1 44 ? 4.43 -8.102 -20.156 1 86.44 44 GLY B N 1
ATOM 2669 C CA . GLY B 1 44 ? 4.277 -9.344 -19.406 1 86.44 44 GLY B CA 1
ATOM 2670 C C . GLY B 1 44 ? 3.123 -10.195 -19.891 1 86.44 44 GLY B C 1
ATOM 2671 O O . GLY B 1 44 ? 2.371 -9.789 -20.781 1 86.44 44 GLY B O 1
ATOM 2672 N N . LYS B 1 45 ? 3.025 -11.328 -19.328 1 88.75 45 LYS B N 1
ATOM 2673 C CA . LYS B 1 45 ? 2.049 -12.312 -19.781 1 88.75 45 LYS B CA 1
ATOM 2674 C C . LYS B 1 45 ? 0.654 -11.992 -19.25 1 88.75 45 LYS B C 1
ATOM 2676 O O . LYS B 1 45 ? -0.34 -12.539 -19.734 1 88.75 45 LYS B O 1
ATOM 2681 N N . ARG B 1 46 ? 0.514 -11.062 -18.297 1 96.38 46 ARG B N 1
ATOM 2682 C CA . ARG B 1 46 ? -0.745 -10.617 -17.719 1 96.38 46 ARG B CA 1
ATOM 2683 C C . ARG B 1 46 ? -1.585 -11.805 -17.25 1 96.38 46 ARG B C 1
ATOM 2685 O O . ARG B 1 46 ? -2.801 -11.82 -17.453 1 96.38 46 ARG B O 1
ATOM 2692 N N . LEU B 1 47 ? -0.907 -12.766 -16.719 1 95.5 47 LEU B N 1
ATOM 2693 C CA . LEU B 1 47 ? -1.526 -14.031 -16.328 1 95.5 47 LEU B CA 1
ATOM 2694 C C . LEU B 1 47 ? -2.529 -13.812 -15.195 1 95.5 47 LEU B C 1
ATOM 2696 O O . LEU B 1 47 ? -3.637 -14.352 -15.234 1 95.5 47 LEU B O 1
ATOM 2700 N N . ARG B 1 48 ? -2.188 -13.031 -14.234 1 97.81 48 ARG B N 1
ATOM 2701 C CA . ARG B 1 48 ? -3.006 -12.891 -13.031 1 97.81 48 ARG B CA 1
ATOM 2702 C C . ARG B 1 48 ? -4.328 -12.195 -13.352 1 97.81 48 ARG B C 1
ATOM 2704 O O . ARG B 1 48 ? -5.398 -12.727 -13.047 1 97.81 48 ARG B O 1
ATOM 2711 N N . PRO B 1 49 ? -4.312 -11.039 -14.023 1 98.62 49 PRO B N 1
ATOM 2712 C CA . PRO B 1 49 ? -5.613 -10.484 -14.406 1 98.62 49 PRO B CA 1
ATOM 2713 C C . PRO B 1 49 ? -6.395 -11.406 -15.344 1 98.62 49 PRO B C 1
ATOM 2715 O O . PRO B 1 49 ? -7.629 -11.43 -15.305 1 98.62 49 PRO B O 1
ATOM 2718 N N . MET B 1 50 ? -5.711 -12.156 -16.188 1 98.06 50 MET B N 1
ATOM 2719 C CA . MET B 1 50 ? -6.379 -13.078 -17.094 1 98.06 50 MET B CA 1
ATOM 2720 C C . MET B 1 50 ? -7.082 -14.188 -16.328 1 98.06 50 MET B C 1
ATOM 2722 O O . MET B 1 50 ? -8.242 -14.5 -16.594 1 98.06 50 MET B O 1
ATOM 2726 N N . LEU B 1 51 ? -6.387 -14.805 -15.375 1 97.88 51 LEU B N 1
ATOM 2727 C CA . LEU B 1 51 ? -6.984 -15.836 -14.539 1 97.88 51 LEU B CA 1
ATOM 2728 C C . LEU B 1 51 ? -8.188 -15.289 -13.781 1 97.88 51 LEU B C 1
ATOM 2730 O O . LEU B 1 51 ? -9.203 -15.977 -13.648 1 97.88 51 LEU B O 1
ATOM 2734 N N . MET B 1 52 ? -8.086 -14.086 -13.312 1 98.69 52 MET B N 1
ATOM 2735 C CA . MET B 1 52 ? -9.18 -13.438 -12.602 1 98.69 52 MET B CA 1
ATOM 2736 C C . MET B 1 52 ? -10.406 -13.297 -13.492 1 98.69 52 MET B C 1
ATOM 2738 O O . MET B 1 52 ? -11.5 -13.734 -13.125 1 98.69 52 MET B O 1
ATOM 2742 N N . GLN B 1 53 ? -10.211 -12.742 -14.656 1 98.38 53 GLN B N 1
ATOM 2743 C CA . GLN B 1 53 ? -11.305 -12.484 -15.586 1 98.38 53 GLN B CA 1
ATOM 2744 C C . GLN B 1 53 ? -11.969 -13.781 -16.031 1 98.38 53 GLN B C 1
ATOM 2746 O O . GLN B 1 53 ? -13.195 -13.883 -16.062 1 98.38 53 GLN B O 1
ATOM 2751 N N . GLU B 1 54 ? -11.156 -14.766 -16.422 1 97.56 54 GLU B N 1
ATOM 2752 C CA . GLU B 1 54 ? -11.703 -16.016 -16.922 1 97.56 54 GLU B CA 1
ATOM 2753 C C . GLU B 1 54 ? -12.469 -16.766 -15.836 1 97.56 54 GLU B C 1
ATOM 2755 O O . GLU B 1 54 ? -13.461 -17.438 -16.125 1 97.56 54 GLU B O 1
ATOM 2760 N N . THR B 1 55 ? -11.977 -16.734 -14.594 1 98.06 55 THR B N 1
ATOM 2761 C CA . THR B 1 55 ? -12.719 -17.344 -13.492 1 98.06 55 THR B CA 1
ATOM 2762 C C . THR B 1 55 ? -14.031 -16.594 -13.258 1 98.06 55 THR B C 1
ATOM 2764 O O . THR B 1 55 ? -15.062 -17.219 -12.992 1 98.06 55 THR B O 1
ATOM 2767 N N . TYR B 1 56 ? -13.977 -15.266 -13.305 1 98.31 56 TYR B N 1
ATOM 2768 C CA . TYR B 1 56 ? -15.18 -14.453 -13.195 1 98.31 56 TYR B CA 1
ATOM 2769 C C . TYR B 1 56 ? -16.219 -14.867 -14.227 1 98.31 56 TYR B C 1
ATOM 2771 O O . TYR B 1 56 ? -17.391 -15.062 -13.898 1 98.31 56 TYR B O 1
ATOM 2779 N N . PHE B 1 57 ? -15.766 -15.062 -15.508 1 97.5 57 PHE B N 1
ATOM 2780 C CA . PHE B 1 57 ? -16.641 -15.5 -16.594 1 97.5 57 PHE B CA 1
ATOM 2781 C C . PHE B 1 57 ? -17.156 -16.906 -16.328 1 97.5 57 PHE B C 1
ATOM 2783 O O . PHE B 1 57 ? -18.312 -17.219 -16.625 1 97.5 57 PHE B O 1
ATOM 2790 N N . LEU B 1 58 ? -16.297 -17.766 -15.82 1 96.69 58 LEU B N 1
ATOM 2791 C CA . LEU B 1 58 ? -16.625 -19.156 -15.523 1 96.69 58 LEU B CA 1
ATOM 2792 C C . LEU B 1 58 ? -17.891 -19.234 -14.664 1 96.69 58 LEU B C 1
ATOM 2794 O O . LEU B 1 58 ? -18.734 -20.109 -14.883 1 96.69 58 LEU B O 1
ATOM 2798 N N . PHE B 1 59 ? -18.047 -18.281 -13.742 1 96.88 59 PHE B N 1
ATOM 2799 C CA . PHE B 1 59 ? -19.156 -18.344 -12.805 1 96.88 59 PHE B CA 1
ATOM 2800 C C . PHE B 1 59 ? -20.266 -17.359 -13.211 1 96.88 59 PHE B C 1
ATOM 2802 O O . PHE B 1 59 ? -21.078 -16.969 -12.383 1 96.88 59 PHE B O 1
ATOM 2809 N N . GLY B 1 60 ? -20.172 -16.828 -14.43 1 96.44 60 GLY B N 1
ATOM 2810 C CA . GLY B 1 60 ? -21.297 -16.109 -15.008 1 96.44 60 GLY B CA 1
ATOM 2811 C C . GLY B 1 60 ? -21.172 -14.602 -14.867 1 96.44 60 GLY B C 1
ATOM 2812 O O . GLY B 1 60 ? -22.094 -13.859 -15.195 1 96.44 60 GLY B O 1
ATOM 2813 N N . GLY B 1 61 ? -19.969 -14.133 -14.383 1 95.75 61 GLY B N 1
ATOM 2814 C CA . GLY B 1 61 ? -19.781 -12.695 -14.305 1 95.75 61 GLY B CA 1
ATOM 2815 C C . GLY B 1 61 ? -19.797 -12.008 -15.656 1 95.75 61 GLY B C 1
ATOM 2816 O O . GLY B 1 61 ? -19.25 -12.539 -16.625 1 95.75 61 GLY B O 1
ATOM 2817 N N . LYS B 1 62 ? -20.422 -10.812 -15.672 1 94.75 62 LYS B N 1
ATOM 2818 C CA . LYS B 1 62 ? -20.547 -10.133 -16.953 1 94.75 62 LYS B CA 1
ATOM 2819 C C . LYS B 1 62 ? -20.297 -8.641 -16.812 1 94.75 62 LYS B C 1
ATOM 2821 O O . LYS B 1 62 ? -20.141 -7.934 -17.812 1 94.75 62 LYS B O 1
ATOM 2826 N N . SER B 1 63 ? -20.25 -8.109 -15.633 1 93.38 63 SER B N 1
ATOM 2827 C CA . SER B 1 63 ? -20.156 -6.664 -15.445 1 93.38 63 SER B CA 1
ATOM 2828 C C . SER B 1 63 ? -18.703 -6.203 -15.422 1 93.38 63 SER B C 1
ATOM 2830 O O . SER B 1 63 ? -17.797 -7.027 -15.359 1 93.38 63 SER B O 1
ATOM 2832 N N . ASP B 1 64 ? -18.5 -4.891 -15.492 1 95.88 64 ASP B N 1
ATOM 2833 C CA . ASP B 1 64 ? -17.172 -4.312 -15.508 1 95.88 64 ASP B CA 1
ATOM 2834 C C . ASP B 1 64 ? -16.609 -4.168 -14.094 1 95.88 64 ASP B C 1
ATOM 2836 O O . ASP B 1 64 ? -15.539 -3.598 -13.898 1 95.88 64 ASP B O 1
ATOM 2840 N N . VAL B 1 65 ? -17.281 -4.773 -13.094 1 96.5 65 VAL B N 1
ATOM 2841 C CA . VAL B 1 65 ? -16.859 -4.66 -11.703 1 96.5 65 VAL B CA 1
ATOM 2842 C C . VAL B 1 65 ? -15.523 -5.359 -11.508 1 96.5 65 VAL B C 1
ATOM 2844 O O . VAL B 1 65 ? -14.789 -5.051 -10.562 1 96.5 65 VAL B O 1
ATOM 2847 N N . ILE B 1 66 ? -15.172 -6.262 -12.484 1 97.88 66 ILE B N 1
ATOM 2848 C CA . ILE B 1 66 ? -13.953 -7.059 -12.375 1 97.88 66 ILE B CA 1
ATOM 2849 C C . ILE B 1 66 ? -12.75 -6.227 -12.82 1 97.88 66 ILE B C 1
ATOM 2851 O O . ILE B 1 66 ? -11.617 -6.512 -12.43 1 97.88 66 ILE B O 1
ATOM 2855 N N . GLU B 1 67 ? -12.984 -5.16 -13.617 1 98.56 67 GLU B N 1
ATOM 2856 C CA . GLU B 1 67 ? -11.914 -4.453 -14.305 1 98.56 67 GLU B CA 1
ATOM 2857 C C . GLU B 1 67 ? -10.992 -3.746 -13.305 1 98.56 67 GLU B C 1
ATOM 2859 O O . GLU B 1 67 ? -9.773 -3.855 -13.398 1 98.56 67 GLU B O 1
ATOM 2864 N N . PRO B 1 68 ? -11.555 -3.043 -12.305 1 98.56 68 PRO B N 1
ATOM 2865 C CA . PRO B 1 68 ? -10.656 -2.408 -11.336 1 98.56 68 PRO B CA 1
ATOM 2866 C C . PRO B 1 68 ? -9.781 -3.418 -10.594 1 98.56 68 PRO B C 1
ATOM 2868 O O . PRO B 1 68 ? -8.633 -3.117 -10.258 1 98.56 68 PRO B O 1
ATOM 2871 N N . PHE B 1 69 ? -10.328 -4.559 -10.328 1 98.75 69 PHE B N 1
ATOM 2872 C CA . PHE B 1 69 ? -9.562 -5.586 -9.633 1 98.75 69 PHE B CA 1
ATOM 2873 C C . PHE B 1 69 ? -8.461 -6.141 -10.531 1 98.75 69 PHE B C 1
ATOM 2875 O O . PHE B 1 69 ? -7.363 -6.441 -10.055 1 98.75 69 PHE B O 1
ATOM 2882 N N . MET B 1 70 ? -8.734 -6.289 -11.82 1 98.81 70 MET B N 1
ATOM 2883 C CA . MET B 1 70 ? -7.723 -6.734 -12.766 1 98.81 70 MET B CA 1
ATOM 2884 C C . MET B 1 70 ? -6.547 -5.766 -12.805 1 98.81 70 MET B C 1
ATOM 2886 O O . MET B 1 70 ? -5.391 -6.184 -12.719 1 98.81 70 MET B O 1
ATOM 2890 N N . ALA B 1 71 ? -6.887 -4.508 -12.883 1 98.81 71 ALA B N 1
ATOM 2891 C CA . ALA B 1 71 ? -5.852 -3.477 -12.906 1 98.81 71 ALA B CA 1
ATOM 2892 C C . ALA B 1 71 ? -5.082 -3.438 -11.594 1 98.81 71 ALA B C 1
ATOM 2894 O O . ALA B 1 71 ? -3.854 -3.357 -11.586 1 98.81 71 ALA B O 1
ATOM 2895 N N . ALA B 1 72 ? -5.809 -3.506 -10.523 1 98.88 72 ALA B N 1
ATOM 2896 C CA . ALA B 1 72 ? -5.199 -3.471 -9.195 1 98.88 72 ALA B CA 1
ATOM 2897 C C . ALA B 1 72 ? -4.238 -4.641 -9 1 98.88 72 ALA B C 1
ATOM 2899 O O . ALA B 1 72 ? -3.143 -4.469 -8.461 1 98.88 72 ALA B O 1
ATOM 2900 N N . MET B 1 73 ? -4.625 -5.809 -9.414 1 98.81 73 MET B N 1
ATOM 2901 C CA . MET B 1 73 ? -3.789 -7 -9.297 1 98.81 73 MET B CA 1
ATOM 2902 C C . MET B 1 73 ? -2.473 -6.816 -10.047 1 98.81 73 MET B C 1
ATOM 2904 O O . MET B 1 73 ? -1.407 -7.164 -9.531 1 98.81 73 MET B O 1
ATOM 2908 N N . GLU B 1 74 ? -2.566 -6.289 -11.219 1 98.62 74 GLU B N 1
ATOM 2909 C CA . GLU B 1 74 ? -1.352 -6.055 -11.992 1 98.62 74 GLU B CA 1
ATOM 2910 C C . GLU B 1 74 ? -0.472 -4.996 -11.336 1 98.62 74 GLU B C 1
ATOM 2912 O O . GLU B 1 74 ? 0.757 -5.078 -11.391 1 98.62 74 GLU B O 1
ATOM 2917 N N . MET B 1 75 ? -1.085 -4.012 -10.758 1 98.81 75 MET B N 1
ATOM 2918 C CA . MET B 1 75 ? -0.33 -2.984 -10.047 1 98.81 75 MET B CA 1
ATOM 2919 C C . MET B 1 75 ? 0.415 -3.584 -8.859 1 98.81 75 MET B C 1
ATOM 2921 O O . MET B 1 75 ? 1.58 -3.26 -8.625 1 98.81 75 MET B O 1
ATOM 2925 N N . ILE B 1 76 ? -0.245 -4.461 -8.125 1 98.88 76 ILE B N 1
ATOM 2926 C CA . ILE B 1 76 ? 0.371 -5.113 -6.973 1 98.88 76 ILE B CA 1
ATOM 2927 C C . ILE B 1 76 ? 1.525 -6 -7.438 1 98.88 76 ILE B C 1
ATOM 2929 O O . ILE B 1 76 ? 2.615 -5.961 -6.863 1 98.88 76 ILE B O 1
ATOM 2933 N N . HIS B 1 77 ? 1.291 -6.746 -8.477 1 98.31 77 HIS B N 1
ATOM 2934 C CA . HIS B 1 77 ? 2.363 -7.578 -9.016 1 98.31 77 HIS B CA 1
ATOM 2935 C C . HIS B 1 77 ? 3.545 -6.73 -9.469 1 98.31 77 HIS B C 1
ATOM 2937 O O . HIS B 1 77 ? 4.699 -7.059 -9.188 1 98.31 77 HIS B O 1
ATOM 2943 N N . THR B 1 78 ? 3.248 -5.664 -10.156 1 98.31 78 THR B N 1
ATOM 2944 C CA . THR B 1 78 ? 4.281 -4.797 -10.711 1 98.31 78 THR B CA 1
ATOM 2945 C C . THR B 1 78 ? 5.086 -4.133 -9.594 1 98.31 78 THR B C 1
ATOM 2947 O O . THR B 1 78 ? 6.312 -4.047 -9.672 1 98.31 78 THR B O 1
ATOM 2950 N N . TYR B 1 79 ? 4.379 -3.633 -8.547 1 98.62 79 TYR B N 1
ATOM 2951 C CA . TYR B 1 79 ? 5.152 -3.004 -7.484 1 98.62 79 TYR B CA 1
ATOM 2952 C C . TYR B 1 79 ? 6.105 -4 -6.84 1 98.62 79 TYR B C 1
ATOM 2954 O O . TYR B 1 79 ? 7.203 -3.635 -6.41 1 98.62 79 TYR B O 1
ATOM 2962 N N . SER B 1 80 ? 5.648 -5.27 -6.691 1 98.31 80 SER B N 1
ATOM 2963 C CA . SER B 1 80 ? 6.5 -6.289 -6.086 1 98.31 80 SER B CA 1
ATOM 2964 C C . SER B 1 80 ? 7.777 -6.488 -6.895 1 98.31 80 SER B C 1
ATOM 2966 O O . SER B 1 80 ? 8.852 -6.699 -6.324 1 98.31 80 SER B O 1
ATOM 2968 N N . LEU B 1 81 ? 7.703 -6.414 -8.258 1 96.56 81 LEU B N 1
ATOM 2969 C CA . LEU B 1 81 ? 8.875 -6.52 -9.117 1 96.56 81 LEU B CA 1
ATOM 2970 C C . LEU B 1 81 ? 9.781 -5.301 -8.969 1 96.56 81 LEU B C 1
ATOM 2972 O O . LEU B 1 81 ? 11 -5.438 -8.875 1 96.56 81 LEU B O 1
ATOM 2976 N N . VAL B 1 82 ? 9.18 -4.129 -8.906 1 98.31 82 VAL B N 1
ATOM 2977 C CA . VAL B 1 82 ? 9.922 -2.875 -8.797 1 98.31 82 VAL B CA 1
ATOM 2978 C C . VAL B 1 82 ? 10.758 -2.879 -7.52 1 98.31 82 VAL B C 1
ATOM 2980 O O . VAL B 1 82 ? 11.945 -2.547 -7.551 1 98.31 82 VAL B O 1
ATOM 2983 N N . HIS B 1 83 ? 10.156 -3.262 -6.422 1 98.5 83 HIS B N 1
ATOM 2984 C CA . HIS B 1 83 ? 10.867 -3.266 -5.152 1 98.5 83 HIS B CA 1
ATOM 2985 C C . HIS B 1 83 ? 11.852 -4.43 -5.074 1 98.5 83 HIS B C 1
ATOM 2987 O O . HIS B 1 83 ? 12.945 -4.289 -4.523 1 98.5 83 HIS B O 1
ATOM 2993 N N . ASP B 1 84 ? 11.492 -5.559 -5.68 1 96.25 84 ASP B N 1
ATOM 2994 C CA . ASP B 1 84 ? 12.367 -6.719 -5.695 1 96.25 84 ASP B CA 1
ATOM 2995 C C . ASP B 1 84 ? 13.641 -6.434 -6.488 1 96.25 84 ASP B C 1
ATOM 2997 O O . ASP B 1 84 ? 14.703 -7 -6.203 1 96.25 84 ASP B O 1
ATOM 3001 N N . ASP B 1 85 ? 13.586 -5.562 -7.453 1 96 85 ASP B N 1
ATOM 3002 C CA . ASP B 1 85 ? 14.703 -5.246 -8.336 1 96 85 ASP B CA 1
ATOM 3003 C C . ASP B 1 85 ? 15.656 -4.242 -7.691 1 96 85 ASP B C 1
ATOM 3005 O O . ASP B 1 85 ? 16.734 -3.98 -8.211 1 96 85 ASP B O 1
ATOM 3009 N N . LEU B 1 86 ? 15.344 -3.664 -6.527 1 97.75 86 LEU B N 1
ATOM 3010 C CA . LEU B 1 86 ? 16.141 -2.625 -5.891 1 97.75 86 LEU B CA 1
ATOM 3011 C C . LEU B 1 86 ? 17.5 -3.17 -5.469 1 97.75 86 LEU B C 1
ATOM 3013 O O . LEU B 1 86 ? 17.656 -4.371 -5.238 1 97.75 86 LEU B O 1
ATOM 3017 N N . PRO B 1 87 ? 18.531 -2.277 -5.246 1 96.69 87 PRO B N 1
ATOM 3018 C CA . PRO B 1 87 ? 19.875 -2.695 -4.859 1 96.69 87 PRO B CA 1
ATOM 3019 C C . PRO B 1 87 ? 19.906 -3.486 -3.553 1 96.69 87 PRO B C 1
ATOM 3021 O O . PRO B 1 87 ? 20.703 -4.406 -3.398 1 96.69 87 PRO B O 1
ATOM 3024 N N . ALA B 1 88 ? 19.031 -3.191 -2.641 1 95.19 88 ALA B N 1
ATOM 3025 C CA . ALA B 1 88 ? 19 -3.848 -1.336 1 95.19 88 ALA B CA 1
ATOM 3026 C C . ALA B 1 88 ? 18.359 -5.23 -1.432 1 95.19 88 ALA B C 1
ATOM 3028 O O . ALA B 1 88 ? 18.375 -5.996 -0.465 1 95.19 88 ALA B O 1
ATOM 3029 N N . MET B 1 89 ? 17.844 -5.613 -2.643 1 94.44 89 MET B N 1
ATOM 3030 C CA . MET B 1 89 ? 17.188 -6.895 -2.863 1 94.44 89 MET B CA 1
ATOM 3031 C C . MET B 1 89 ? 17.891 -7.695 -3.953 1 94.44 89 MET B C 1
ATOM 3033 O O . MET B 1 89 ? 19.062 -8.062 -3.801 1 94.44 89 MET B O 1
ATOM 3037 N N . ASP B 1 90 ? 17.234 -7.879 -5.094 1 90.75 90 ASP B N 1
ATOM 3038 C CA . ASP B 1 90 ? 17.859 -8.688 -6.133 1 90.75 90 ASP B CA 1
ATOM 3039 C C . ASP B 1 90 ? 18.844 -7.863 -6.965 1 90.75 90 ASP B C 1
ATOM 3041 O O . ASP B 1 90 ? 19.688 -8.414 -7.668 1 90.75 90 ASP B O 1
ATOM 3045 N N . ASP B 1 91 ? 18.734 -6.574 -6.898 1 92.94 91 ASP B N 1
ATOM 3046 C CA . ASP B 1 91 ? 19.609 -5.652 -7.617 1 92.94 91 ASP B CA 1
ATOM 3047 C C . ASP B 1 91 ? 19.703 -6.023 -9.094 1 92.94 91 ASP B C 1
ATOM 3049 O O . ASP B 1 91 ? 20.797 -6.074 -9.656 1 92.94 91 ASP B O 1
ATOM 3053 N N . ASP B 1 92 ? 18.594 -6.309 -9.688 1 90.56 92 ASP B N 1
ATOM 3054 C CA . ASP B 1 92 ? 18.562 -6.699 -11.094 1 90.56 92 ASP B CA 1
ATOM 3055 C C . ASP B 1 92 ? 18.656 -5.477 -12 1 90.56 92 ASP B C 1
ATOM 3057 O O . ASP B 1 92 ? 18.094 -4.426 -11.711 1 90.56 92 ASP B O 1
ATOM 3061 N N . ASP B 1 93 ? 19.281 -5.676 -13.203 1 92.5 93 ASP B N 1
ATOM 3062 C CA . ASP B 1 93 ? 19.469 -4.59 -14.156 1 92.5 93 ASP B CA 1
ATOM 3063 C C . ASP B 1 93 ? 18.312 -4.531 -15.148 1 92.5 93 ASP B C 1
ATOM 3065 O O . ASP B 1 93 ? 18 -3.471 -15.688 1 92.5 93 ASP B O 1
ATOM 3069 N N . TYR B 1 94 ? 17.625 -5.73 -15.367 1 91.06 94 TYR B N 1
ATOM 3070 C CA . TYR B 1 94 ? 16.578 -5.805 -16.375 1 91.06 94 TYR B CA 1
ATOM 3071 C C . TYR B 1 94 ? 15.344 -6.508 -15.836 1 91.06 94 TYR B C 1
ATOM 3073 O O . TYR B 1 94 ? 15.453 -7.426 -15.016 1 91.06 94 TYR B O 1
ATOM 3081 N N . ARG B 1 95 ? 14.227 -6.062 -16.297 1 89.5 95 ARG B N 1
ATOM 3082 C CA . ARG B 1 95 ? 12.914 -6.641 -16.047 1 89.5 95 ARG B CA 1
ATOM 3083 C C . ARG B 1 95 ? 12 -6.5 -17.266 1 89.5 95 ARG B C 1
ATOM 3085 O O . ARG B 1 95 ? 11.797 -5.395 -17.766 1 89.5 95 ARG B O 1
ATOM 3092 N N . ARG B 1 96 ? 11.562 -7.602 -17.766 1 89.75 96 ARG B N 1
ATOM 3093 C CA . ARG B 1 96 ? 10.664 -7.637 -18.906 1 89.75 96 ARG B CA 1
ATOM 3094 C C . ARG B 1 96 ? 11.289 -6.926 -20.109 1 89.75 96 ARG B C 1
ATOM 3096 O O . ARG B 1 96 ? 10.633 -6.109 -20.766 1 89.75 96 ARG B O 1
ATOM 3103 N N . GLY B 1 97 ? 12.57 -7.148 -20.281 1 88 97 GLY B N 1
ATOM 3104 C CA . GLY B 1 97 ? 13.273 -6.66 -21.453 1 88 97 GLY B CA 1
ATOM 3105 C C . GLY B 1 97 ? 13.656 -5.199 -21.359 1 88 97 GLY B C 1
ATOM 3106 O O . GLY B 1 97 ? 14.25 -4.645 -22.281 1 88 97 GLY B O 1
ATOM 3107 N N . ARG B 1 98 ? 13.352 -4.586 -20.203 1 92.56 98 ARG B N 1
ATOM 3108 C CA . ARG B 1 98 ? 13.68 -3.178 -20 1 92.56 98 ARG B CA 1
ATOM 3109 C C . ARG B 1 98 ? 14.555 -2.988 -18.766 1 92.56 98 ARG B C 1
ATOM 3111 O O . ARG B 1 98 ? 14.617 -3.863 -17.906 1 92.56 98 ARG B O 1
ATOM 3118 N N . LYS B 1 99 ? 15.312 -1.878 -18.766 1 96.62 99 LYS B N 1
ATOM 3119 C CA . LYS B 1 99 ? 16.031 -1.53 -17.547 1 96.62 99 LYS B CA 1
ATOM 3120 C C . LYS B 1 99 ? 15.078 -1.382 -16.375 1 96.62 99 LYS B C 1
ATOM 3122 O O . LYS B 1 99 ? 13.945 -0.915 -16.531 1 96.62 99 LYS B O 1
ATOM 3127 N N . THR B 1 100 ? 15.516 -1.786 -15.242 1 96.69 100 THR B N 1
ATOM 3128 C CA . THR B 1 100 ? 14.672 -1.742 -14.055 1 96.69 100 THR B CA 1
ATOM 3129 C C . THR B 1 100 ? 14.375 -0.299 -13.648 1 96.69 100 THR B C 1
ATOM 3131 O O . THR B 1 100 ? 15.109 0.617 -14.023 1 96.69 100 THR B O 1
ATOM 3134 N N . THR B 1 101 ? 13.375 -0.131 -12.914 1 97.81 101 THR B N 1
ATOM 3135 C CA . THR B 1 101 ? 12.844 1.183 -12.562 1 97.81 101 THR B CA 1
ATOM 3136 C C . THR B 1 101 ? 13.898 2.01 -11.828 1 97.81 101 THR B C 1
ATOM 3138 O O . THR B 1 101 ? 14.07 3.197 -12.109 1 97.81 101 THR B O 1
ATOM 3141 N N . HIS B 1 102 ? 14.625 1.393 -10.875 1 98 102 HIS B N 1
ATOM 3142 C CA . HIS B 1 102 ? 15.602 2.141 -10.094 1 98 102 HIS B CA 1
ATOM 3143 C C . HIS B 1 102 ? 16.781 2.576 -10.953 1 98 102 HIS B C 1
ATOM 3145 O O . HIS B 1 102 ? 17.422 3.59 -10.672 1 98 102 HIS B O 1
ATOM 3151 N N . LEU B 1 103 ? 17.125 1.804 -11.992 1 97.94 103 LEU B N 1
ATOM 3152 C CA . LEU B 1 103 ? 18.203 2.184 -12.898 1 97.94 103 LEU B CA 1
ATOM 3153 C C . LEU B 1 103 ? 17.781 3.354 -13.789 1 97.94 103 LEU B C 1
ATOM 3155 O O . LEU B 1 103 ? 18.609 4.203 -14.133 1 97.94 103 LEU B O 1
ATOM 3159 N N . VAL B 1 104 ? 16.547 3.383 -14.156 1 98.5 104 VAL B N 1
ATOM 3160 C CA . VAL B 1 104 ? 16.062 4.41 -15.07 1 98.5 104 VAL B CA 1
ATOM 3161 C C . VAL B 1 104 ? 15.789 5.699 -14.297 1 98.5 104 VAL B C 1
ATOM 3163 O O . VAL B 1 104 ? 16.125 6.793 -14.773 1 98.5 104 VAL B O 1
ATOM 3166 N N . PHE B 1 105 ? 15.273 5.621 -13.07 1 98.38 105 PHE B N 1
ATOM 3167 C CA . PHE B 1 105 ? 14.734 6.805 -12.414 1 98.38 105 PHE B CA 1
ATOM 3168 C C . PHE B 1 105 ? 15.492 7.098 -11.117 1 98.38 105 PHE B C 1
ATOM 3170 O O . PHE B 1 105 ? 15.273 8.133 -10.484 1 98.38 105 PHE B O 1
ATOM 3177 N N . GLY B 1 106 ? 16.391 6.23 -10.742 1 97.81 106 GLY B N 1
ATOM 3178 C CA . GLY B 1 106 ? 17.062 6.344 -9.461 1 97.81 106 GLY B CA 1
ATOM 3179 C C . GLY B 1 106 ? 16.422 5.496 -8.367 1 97.81 106 GLY B C 1
ATOM 3180 O O . GLY B 1 106 ? 15.25 5.137 -8.469 1 97.81 106 GLY B O 1
ATOM 3181 N N . GLU B 1 107 ? 17.203 5.168 -7.371 1 98 107 GLU B N 1
ATOM 3182 C CA . GLU B 1 107 ? 16.781 4.27 -6.305 1 98 107 GLU B CA 1
ATOM 3183 C C . GLU B 1 107 ? 15.617 4.863 -5.516 1 98 107 GLU B C 1
ATOM 3185 O O . GLU B 1 107 ? 14.633 4.172 -5.234 1 98 107 GLU B O 1
ATOM 3190 N N . ALA B 1 108 ? 15.672 6.148 -5.145 1 97.81 108 ALA B N 1
ATOM 3191 C CA . ALA B 1 108 ? 14.617 6.805 -4.371 1 97.81 108 ALA B CA 1
ATOM 3192 C C . ALA B 1 108 ? 13.289 6.766 -5.117 1 97.81 108 ALA B C 1
ATOM 3194 O O . ALA B 1 108 ? 12.258 6.402 -4.547 1 97.81 108 ALA B O 1
ATOM 3195 N N . VAL B 1 109 ? 13.289 7.09 -6.363 1 98.31 109 VAL B N 1
ATOM 3196 C CA . VAL B 1 109 ? 12.078 7.09 -7.176 1 98.31 109 VAL B CA 1
ATOM 3197 C C . VAL B 1 109 ? 11.578 5.66 -7.355 1 98.31 109 VAL B C 1
ATOM 3199 O O . VAL B 1 109 ? 10.367 5.418 -7.395 1 98.31 109 VAL B O 1
ATOM 3202 N N . GLY B 1 110 ? 12.555 4.668 -7.465 1 98.62 110 GLY B N 1
ATOM 3203 C CA . GLY B 1 110 ? 12.156 3.27 -7.504 1 98.62 110 GLY B CA 1
ATOM 3204 C C . GLY B 1 110 ? 11.359 2.844 -6.285 1 98.62 110 GLY B C 1
ATOM 3205 O O . GLY B 1 110 ? 10.336 2.166 -6.414 1 98.62 110 GLY B O 1
ATOM 3206 N N . ILE B 1 111 ? 11.812 3.27 -5.105 1 98.69 111 ILE B N 1
ATOM 3207 C CA . ILE B 1 111 ? 11.109 2.965 -3.865 1 98.69 111 ILE B CA 1
ATOM 3208 C C . ILE B 1 111 ? 9.727 3.611 -3.885 1 98.69 111 ILE B C 1
ATOM 3210 O O . ILE B 1 111 ? 8.719 2.945 -3.629 1 98.69 111 ILE B O 1
ATOM 3214 N N . LEU B 1 112 ? 9.648 4.883 -4.285 1 98.81 112 LEU B N 1
ATOM 3215 C CA . LEU B 1 112 ? 8.398 5.629 -4.289 1 98.81 112 LEU B CA 1
ATOM 3216 C C . LEU B 1 112 ? 7.434 5.066 -5.332 1 98.81 112 LEU B C 1
ATOM 3218 O O . LEU B 1 112 ? 6.219 5.062 -5.125 1 98.81 112 LEU B O 1
ATOM 3222 N N . ALA B 1 113 ? 7.98 4.641 -6.461 1 98.81 113 ALA B N 1
ATOM 3223 C CA . ALA B 1 113 ? 7.141 4.055 -7.504 1 98.81 113 ALA B CA 1
ATOM 3224 C C . ALA B 1 113 ? 6.469 2.775 -7.012 1 98.81 113 ALA B C 1
ATOM 3226 O O . ALA B 1 113 ? 5.301 2.523 -7.32 1 98.81 113 ALA B O 1
ATOM 3227 N N . GLY B 1 114 ? 7.246 1.934 -6.324 1 98.81 114 GLY B N 1
ATOM 3228 C CA . GLY B 1 114 ? 6.641 0.76 -5.715 1 98.81 114 GLY B CA 1
ATOM 3229 C C . GLY B 1 114 ? 5.551 1.102 -4.715 1 98.81 114 GLY B C 1
ATOM 3230 O O . GLY B 1 114 ? 4.465 0.519 -4.75 1 98.81 114 GLY B O 1
ATOM 3231 N N . ASP B 1 115 ? 5.812 2.084 -3.811 1 98.88 115 ASP B N 1
ATOM 3232 C CA . ASP B 1 115 ? 4.812 2.553 -2.859 1 98.88 115 ASP B CA 1
ATOM 3233 C C . ASP B 1 115 ? 3.559 3.049 -3.578 1 98.88 115 ASP B C 1
ATOM 3235 O O . ASP B 1 115 ? 2.438 2.744 -3.168 1 98.88 115 ASP B O 1
ATOM 3239 N N . ALA B 1 116 ? 3.781 3.824 -4.598 1 98.88 116 ALA B N 1
ATOM 3240 C CA . ALA B 1 116 ? 2.691 4.434 -5.352 1 98.88 116 ALA B CA 1
ATOM 3241 C C . ALA B 1 116 ? 1.827 3.373 -6.027 1 98.88 116 ALA B C 1
ATOM 3243 O O . ALA B 1 116 ? 0.597 3.453 -5.996 1 98.88 116 ALA B O 1
ATOM 3244 N N . LEU B 1 117 ? 2.492 2.418 -6.637 1 98.94 117 LEU B N 1
ATOM 3245 C CA . LEU B 1 117 ? 1.765 1.341 -7.301 1 98.94 117 LEU B CA 1
ATOM 3246 C C . LEU B 1 117 ? 0.923 0.557 -6.301 1 98.94 117 LEU B C 1
ATOM 3248 O O . LEU B 1 117 ? -0.242 0.252 -6.566 1 98.94 117 LEU B O 1
ATOM 3252 N N . LEU B 1 118 ? 1.504 0.195 -5.168 1 98.88 118 LEU B N 1
ATOM 3253 C CA . LEU B 1 118 ? 0.774 -0.556 -4.152 1 98.88 118 LEU B CA 1
ATOM 3254 C C . LEU B 1 118 ? -0.432 0.234 -3.654 1 98.88 118 LEU B C 1
ATOM 3256 O O . LEU B 1 118 ? -1.544 -0.296 -3.592 1 98.88 118 LEU B O 1
ATOM 3260 N N . ASN B 1 119 ? -0.214 1.504 -3.287 1 98.94 119 ASN B N 1
ATOM 3261 C CA . ASN B 1 119 ? -1.312 2.35 -2.83 1 98.94 119 ASN B CA 1
ATOM 3262 C C . ASN B 1 119 ? -2.373 2.523 -3.914 1 98.94 119 ASN B C 1
ATOM 3264 O O . ASN B 1 119 ? -3.568 2.408 -3.643 1 98.94 119 ASN B O 1
ATOM 3268 N N . TYR B 1 120 ? -1.917 2.805 -5.121 1 98.88 120 TYR B N 1
ATOM 3269 C CA . TYR B 1 120 ? -2.824 3.082 -6.23 1 98.88 120 TYR B CA 1
ATOM 3270 C C . TYR B 1 120 ? -3.641 1.847 -6.586 1 98.88 120 TYR B C 1
ATOM 3272 O O . TYR B 1 120 ? -4.777 1.96 -7.059 1 98.88 120 TYR B O 1
ATOM 3280 N N . ALA B 1 121 ? -3.049 0.673 -6.398 1 98.88 121 ALA B N 1
ATOM 3281 C CA . ALA B 1 121 ? -3.801 -0.565 -6.586 1 98.88 121 ALA B CA 1
ATOM 3282 C C . ALA B 1 121 ? -5.074 -0.566 -5.746 1 98.88 121 ALA B C 1
ATOM 3284 O O . ALA B 1 121 ? -6.152 -0.913 -6.238 1 98.88 121 ALA B O 1
ATOM 3285 N N . PHE B 1 122 ? -4.984 -0.157 -4.496 1 98.75 122 PHE B N 1
ATOM 3286 C CA . PHE B 1 122 ? -6.152 -0.132 -3.625 1 98.75 122 PHE B CA 1
ATOM 3287 C C . PHE B 1 122 ? -7.102 0.99 -4.027 1 98.75 122 PHE B C 1
ATOM 3289 O O . PHE B 1 122 ? -8.32 0.813 -4.012 1 98.75 122 PHE B O 1
ATOM 3296 N N . GLU B 1 123 ? -6.516 2.168 -4.387 1 98.5 123 GLU B N 1
ATOM 3297 C CA . GLU B 1 123 ? -7.359 3.229 -4.934 1 98.5 123 GLU B CA 1
ATOM 3298 C C . GLU B 1 123 ? -8.195 2.723 -6.109 1 98.5 123 GLU B C 1
ATOM 3300 O O . GLU B 1 123 ? -9.391 3.012 -6.199 1 98.5 123 GLU B O 1
ATOM 3305 N N . THR B 1 124 ? -7.547 2.014 -6.945 1 98.69 124 THR B N 1
ATOM 3306 C CA . THR B 1 124 ? -8.172 1.5 -8.156 1 98.69 124 THR B CA 1
ATOM 3307 C C . THR B 1 124 ? -9.219 0.443 -7.824 1 98.69 124 THR B C 1
ATOM 3309 O O . THR B 1 124 ? -10.352 0.515 -8.297 1 98.69 124 THR B O 1
ATOM 3312 N N . ALA B 1 125 ? -8.898 -0.54 -6.98 1 98.38 125 ALA B N 1
ATOM 3313 C CA . ALA B 1 125 ? -9.828 -1.605 -6.613 1 98.38 125 ALA B CA 1
ATOM 3314 C C . ALA B 1 125 ? -11.078 -1.039 -5.945 1 98.38 125 ALA B C 1
ATOM 3316 O O . ALA B 1 125 ? -12.188 -1.54 -6.156 1 98.38 125 ALA B O 1
ATOM 3317 N N . LEU B 1 126 ? -10.898 0.01 -5.191 1 96.81 126 LEU B N 1
ATOM 3318 C CA . LEU B 1 126 ? -12 0.612 -4.441 1 96.81 126 LEU B CA 1
ATOM 3319 C C . LEU B 1 126 ? -13.016 1.247 -5.383 1 96.81 126 LEU B C 1
ATOM 3321 O O . LEU B 1 126 ? -14.172 1.464 -5.008 1 96.81 126 LEU B O 1
ATOM 3325 N N . THR B 1 127 ? -12.633 1.584 -6.605 1 96.56 127 THR B N 1
ATOM 3326 C CA . THR B 1 127 ? -13.578 2.168 -7.551 1 96.56 127 THR B CA 1
ATOM 3327 C C . THR B 1 127 ? -14.672 1.167 -7.91 1 96.56 127 THR B C 1
ATOM 3329 O O . THR B 1 127 ? -15.719 1.547 -8.438 1 96.56 127 THR B O 1
ATOM 3332 N N . ALA B 1 128 ? -14.414 -0.143 -7.605 1 95.44 128 ALA B N 1
ATOM 3333 C CA . ALA B 1 128 ? -15.438 -1.163 -7.82 1 95.44 128 ALA B CA 1
ATOM 3334 C C . ALA B 1 128 ? -16.672 -0.887 -6.973 1 95.44 128 ALA B C 1
ATOM 3336 O O . ALA B 1 128 ? -17.797 -1.229 -7.367 1 95.44 128 ALA B O 1
ATOM 3337 N N . LEU B 1 129 ? -16.469 -0.253 -5.816 1 91.25 129 LEU B N 1
ATOM 3338 C CA . LEU B 1 129 ? -17.594 0.069 -4.93 1 91.25 129 LEU B CA 1
ATOM 3339 C C . LEU B 1 129 ? -18.516 1.101 -5.566 1 91.25 129 LEU B C 1
ATOM 3341 O O . LEU B 1 129 ? -19.688 1.202 -5.199 1 91.25 129 LEU B O 1
ATOM 3345 N N . GLU B 1 130 ? -17.938 1.934 -6.438 1 87.62 130 GLU B N 1
ATOM 3346 C CA . GLU B 1 130 ? -18.75 2.914 -7.152 1 87.62 130 GLU B CA 1
ATOM 3347 C C . GLU B 1 130 ? -19.594 2.246 -8.234 1 87.62 130 GLU B C 1
ATOM 3349 O O . GLU B 1 130 ? -20.688 2.721 -8.555 1 87.62 130 GLU B O 1
ATOM 3354 N N . LYS B 1 131 ? -18.984 1.248 -8.773 1 85.56 131 LYS B N 1
ATOM 3355 C CA . LYS B 1 131 ? -19.688 0.511 -9.82 1 85.56 131 LYS B CA 1
ATOM 3356 C C . LYS B 1 131 ? -20.781 -0.366 -9.242 1 85.56 131 LYS B C 1
ATOM 3358 O O . LYS B 1 131 ? -21.859 -0.505 -9.836 1 85.56 131 LYS B O 1
ATOM 3363 N N . GLU B 1 132 ? -20.578 -0.942 -8.125 1 83.69 132 GLU B N 1
ATOM 3364 C CA . GLU B 1 132 ? -21.531 -1.76 -7.371 1 83.69 132 GLU B CA 1
ATOM 3365 C C . GLU B 1 132 ? -21.469 -1.437 -5.879 1 83.69 132 GLU B C 1
ATOM 3367 O O . GLU B 1 132 ? -20.781 -2.115 -5.117 1 83.69 132 GLU B O 1
ATOM 3372 N N . PRO B 1 133 ? -22.156 -0.392 -5.52 1 70.12 133 PRO B N 1
ATOM 3373 C CA . PRO B 1 133 ? -22.031 0.164 -4.172 1 70.12 133 PRO B CA 1
ATOM 3374 C C . PRO B 1 133 ? -22.438 -0.824 -3.082 1 70.12 133 PRO B C 1
ATOM 3376 O O . PRO B 1 133 ? -21.828 -0.851 -2.008 1 70.12 133 PRO B O 1
ATOM 3379 N N . ASN B 1 134 ? -23.469 -1.39 -3.164 1 62.03 134 ASN B N 1
ATOM 3380 C CA . ASN B 1 134 ? -24.047 -2.125 -2.047 1 62.03 134 ASN B CA 1
ATOM 3381 C C . ASN B 1 134 ? -23.688 -3.609 -2.109 1 62.03 134 ASN B C 1
ATOM 3383 O O . ASN B 1 134 ? -24.5 -4.457 -1.735 1 62.03 134 ASN B O 1
ATOM 3387 N N . THR B 1 135 ? -22.25 -3.768 -2.363 1 74.06 135 THR B N 1
ATOM 3388 C CA . THR B 1 135 ? -22.234 -5.223 -2.479 1 74.06 135 THR B CA 1
ATOM 3389 C C . THR B 1 135 ? -21.219 -5.832 -1.522 1 74.06 135 THR B C 1
ATOM 3391 O O . THR B 1 135 ? -20.125 -5.281 -1.325 1 74.06 135 THR B O 1
ATOM 3394 N N . VAL B 1 136 ? -21.641 -6.727 -0.752 1 86.56 136 VAL B N 1
ATOM 3395 C CA . VAL B 1 136 ? -20.906 -7.617 0.139 1 86.56 136 VAL B CA 1
ATOM 3396 C C . VAL B 1 136 ? -19.797 -8.328 -0.637 1 86.56 136 VAL B C 1
ATOM 3398 O O . VAL B 1 136 ? -18.672 -8.461 -0.148 1 86.56 136 VAL B O 1
ATOM 3401 N N . THR B 1 137 ? -20.047 -8.531 -1.896 1 91 137 THR B N 1
ATOM 3402 C CA . THR B 1 137 ? -19.125 -9.297 -2.721 1 91 137 THR B CA 1
ATOM 3403 C C . THR B 1 137 ? -17.859 -8.484 -3.02 1 91 137 THR B C 1
ATOM 3405 O O . THR B 1 137 ? -16.75 -9.016 -2.984 1 91 137 THR B O 1
ATOM 3408 N N . VAL B 1 138 ? -18.094 -7.172 -3.26 1 94.44 138 VAL B N 1
ATOM 3409 C CA . VAL B 1 138 ? -16.953 -6.312 -3.551 1 94.44 138 VAL B CA 1
ATOM 3410 C C . VAL B 1 138 ? -16.062 -6.191 -2.309 1 94.44 138 VAL B C 1
ATOM 3412 O O . VAL B 1 138 ? -14.836 -6.254 -2.404 1 94.44 138 VAL B O 1
ATOM 3415 N N . GLY B 1 139 ? -16.672 -6.039 -1.132 1 93.44 139 GLY B N 1
ATOM 3416 C CA . GLY B 1 139 ? -15.93 -5.988 0.116 1 93.44 139 GLY B CA 1
ATOM 3417 C C . GLY B 1 139 ? -15.109 -7.238 0.375 1 93.44 139 GLY B C 1
ATOM 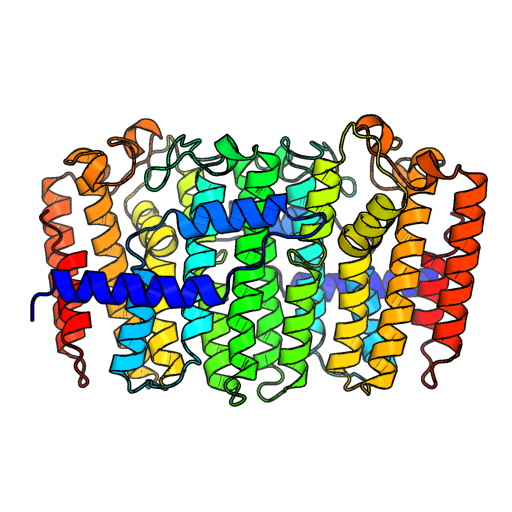3418 O O . GLY B 1 139 ? -13.953 -7.152 0.792 1 93.44 139 GLY B O 1
ATOM 3419 N N . LYS B 1 140 ? -15.695 -8.398 0.072 1 94.94 140 LYS B N 1
ATOM 3420 C CA . LYS B 1 140 ? -14.992 -9.664 0.24 1 94.94 140 LYS B CA 1
ATOM 3421 C C . LYS B 1 140 ? -13.805 -9.773 -0.715 1 94.94 140 LYS B C 1
ATOM 3423 O O . LYS B 1 140 ? -12.734 -10.242 -0.334 1 94.94 140 LYS B O 1
ATOM 3428 N N . ALA B 1 141 ? -14.023 -9.328 -1.936 1 96.94 141 ALA B N 1
ATOM 3429 C CA . ALA B 1 141 ? -12.961 -9.359 -2.938 1 96.94 141 ALA B CA 1
ATOM 3430 C C . ALA B 1 141 ? -11.797 -8.461 -2.531 1 96.94 141 ALA B C 1
ATOM 3432 O O . ALA B 1 141 ? -10.633 -8.836 -2.684 1 96.94 141 ALA B O 1
ATOM 3433 N N . LEU B 1 142 ? -12.156 -7.305 -1.983 1 97.38 142 LEU B N 1
ATOM 3434 C CA . LEU B 1 142 ? -11.133 -6.379 -1.514 1 97.38 142 LEU B CA 1
ATOM 3435 C C . LEU B 1 142 ? -10.32 -7 -0.384 1 97.38 142 LEU B C 1
ATOM 3437 O O . LEU B 1 142 ? -9.094 -6.84 -0.335 1 97.38 142 LEU B O 1
ATOM 3441 N N . LYS B 1 143 ? -10.93 -7.672 0.449 1 97.12 143 LYS B N 1
ATOM 3442 C CA . LYS B 1 143 ? -10.258 -8.312 1.573 1 97.12 143 LYS B CA 1
ATOM 3443 C C . LYS B 1 143 ? -9.305 -9.406 1.094 1 97.12 143 LYS B C 1
ATOM 3445 O O . LYS B 1 143 ? -8.195 -9.547 1.619 1 97.12 143 LYS B O 1
ATOM 3450 N N . VAL B 1 144 ? -9.727 -10.141 0.119 1 98.5 144 VAL B N 1
ATOM 3451 C CA . VAL B 1 144 ? -8.875 -11.172 -0.459 1 98.5 144 VAL B CA 1
ATOM 3452 C C . VAL B 1 144 ? -7.648 -10.523 -1.104 1 98.5 144 VAL B C 1
ATOM 3454 O O . VAL B 1 144 ? -6.52 -10.977 -0.9 1 98.5 144 VAL B O 1
ATOM 3457 N N . LEU B 1 145 ? -7.879 -9.469 -1.87 1 98.75 145 LEU B N 1
ATOM 3458 C CA . LEU B 1 145 ? -6.789 -8.75 -2.523 1 98.75 145 LEU B CA 1
ATOM 3459 C C . LEU B 1 145 ? -5.754 -8.289 -1.505 1 98.75 145 LEU B C 1
ATOM 3461 O O . LEU B 1 145 ? -4.555 -8.531 -1.679 1 98.75 145 LEU B O 1
ATOM 3465 N N . ALA B 1 146 ? -6.223 -7.691 -0.448 1 98.69 146 ALA B N 1
ATOM 3466 C CA . ALA B 1 146 ? -5.344 -7.113 0.563 1 98.69 146 ALA B CA 1
ATOM 3467 C C . ALA B 1 146 ? -4.613 -8.203 1.345 1 98.69 146 ALA B C 1
ATOM 3469 O O . ALA B 1 146 ? -3.4 -8.109 1.561 1 98.69 146 ALA B O 1
ATOM 3470 N N . SER B 1 147 ? -5.305 -9.234 1.752 1 98.56 147 SER B N 1
ATOM 3471 C CA . SER B 1 147 ? -4.715 -10.273 2.588 1 98.56 147 SER B CA 1
ATOM 3472 C C . SER B 1 147 ? -3.674 -11.078 1.815 1 98.56 147 SER B C 1
ATOM 3474 O O . SER B 1 147 ? -2.586 -11.352 2.328 1 98.56 147 SER B O 1
ATOM 3476 N N . LYS B 1 148 ? -3.961 -11.422 0.605 1 98.75 148 LYS B N 1
ATOM 3477 C CA . LYS B 1 148 ? -3.066 -12.266 -0.186 1 98.75 148 LYS B CA 1
ATOM 3478 C C . LYS B 1 148 ? -1.834 -11.484 -0.634 1 98.75 148 LYS B C 1
ATOM 3480 O O . LYS B 1 148 ? -0.771 -12.062 -0.859 1 98.75 148 LYS B O 1
ATOM 3485 N N . ALA B 1 149 ? -1.938 -10.18 -0.729 1 98.75 149 ALA B N 1
ATOM 3486 C CA . ALA B 1 149 ? -0.791 -9.344 -1.074 1 98.75 149 ALA B CA 1
ATOM 3487 C C . ALA B 1 149 ? 0.056 -9.039 0.158 1 98.75 149 ALA B C 1
ATOM 3489 O O . ALA B 1 149 ? 1.183 -8.547 0.039 1 98.75 149 ALA B O 1
ATOM 3490 N N . GLY B 1 150 ? -0.414 -9.312 1.344 1 98.69 150 GLY B N 1
ATOM 3491 C CA . GLY B 1 150 ? 0.136 -8.797 2.588 1 98.69 150 GLY B CA 1
ATOM 3492 C C . GLY B 1 150 ? 1.095 -9.758 3.26 1 98.69 150 GLY B C 1
ATOM 3493 O O . GLY B 1 150 ? 1.701 -10.602 2.598 1 98.69 150 GLY B O 1
ATOM 3494 N N . ILE B 1 151 ? 1.285 -9.641 4.59 1 98.56 151 ILE B N 1
ATOM 3495 C CA . ILE B 1 151 ? 2.299 -10.336 5.375 1 98.56 151 ILE B CA 1
ATOM 3496 C C . ILE B 1 151 ? 1.931 -11.812 5.5 1 98.56 151 ILE B C 1
ATOM 3498 O O . ILE B 1 151 ? 2.799 -12.656 5.734 1 98.56 151 ILE B O 1
ATOM 3502 N N . TYR B 1 152 ? 0.681 -12.109 5.258 1 98 152 TYR B N 1
ATOM 3503 C CA . TYR B 1 152 ? 0.265 -13.508 5.258 1 98 152 TYR B CA 1
ATOM 3504 C C . TYR B 1 152 ? 0.121 -14.039 3.836 1 98 152 TYR B C 1
ATOM 3506 O O . TYR B 1 152 ? -0.413 -15.125 3.623 1 98 152 TYR B O 1
ATOM 3514 N N . GLY B 1 153 ? 0.532 -13.289 2.879 1 98.44 153 GLY B N 1
ATOM 3515 C CA . GLY B 1 153 ? 0.587 -13.602 1.459 1 98.44 153 GLY B CA 1
ATOM 3516 C C . GLY B 1 153 ? 1.917 -13.242 0.822 1 98.44 153 GLY B C 1
ATOM 3517 O O . GLY B 1 153 ? 2.975 -13.625 1.326 1 98.44 153 GLY B O 1
ATOM 3518 N N . MET B 1 154 ? 1.888 -12.477 -0.203 1 98.62 154 MET B N 1
ATOM 3519 C CA . MET B 1 154 ? 3.025 -12.211 -1.076 1 98.62 154 MET B CA 1
ATOM 3520 C C . MET B 1 154 ? 4.172 -11.57 -0.297 1 98.62 154 MET B C 1
ATOM 3522 O O . MET B 1 154 ? 5.324 -11.984 -0.426 1 98.62 154 MET B O 1
ATOM 3526 N N . ILE B 1 155 ? 3.902 -10.547 0.551 1 98.81 155 ILE B N 1
ATOM 3527 C CA . ILE B 1 155 ? 4.953 -9.859 1.293 1 98.81 155 ILE B CA 1
ATOM 3528 C C . ILE B 1 155 ? 5.609 -10.828 2.275 1 98.81 155 ILE B C 1
ATOM 3530 O O . ILE B 1 155 ? 6.828 -10.812 2.459 1 98.81 155 ILE B O 1
ATOM 3534 N N . GLY B 1 156 ? 4.75 -11.625 2.908 1 98.5 156 GLY B N 1
ATOM 3535 C CA . GLY B 1 156 ? 5.305 -12.648 3.781 1 98.5 156 GLY B CA 1
ATOM 3536 C C . GLY B 1 156 ? 6.25 -13.594 3.066 1 98.5 156 GLY B C 1
ATOM 3537 O O . GLY B 1 156 ? 7.348 -13.875 3.555 1 98.5 156 GLY B O 1
ATOM 3538 N N . GLY B 1 157 ? 5.859 -14.125 1.898 1 98 157 GLY B N 1
ATOM 3539 C CA . GLY B 1 157 ? 6.715 -14.977 1.094 1 98 157 GLY B CA 1
ATOM 3540 C C . GLY B 1 157 ? 8.008 -14.305 0.674 1 98 157 GLY B C 1
ATOM 3541 O O . GLY B 1 157 ? 9.078 -14.914 0.737 1 98 157 GLY B O 1
ATOM 3542 N N . GLN B 1 158 ? 7.914 -13.078 0.238 1 97.38 158 GLN B N 1
ATOM 3543 C CA . GLN B 1 158 ? 9.094 -12.305 -0.154 1 97.38 158 GLN B CA 1
ATOM 3544 C C . GLN B 1 158 ? 10.055 -12.133 1.019 1 97.38 158 GLN B C 1
ATOM 3546 O O . GLN B 1 158 ? 11.273 -12.188 0.843 1 97.38 158 GLN B O 1
ATOM 3551 N N . THR B 1 159 ? 9.5 -11.891 2.191 1 98.19 159 THR B N 1
ATOM 3552 C CA . THR B 1 159 ? 10.312 -11.719 3.391 1 98.19 159 THR B CA 1
ATOM 3553 C C . THR B 1 159 ? 11.156 -12.969 3.652 1 98.19 159 THR B C 1
ATOM 3555 O O . THR B 1 159 ? 12.359 -12.867 3.893 1 98.19 159 THR B O 1
ATOM 3558 N N . VAL B 1 160 ? 10.531 -14.117 3.592 1 97.56 160 VAL B N 1
ATOM 3559 C CA . VAL B 1 160 ? 11.227 -15.367 3.859 1 97.56 160 VAL B CA 1
ATOM 3560 C C . VAL B 1 160 ? 12.25 -15.641 2.756 1 97.56 160 VAL B C 1
ATOM 3562 O O . VAL B 1 160 ? 13.352 -16.125 3.027 1 97.56 160 VAL B O 1
ATOM 3565 N N . ASP B 1 161 ? 11.859 -15.336 1.515 1 95.5 161 ASP B N 1
ATOM 3566 C CA . ASP B 1 161 ? 12.773 -15.477 0.387 1 95.5 161 ASP B CA 1
ATOM 3567 C C . ASP B 1 161 ? 14.047 -14.656 0.602 1 95.5 161 ASP B C 1
ATOM 3569 O O . ASP B 1 161 ? 15.156 -15.164 0.414 1 95.5 161 ASP B O 1
ATOM 3573 N N . VAL B 1 162 ? 13.906 -13.414 1.022 1 94.94 162 VAL B N 1
ATOM 3574 C CA . VAL B 1 162 ? 15.031 -12.508 1.247 1 94.94 162 VAL B CA 1
ATOM 3575 C C . VAL B 1 162 ? 15.883 -13.008 2.408 1 94.94 162 VAL B C 1
ATOM 3577 O O . VAL B 1 162 ? 17.109 -12.961 2.348 1 94.94 162 VAL B O 1
ATOM 3580 N N . GLN B 1 163 ? 15.234 -13.531 3.404 1 95.19 163 GLN B N 1
ATOM 3581 C CA . GLN B 1 163 ? 15.945 -14.008 4.586 1 95.19 163 GLN B CA 1
ATOM 3582 C C . GLN B 1 163 ? 16.672 -15.312 4.297 1 95.19 163 GLN B C 1
ATOM 3584 O O . GLN B 1 163 ? 17.562 -15.719 5.055 1 95.19 163 GLN B O 1
ATOM 3589 N N . SER B 1 164 ? 16.312 -15.961 3.25 1 94 164 SER B N 1
ATOM 3590 C CA . SER B 1 164 ? 16.828 -17.297 2.969 1 94 164 SER B CA 1
ATOM 3591 C C . SER B 1 164 ? 18.031 -17.234 2.045 1 94 164 SER B C 1
ATOM 3593 O O . SER B 1 164 ? 18.656 -18.266 1.748 1 94 164 SER B O 1
ATOM 3595 N N . VAL B 1 165 ? 18.375 -16.031 1.613 1 90.56 165 VAL B N 1
ATOM 3596 C CA . VAL B 1 165 ? 19.516 -15.867 0.715 1 90.56 165 VAL B CA 1
ATOM 3597 C C . VAL B 1 165 ? 20.797 -16.375 1.395 1 90.56 165 VAL B C 1
ATOM 3599 O O . VAL B 1 165 ? 21.047 -16.062 2.557 1 90.56 165 VAL B O 1
ATOM 3602 N N . ASP B 1 166 ? 21.578 -17.125 0.744 1 88.75 166 ASP B N 1
ATOM 3603 C CA . ASP B 1 166 ? 22.844 -17.703 1.189 1 88.75 166 ASP B CA 1
ATOM 3604 C C . ASP B 1 166 ? 22.641 -18.656 2.365 1 88.75 166 ASP B C 1
ATOM 3606 O O . ASP B 1 166 ? 23.516 -18.797 3.217 1 88.75 166 ASP B O 1
ATOM 3610 N N . GLN B 1 167 ? 21.406 -19.203 2.48 1 89.88 167 GLN B N 1
ATOM 3611 C CA . GLN B 1 167 ? 21.094 -20.156 3.541 1 89.88 167 GLN B CA 1
ATOM 3612 C C . GLN B 1 167 ? 20.609 -21.484 2.961 1 89.88 167 GLN B C 1
ATOM 3614 O O . GLN B 1 167 ? 20.031 -21.516 1.877 1 89.88 167 GLN B O 1
ATOM 3619 N N . GLN B 1 168 ? 20.953 -22.469 3.666 1 87.44 168 GLN B N 1
ATOM 3620 C CA . GLN B 1 168 ? 20.328 -23.75 3.357 1 87.44 168 GLN B CA 1
ATOM 3621 C C . GLN B 1 168 ? 18.953 -23.859 3.988 1 87.44 168 GLN B C 1
ATOM 3623 O O . GLN B 1 168 ? 18.797 -23.75 5.207 1 87.44 168 GLN B O 1
ATOM 3628 N N . ILE B 1 169 ? 18 -23.953 3.068 1 90.62 169 ILE B N 1
ATOM 3629 C CA . ILE B 1 169 ? 16.656 -24.062 3.604 1 90.62 169 ILE B CA 1
ATOM 3630 C C . ILE B 1 169 ? 16.047 -25.406 3.193 1 90.62 169 ILE B C 1
ATOM 3632 O O . ILE B 1 169 ? 16.453 -26 2.195 1 90.62 169 ILE B O 1
ATOM 3636 N N . ASP B 1 170 ? 15.102 -25.875 4.031 1 92.94 170 ASP B N 1
ATOM 3637 C CA . ASP B 1 170 ? 14.492 -27.172 3.777 1 92.94 170 ASP B CA 1
ATOM 3638 C C . ASP B 1 170 ? 13.266 -27.031 2.881 1 92.94 170 ASP B C 1
ATOM 3640 O O . ASP B 1 170 ? 12.914 -25.938 2.455 1 92.94 170 ASP B O 1
ATOM 3644 N N . LYS B 1 171 ? 12.672 -28.172 2.609 1 93.81 171 LYS B N 1
ATOM 3645 C CA . LYS B 1 171 ? 11.539 -28.234 1.685 1 93.81 171 LYS B CA 1
ATOM 3646 C C . LYS B 1 171 ? 10.336 -27.469 2.229 1 93.81 171 LYS B C 1
ATOM 3648 O O . LYS B 1 171 ? 9.602 -26.844 1.467 1 93.81 171 LYS B O 1
ATOM 3653 N N . GLU B 1 172 ? 10.172 -27.484 3.463 1 95.12 172 GLU B N 1
ATOM 3654 C CA . GLU B 1 172 ? 9.047 -26.812 4.086 1 95.12 172 GLU B CA 1
ATOM 3655 C C . GLU B 1 172 ? 9.125 -25.297 3.865 1 95.12 172 GLU B C 1
ATOM 3657 O O . GLU B 1 172 ? 8.117 -24.656 3.57 1 95.12 172 GLU B O 1
ATOM 3662 N N . LYS B 1 173 ? 10.312 -24.812 4.062 1 94.62 173 LYS B N 1
ATOM 3663 C CA . LYS B 1 173 ? 10.516 -23.375 3.869 1 94.62 173 LYS B CA 1
ATOM 3664 C C . LYS B 1 173 ? 10.383 -22.984 2.396 1 94.62 173 LYS B C 1
ATOM 3666 O O . LYS B 1 173 ? 9.867 -21.922 2.07 1 94.62 173 LYS B O 1
ATOM 3671 N N . ILE B 1 174 ? 10.828 -23.781 1.514 1 94.75 174 ILE B N 1
ATOM 3672 C CA . ILE B 1 174 ? 10.688 -23.547 0.082 1 94.75 174 ILE B CA 1
ATOM 3673 C C . ILE B 1 174 ? 9.211 -23.547 -0.301 1 94.75 174 ILE B C 1
ATOM 3675 O O . ILE B 1 174 ? 8.75 -22.672 -1.031 1 94.75 174 ILE B O 1
ATOM 3679 N N . ASP B 1 175 ? 8.492 -24.531 0.246 1 95.06 175 ASP B N 1
ATOM 3680 C CA . ASP B 1 175 ? 7.059 -24.609 -0.021 1 95.06 175 ASP B CA 1
ATOM 3681 C C . ASP B 1 175 ? 6.336 -23.359 0.477 1 95.06 175 ASP B C 1
ATOM 3683 O O . ASP B 1 175 ? 5.43 -22.859 -0.187 1 95.06 175 ASP B O 1
ATOM 3687 N N . PHE B 1 176 ? 6.762 -22.922 1.603 1 96.31 176 PHE B N 1
ATOM 3688 C CA . PHE B 1 176 ? 6.195 -21.703 2.178 1 96.31 176 PHE B CA 1
ATOM 3689 C C . PHE B 1 176 ? 6.402 -20.516 1.245 1 96.31 176 PHE B C 1
ATOM 3691 O O . PHE B 1 176 ? 5.465 -19.766 0.972 1 96.31 176 PHE B O 1
ATOM 3698 N N . ILE B 1 177 ? 7.586 -20.375 0.752 1 96.31 177 ILE B N 1
ATOM 3699 C CA . ILE B 1 177 ? 7.926 -19.281 -0.149 1 96.31 177 ILE B CA 1
ATOM 3700 C C . ILE B 1 177 ? 7.102 -19.375 -1.428 1 96.31 177 ILE B C 1
ATOM 3702 O O . ILE B 1 177 ? 6.527 -18.391 -1.89 1 96.31 177 ILE B O 1
ATOM 3706 N N . TYR B 1 178 ? 6.938 -20.547 -1.993 1 96.19 178 TYR B N 1
ATOM 3707 C CA . TYR B 1 178 ? 6.203 -20.75 -3.238 1 96.19 178 TYR B CA 1
ATOM 3708 C C . TYR B 1 178 ? 4.723 -20.438 -3.051 1 96.19 178 TYR B C 1
ATOM 3710 O O . TYR B 1 178 ? 4.102 -19.797 -3.896 1 96.19 178 TYR B O 1
ATOM 3718 N N . GLU B 1 179 ? 4.238 -20.875 -1.938 1 96.69 179 GLU B N 1
ATOM 3719 C CA . GLU B 1 179 ? 2.822 -20.688 -1.632 1 96.69 179 GLU B CA 1
ATOM 3720 C C . GLU B 1 179 ? 2.488 -19.203 -1.479 1 96.69 179 GLU B C 1
ATOM 3722 O O . GLU B 1 179 ? 1.436 -18.75 -1.931 1 96.69 179 GLU B O 1
ATOM 3727 N N . LEU B 1 180 ? 3.381 -18.469 -0.869 1 97.12 180 LEU B N 1
ATOM 3728 C CA . LEU B 1 180 ? 3.072 -17.078 -0.534 1 97.12 180 LEU B CA 1
ATOM 3729 C C . LEU B 1 180 ? 3.592 -16.141 -1.61 1 97.12 180 LEU B C 1
ATOM 3731 O O . LEU B 1 180 ? 2.816 -15.391 -2.215 1 97.12 180 LEU B O 1
ATOM 3735 N N . LYS B 1 181 ? 4.914 -16.219 -1.95 1 94.69 181 LYS B N 1
ATOM 3736 C CA . LYS B 1 181 ? 5.527 -15.25 -2.861 1 94.69 181 LYS B CA 1
ATOM 3737 C C . LYS B 1 181 ? 4.875 -15.30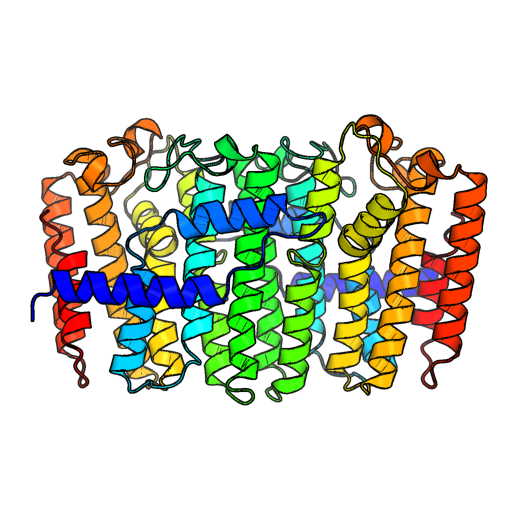5 -4.238 1 94.69 181 LYS B C 1
ATOM 3739 O O . LYS B 1 181 ? 4.574 -14.266 -4.828 1 94.69 181 LYS B O 1
ATOM 3744 N N . THR B 1 182 ? 4.566 -16.516 -4.77 1 92.88 182 THR B N 1
ATOM 3745 C CA . THR B 1 182 ? 4.02 -16.672 -6.109 1 92.88 182 THR B CA 1
ATOM 3746 C C . THR B 1 182 ? 2.561 -17.125 -6.051 1 92.88 182 THR B C 1
ATOM 3748 O O . THR B 1 182 ? 1.698 -16.531 -6.703 1 92.88 182 THR B O 1
ATOM 3751 N N . GLY B 1 183 ? 2.297 -18.062 -5.234 1 96.56 183 GLY B N 1
ATOM 3752 C CA . GLY B 1 183 ? 0.993 -18.703 -5.195 1 96.56 183 GLY B CA 1
ATOM 3753 C C . GLY B 1 183 ? -0.112 -17.797 -4.707 1 96.56 183 GLY B C 1
ATOM 3754 O O . GLY B 1 183 ? -1.246 -17.875 -5.184 1 96.56 183 GLY B O 1
ATOM 3755 N N . ALA B 1 184 ? 0.194 -16.922 -3.795 1 98.31 184 ALA B N 1
ATOM 3756 C CA . ALA B 1 184 ? -0.819 -16.094 -3.137 1 98.31 184 ALA B CA 1
ATOM 3757 C C . ALA B 1 184 ? -1.555 -15.219 -4.145 1 98.31 184 ALA B C 1
ATOM 3759 O O . ALA B 1 184 ? -2.785 -15.125 -4.117 1 98.31 184 ALA B O 1
ATOM 3760 N N . LEU B 1 185 ? -0.848 -14.578 -5.043 1 98.56 185 LEU B N 1
ATOM 3761 C CA . LEU B 1 185 ? -1.497 -13.672 -5.98 1 98.56 185 LEU B CA 1
ATOM 3762 C C . LEU B 1 185 ? -2.258 -14.445 -7.051 1 98.56 185 LEU B C 1
ATOM 3764 O O . LEU B 1 185 ? -3.266 -13.961 -7.574 1 98.56 185 LEU B O 1
ATOM 3768 N N . ILE B 1 186 ? -1.803 -15.617 -7.414 1 97.75 186 ILE B N 1
ATOM 3769 C CA . ILE B 1 186 ? -2.557 -16.469 -8.336 1 97.75 186 ILE B CA 1
ATOM 3770 C C . ILE B 1 186 ? -3.873 -16.891 -7.688 1 97.75 186 ILE B C 1
ATOM 3772 O O . ILE B 1 186 ? -4.938 -16.781 -8.305 1 97.75 186 ILE B O 1
ATOM 3776 N N . GLU B 1 187 ? -3.764 -17.344 -6.457 1 98.44 187 GLU B N 1
ATOM 3777 C CA . GLU B 1 187 ? -4.961 -17.719 -5.707 1 98.44 187 GLU B CA 1
ATOM 3778 C C . GLU B 1 187 ? -5.914 -16.531 -5.582 1 98.44 187 GLU B C 1
ATOM 3780 O O . GLU B 1 187 ? -7.125 -16.672 -5.777 1 98.44 187 GLU B O 1
ATOM 3785 N N . ALA B 1 188 ? -5.363 -15.383 -5.234 1 98.88 188 ALA B N 1
ATOM 3786 C CA . ALA B 1 188 ? -6.188 -14.18 -5.117 1 98.88 188 ALA B CA 1
ATOM 3787 C C . ALA B 1 188 ? -6.914 -13.883 -6.422 1 98.88 188 ALA B C 1
ATOM 3789 O O . ALA B 1 188 ? -8.094 -13.531 -6.418 1 98.88 188 ALA B O 1
ATOM 3790 N N . SER B 1 189 ? -6.211 -13.961 -7.496 1 98.75 189 SER B N 1
ATOM 3791 C CA . SER B 1 189 ? -6.781 -13.664 -8.805 1 98.75 189 SER B CA 1
ATOM 3792 C C . SER B 1 189 ? -8.008 -14.523 -9.086 1 98.75 189 SER B C 1
ATOM 3794 O O . SER B 1 189 ? -9.094 -13.992 -9.336 1 98.75 189 SER B O 1
ATOM 3796 N N . MET B 1 190 ? -7.871 -15.789 -8.953 1 98.5 190 MET B N 1
ATOM 3797 C CA . MET B 1 190 ? -8.977 -16.688 -9.273 1 98.5 190 MET B CA 1
ATOM 3798 C C . MET B 1 190 ? -10.102 -16.562 -8.25 1 98.5 190 MET B C 1
ATOM 3800 O O . MET B 1 190 ? -11.281 -16.531 -8.617 1 98.5 190 MET B O 1
ATOM 3804 N N . LEU B 1 191 ? -9.75 -16.422 -7.004 1 98.69 191 LEU B N 1
ATOM 3805 C CA . LEU B 1 191 ? -10.75 -16.328 -5.945 1 98.69 191 LEU B CA 1
ATOM 3806 C C . LEU B 1 191 ? -11.57 -15.055 -6.09 1 98.69 191 LEU B C 1
ATOM 3808 O O . LEU B 1 191 ? -12.789 -15.062 -5.895 1 98.69 191 LEU B O 1
ATOM 3812 N N . ILE B 1 192 ? -10.945 -13.953 -6.355 1 98.69 192 ILE B N 1
ATOM 3813 C CA . ILE B 1 192 ? -11.641 -12.688 -6.539 1 98.69 192 ILE B CA 1
ATOM 3814 C C . ILE B 1 192 ? -12.633 -12.805 -7.691 1 98.69 192 ILE B C 1
ATOM 3816 O O . ILE B 1 192 ? -13.781 -12.359 -7.582 1 98.69 192 ILE B O 1
ATOM 3820 N N . GLY B 1 193 ? -12.18 -13.414 -8.805 1 98.44 193 GLY B N 1
ATOM 3821 C CA . GLY B 1 193 ? -13.109 -13.664 -9.898 1 98.44 193 GLY B CA 1
ATOM 3822 C C . GLY B 1 193 ? -14.336 -14.453 -9.477 1 98.44 193 GLY B C 1
ATOM 3823 O O . GLY B 1 193 ? -15.461 -14.078 -9.797 1 98.44 193 GLY B O 1
ATOM 3824 N N . ALA B 1 194 ? -14.094 -15.516 -8.727 1 98.12 194 ALA B N 1
ATOM 3825 C CA . ALA B 1 194 ? -15.18 -16.375 -8.258 1 98.12 194 ALA B CA 1
ATOM 3826 C C . ALA B 1 194 ? -16.109 -15.609 -7.316 1 98.12 194 ALA B C 1
ATOM 3828 O O . ALA B 1 194 ? -17.328 -15.68 -7.449 1 98.12 194 ALA B O 1
ATOM 3829 N N . ILE B 1 195 ? -15.547 -14.844 -6.414 1 97.44 195 ILE B N 1
ATOM 3830 C CA . ILE B 1 195 ? -16.297 -14.117 -5.402 1 97.44 195 ILE B CA 1
ATOM 3831 C C . ILE B 1 195 ? -17.188 -13.062 -6.074 1 97.44 195 ILE B C 1
ATOM 3833 O O . ILE B 1 195 ? -18.375 -12.984 -5.805 1 97.44 195 ILE B O 1
ATOM 3837 N N . LEU B 1 196 ? -16.656 -12.289 -6.949 1 96.88 196 LEU B N 1
ATOM 3838 C CA . LEU B 1 196 ? -17.375 -11.203 -7.598 1 96.88 196 LEU B CA 1
ATOM 3839 C C . LEU B 1 196 ? -18.516 -11.758 -8.445 1 96.88 196 LEU B C 1
ATOM 3841 O O . LEU B 1 196 ? -19.547 -11.094 -8.617 1 96.88 196 LEU B O 1
ATOM 3845 N N . ALA B 1 197 ? -18.312 -12.992 -8.945 1 96.5 197 ALA B N 1
ATOM 3846 C CA . ALA B 1 197 ? -19.328 -13.594 -9.797 1 96.5 197 ALA B CA 1
ATOM 3847 C C . ALA B 1 197 ? -20.406 -14.289 -8.961 1 96.5 197 ALA B C 1
ATOM 3849 O O . ALA B 1 197 ? -21.391 -14.797 -9.5 1 96.5 197 ALA B O 1
ATOM 3850 N N . GLY B 1 198 ? -20.156 -14.344 -7.652 1 95.06 198 GLY B N 1
ATOM 3851 C CA . GLY B 1 198 ? -21.156 -14.914 -6.777 1 95.06 198 GLY B CA 1
ATOM 3852 C C . GLY B 1 198 ? -21.047 -16.422 -6.621 1 95.06 198 GLY B C 1
ATOM 3853 O O . GLY B 1 198 ? -22.016 -17.094 -6.281 1 95.06 198 GLY B O 1
ATOM 3854 N N . ALA B 1 199 ? -19.875 -17 -6.875 1 96.19 199 ALA B N 1
ATOM 3855 C CA . ALA B 1 199 ? -19.656 -18.422 -6.668 1 96.19 199 ALA B CA 1
ATOM 3856 C C . ALA B 1 199 ? -19.984 -18.828 -5.234 1 96.19 199 ALA B C 1
ATOM 3858 O O . ALA B 1 199 ? -19.766 -18.047 -4.301 1 96.19 199 ALA B O 1
ATOM 3859 N N . THR B 1 200 ? -20.484 -20.062 -5.047 1 95.62 200 THR B N 1
ATOM 3860 C CA . THR B 1 200 ? -20.812 -20.562 -3.723 1 95.62 200 THR B CA 1
ATOM 3861 C C . THR B 1 200 ? -19.547 -20.797 -2.9 1 95.62 200 THR B C 1
ATOM 3863 O O . THR B 1 200 ? -18.438 -20.828 -3.447 1 95.62 200 THR B O 1
ATOM 3866 N N . LYS B 1 201 ? -19.719 -20.938 -1.609 1 96.5 201 LYS B N 1
ATOM 3867 C CA . LYS B 1 201 ? -18.578 -21.188 -0.724 1 96.5 201 LYS B CA 1
ATOM 3868 C C . LYS B 1 201 ? -17.828 -22.453 -1.138 1 96.5 201 LYS B C 1
ATOM 3870 O O . LYS B 1 201 ? -16.594 -22.484 -1.104 1 96.5 201 LYS B O 1
ATOM 3875 N N . ASN B 1 202 ? -18.531 -23.469 -1.497 1 95.62 202 ASN B N 1
ATOM 3876 C CA . ASN B 1 202 ? -17.906 -24.703 -1.935 1 95.62 202 ASN B CA 1
ATOM 3877 C C . ASN B 1 202 ? -17.109 -24.516 -3.223 1 95.62 202 ASN B C 1
ATOM 3879 O O . ASN B 1 202 ? -16.016 -25.047 -3.367 1 95.62 202 ASN B O 1
ATOM 3883 N N . GLU B 1 203 ? -17.719 -23.781 -4.152 1 95.25 203 GLU B N 1
ATOM 3884 C CA . GLU B 1 203 ? -17.016 -23.484 -5.395 1 95.25 203 GLU B CA 1
ATOM 3885 C C . GLU B 1 203 ? -15.742 -22.688 -5.129 1 95.25 203 GLU B C 1
ATOM 3887 O O . GLU B 1 203 ? -14.711 -22.922 -5.762 1 95.25 203 GLU B O 1
ATOM 3892 N N . GLN B 1 204 ? -15.82 -21.766 -4.227 1 97.25 204 GLN B N 1
ATOM 3893 C CA . GLN B 1 204 ? -14.656 -20.969 -3.859 1 97.25 204 GLN B CA 1
ATOM 3894 C C . GLN B 1 204 ? -13.547 -21.844 -3.273 1 97.25 204 GLN B C 1
ATOM 3896 O O . GLN B 1 204 ? -12.367 -21.609 -3.535 1 97.25 204 GLN B O 1
ATOM 3901 N N . ILE B 1 205 ? -13.898 -22.828 -2.533 1 96.94 205 ILE B N 1
ATOM 3902 C CA . ILE B 1 205 ? -12.93 -23.75 -1.951 1 96.94 205 ILE B CA 1
ATOM 3903 C C . ILE B 1 205 ? -12.219 -24.531 -3.061 1 96.94 205 ILE B C 1
ATOM 3905 O O . ILE B 1 205 ? -11 -24.672 -3.041 1 96.94 205 ILE B O 1
ATOM 3909 N N . ILE B 1 206 ? -12.969 -24.953 -4.023 1 95.38 206 ILE B N 1
ATOM 3910 C CA . ILE B 1 206 ? -12.406 -25.703 -5.145 1 95.38 206 ILE B CA 1
ATOM 3911 C C . ILE B 1 206 ? -11.469 -24.812 -5.945 1 95.38 206 ILE B C 1
ATOM 3913 O O . ILE B 1 206 ? -10.375 -25.234 -6.328 1 95.38 206 ILE B O 1
ATOM 3917 N N . ILE B 1 207 ? -11.922 -23.578 -6.164 1 97.12 207 ILE B N 1
ATOM 3918 C CA . ILE B 1 207 ? -11.109 -22.625 -6.91 1 97.12 207 ILE B CA 1
ATOM 3919 C C . ILE B 1 207 ? -9.797 -22.375 -6.164 1 97.12 207 ILE B C 1
ATOM 3921 O O . ILE B 1 207 ? -8.734 -22.297 -6.781 1 97.12 207 ILE B O 1
ATOM 3925 N N . ARG B 1 208 ? -9.867 -22.234 -4.883 1 97.44 208 ARG B N 1
ATOM 3926 C CA . ARG B 1 208 ? -8.672 -22.047 -4.074 1 97.44 208 ARG B CA 1
ATOM 3927 C C . ARG B 1 208 ? -7.711 -23.219 -4.23 1 97.44 208 ARG B C 1
ATOM 3929 O O . ARG B 1 208 ? -6.5 -23.031 -4.352 1 97.44 208 ARG B O 1
ATOM 3936 N N . GLU B 1 209 ? -8.219 -24.406 -4.238 1 96.62 209 GLU B N 1
ATOM 3937 C CA . GLU B 1 209 ? -7.395 -25.594 -4.391 1 96.62 209 GLU B CA 1
ATOM 3938 C C . GLU B 1 209 ? -6.742 -25.641 -5.77 1 96.62 209 GLU B C 1
ATOM 3940 O O . GLU B 1 209 ? -5.566 -25.984 -5.895 1 96.62 209 GLU B O 1
ATOM 3945 N N . ILE B 1 210 ? -7.492 -25.344 -6.738 1 95.81 210 ILE B N 1
ATOM 3946 C CA . ILE B 1 210 ? -6.98 -25.297 -8.102 1 95.81 210 ILE B CA 1
ATOM 3947 C C . ILE B 1 210 ? -5.855 -24.266 -8.195 1 95.81 210 ILE B C 1
ATOM 3949 O O . ILE B 1 210 ? -4.781 -24.547 -8.727 1 95.81 210 ILE B O 1
ATOM 3953 N N . ALA B 1 211 ? -6.105 -23.078 -7.688 1 97.31 211 ALA B N 1
ATOM 3954 C CA . ALA B 1 211 ? -5.141 -21.984 -7.746 1 97.31 211 ALA B CA 1
ATOM 3955 C C . ALA B 1 211 ? -3.85 -22.359 -7.023 1 97.31 211 ALA B C 1
ATOM 3957 O O . ALA B 1 211 ? -2.756 -22 -7.469 1 97.31 211 ALA B O 1
ATOM 3958 N N . LYS B 1 212 ? -4.016 -23.016 -5.906 1 96.5 212 LYS B N 1
ATOM 3959 C CA . LYS B 1 212 ? -2.85 -23.453 -5.141 1 96.5 212 LYS B CA 1
ATOM 3960 C C . LYS B 1 212 ? -1.959 -24.375 -5.98 1 96.5 212 LYS B C 1
ATOM 3962 O O . LYS B 1 212 ? -0.739 -24.203 -6.008 1 96.5 212 LYS B O 1
ATOM 3967 N N . ASP B 1 213 ? -2.551 -25.328 -6.625 1 95 213 ASP B N 1
ATOM 3968 C CA . ASP B 1 213 ? -1.808 -26.25 -7.473 1 95 213 ASP B CA 1
ATOM 3969 C C . ASP B 1 213 ? -1.173 -25.516 -8.656 1 95 213 ASP B C 1
ATOM 3971 O O . ASP B 1 213 ? -0.025 -25.797 -9.016 1 95 213 ASP B O 1
ATOM 3975 N N . ILE B 1 214 ? -1.909 -24.625 -9.242 1 94.25 214 ILE B N 1
ATOM 3976 C CA . ILE B 1 214 ? -1.398 -23.859 -10.367 1 94.25 214 ILE B CA 1
ATOM 3977 C C . ILE B 1 214 ? -0.185 -23.047 -9.922 1 94.25 214 ILE B C 1
ATOM 3979 O O . ILE B 1 214 ? 0.849 -23.047 -10.602 1 94.25 214 ILE B O 1
ATOM 3983 N N . GLY B 1 215 ? -0.339 -22.359 -8.82 1 94.69 215 GLY B N 1
ATOM 3984 C CA . GLY B 1 215 ? 0.75 -21.547 -8.305 1 94.69 215 GLY B CA 1
ATOM 3985 C C . GLY B 1 215 ? 2.018 -22.344 -8.047 1 94.69 215 GLY B C 1
ATOM 3986 O O . GLY B 1 215 ? 3.111 -21.906 -8.406 1 94.69 215 GLY B O 1
ATOM 3987 N N . LEU B 1 216 ? 1.847 -23.469 -7.469 1 94.06 216 LEU B N 1
ATOM 3988 C CA . LEU B 1 216 ? 2.99 -24.328 -7.152 1 94.06 216 LEU B CA 1
ATOM 3989 C C . LEU B 1 216 ? 3.652 -24.844 -8.43 1 94.06 216 LEU B C 1
ATOM 3991 O O . LEU B 1 216 ? 4.879 -24.781 -8.555 1 94.06 216 LEU B O 1
ATOM 3995 N N . ALA B 1 217 ? 2.844 -25.344 -9.305 1 92.25 217 ALA B N 1
ATOM 3996 C CA . ALA B 1 217 ? 3.361 -25.859 -10.57 1 92.25 217 ALA B CA 1
ATOM 3997 C C . ALA B 1 217 ? 4.078 -24.766 -11.359 1 92.25 217 ALA B C 1
ATOM 3999 O O . ALA B 1 217 ? 5.141 -25.016 -11.938 1 92.25 217 ALA B O 1
ATOM 4000 N N . PHE B 1 218 ? 3.482 -23.625 -11.359 1 91.38 218 PHE B N 1
ATOM 4001 C CA . PHE B 1 218 ? 4.043 -22.469 -12.055 1 91.38 218 PHE B CA 1
ATOM 4002 C C . PHE B 1 218 ? 5.43 -22.125 -11.516 1 91.38 218 PHE B C 1
ATOM 4004 O O . PHE B 1 218 ? 6.359 -21.875 -12.289 1 91.38 218 PHE B O 1
ATOM 4011 N N . GLN B 1 219 ? 5.555 -22.109 -10.242 1 91.12 219 GLN B N 1
ATOM 4012 C CA . GLN B 1 219 ? 6.828 -21.734 -9.633 1 91.12 219 GLN B CA 1
ATOM 4013 C C . GLN B 1 219 ? 7.895 -22.797 -9.883 1 91.12 219 GLN B C 1
ATOM 4015 O O . GLN B 1 219 ? 9.039 -22.469 -10.195 1 91.12 219 GLN B O 1
ATOM 4020 N N . ILE B 1 220 ? 7.566 -24.062 -9.727 1 90.94 220 ILE B N 1
ATOM 4021 C CA . ILE B 1 220 ? 8.516 -25.141 -9.977 1 90.94 220 ILE B CA 1
ATOM 4022 C C . ILE B 1 220 ? 8.977 -25.094 -11.438 1 90.94 220 ILE B C 1
ATOM 4024 O O . ILE B 1 220 ? 10.164 -25.25 -11.719 1 90.94 220 ILE B O 1
ATOM 4028 N N . GLN B 1 221 ? 8.062 -24.891 -12.273 1 88.62 221 GLN B N 1
ATOM 4029 C CA . GLN B 1 221 ? 8.398 -24.781 -13.695 1 88.62 221 GLN B CA 1
ATOM 4030 C C . GLN B 1 221 ? 9.352 -23.625 -13.945 1 88.62 221 GLN B C 1
ATOM 4032 O O . GLN B 1 221 ? 10.266 -23.719 -14.766 1 88.62 221 GLN B O 1
ATOM 4037 N N . ASP B 1 222 ? 9.062 -22.5 -13.305 1 86.44 222 ASP B N 1
ATOM 4038 C CA . ASP B 1 222 ? 9.953 -21.359 -13.414 1 86.44 222 ASP B CA 1
ATOM 4039 C C . ASP B 1 222 ? 11.367 -21.703 -12.953 1 86.44 222 ASP B C 1
ATOM 4041 O O . ASP B 1 222 ? 12.352 -21.25 -13.539 1 86.44 222 ASP B O 1
ATOM 4045 N N . ASP B 1 223 ? 11.484 -22.453 -11.906 1 88.62 223 ASP B N 1
ATOM 4046 C CA . ASP B 1 223 ? 12.781 -22.891 -11.406 1 88.62 223 ASP B CA 1
ATOM 4047 C C . ASP B 1 223 ? 13.484 -23.781 -12.43 1 88.62 223 ASP B C 1
ATOM 4049 O O . ASP B 1 223 ? 14.703 -23.688 -12.602 1 88.62 223 ASP B O 1
ATOM 4053 N N . ILE B 1 224 ? 12.758 -24.625 -13.023 1 87.94 224 ILE B N 1
ATOM 4054 C CA . ILE B 1 224 ? 13.297 -25.531 -14.031 1 87.94 224 ILE B CA 1
ATOM 4055 C C . ILE B 1 224 ? 13.82 -24.734 -15.219 1 87.94 224 ILE B C 1
ATOM 4057 O O . ILE B 1 224 ? 14.938 -24.969 -15.695 1 87.94 224 ILE B O 1
ATOM 4061 N N . LEU B 1 225 ? 13.062 -23.75 -15.633 1 85.31 225 LEU B N 1
ATOM 4062 C CA . LEU B 1 225 ? 13.438 -22.922 -16.766 1 85.31 225 LEU B CA 1
ATOM 4063 C C . LEU B 1 225 ? 14.672 -22.078 -16.469 1 85.31 225 LEU B C 1
ATOM 4065 O O . LEU B 1 225 ? 15.477 -21.797 -17.359 1 85.31 225 LEU B O 1
ATOM 4069 N N . ASP B 1 226 ? 14.812 -21.719 -15.203 1 85.44 226 ASP B N 1
ATOM 4070 C CA . ASP B 1 226 ? 15.953 -20.922 -14.773 1 85.44 226 ASP B CA 1
ATOM 4071 C C . ASP B 1 226 ? 17.266 -21.688 -14.961 1 85.44 226 ASP B C 1
ATOM 4073 O O . ASP B 1 226 ? 18.328 -21.078 -15.078 1 85.44 226 ASP B O 1
ATOM 4077 N N . VAL B 1 227 ? 17.203 -23 -15.031 1 86 227 VAL B N 1
ATOM 4078 C CA . VAL B 1 227 ? 18.422 -23.812 -15.148 1 86 227 VAL B CA 1
ATOM 4079 C C . VAL B 1 227 ? 18.516 -24.391 -16.562 1 86 227 VAL B C 1
ATOM 4081 O O . VAL B 1 227 ? 19.594 -24.828 -16.984 1 86 227 VAL B O 1
ATOM 4084 N N . THR B 1 228 ? 17.422 -24.375 -17.297 1 84.19 228 THR B N 1
ATOM 4085 C CA . THR B 1 228 ? 17.438 -25.141 -18.531 1 84.19 228 THR B CA 1
ATOM 4086 C C . THR B 1 228 ? 17.219 -24.234 -19.734 1 84.19 228 THR B C 1
ATOM 4088 O O . THR B 1 228 ? 17.406 -24.641 -20.891 1 84.19 228 THR B O 1
ATOM 4091 N N . SER B 1 229 ? 16.797 -23 -19.516 1 81.69 229 SER B N 1
ATOM 4092 C CA . SER B 1 229 ? 16.312 -22.203 -20.656 1 81.69 229 SER B CA 1
ATOM 4093 C C . SER B 1 229 ? 17.203 -21 -20.906 1 81.69 229 SER B C 1
ATOM 4095 O O . SER B 1 229 ? 18.391 -21.016 -20.594 1 81.69 229 SER B O 1
ATOM 4097 N N . THR B 1 230 ? 16.641 -20.172 -21.812 1 75.25 230 THR B N 1
ATOM 4098 C CA . THR B 1 230 ? 17.359 -18.953 -22.172 1 75.25 230 THR B CA 1
ATOM 4099 C C . THR B 1 230 ? 16.672 -17.719 -21.578 1 75.25 230 THR B C 1
ATOM 4101 O O . THR B 1 230 ? 15.516 -17.797 -21.156 1 75.25 230 THR B O 1
ATOM 4104 N N . THR B 1 231 ? 17.422 -16.672 -21.578 1 72.5 231 THR B N 1
ATOM 4105 C CA . THR B 1 231 ? 16.906 -15.406 -21.062 1 72.5 231 THR B CA 1
ATOM 4106 C C . THR B 1 231 ? 15.648 -14.977 -21.797 1 72.5 231 THR B C 1
ATOM 4108 O O . THR B 1 231 ? 14.719 -14.438 -21.203 1 72.5 231 THR B O 1
ATOM 4111 N N . GLU B 1 232 ? 15.641 -15.203 -23.031 1 68.94 232 GLU B N 1
ATOM 4112 C CA . GLU B 1 232 ? 14.516 -14.805 -23.891 1 68.94 232 GLU B CA 1
ATOM 4113 C C . GLU B 1 232 ? 13.227 -15.5 -23.453 1 68.94 232 GLU B C 1
ATOM 4115 O O . GLU B 1 232 ? 12.164 -14.875 -23.438 1 68.94 232 GLU B O 1
ATOM 4120 N N . ILE B 1 233 ? 13.398 -16.688 -23.047 1 69.31 233 ILE B N 1
ATOM 4121 C CA . ILE B 1 233 ? 12.242 -17.484 -22.656 1 69.31 233 ILE B CA 1
ATOM 4122 C C . ILE B 1 233 ? 11.812 -17.125 -21.234 1 69.31 233 ILE B C 1
ATOM 4124 O O . ILE B 1 233 ? 10.617 -16.969 -20.953 1 69.31 233 ILE B O 1
ATOM 4128 N N . LEU B 1 234 ? 12.781 -16.844 -20.406 1 70.31 234 LEU B N 1
ATOM 4129 C CA . LEU B 1 234 ? 12.516 -16.656 -18.984 1 70.31 234 LEU B CA 1
ATOM 4130 C C . LEU B 1 234 ? 12.172 -15.211 -18.672 1 70.31 234 LEU B C 1
ATOM 4132 O O . LEU B 1 234 ? 11.438 -14.93 -17.734 1 70.31 234 LEU B O 1
ATOM 4136 N N . GLY B 1 235 ? 12.68 -14.289 -19.578 1 66.06 235 GLY B N 1
ATOM 4137 C CA . GLY B 1 235 ? 12.453 -12.859 -19.375 1 66.06 235 GLY B CA 1
ATOM 4138 C C . GLY B 1 235 ? 13.344 -12.266 -18.312 1 66.06 235 GLY B C 1
ATOM 4139 O O . GLY B 1 235 ? 13.156 -11.109 -17.906 1 66.06 235 GLY B O 1
ATOM 4140 N N . LYS B 1 236 ? 14.086 -13.078 -17.656 1 66.94 236 LYS B N 1
ATOM 4141 C CA . LYS B 1 236 ? 15.141 -12.695 -16.719 1 66.94 236 LYS B CA 1
ATOM 4142 C C . LYS B 1 236 ? 16.422 -13.469 -16.984 1 66.94 236 LYS B C 1
ATOM 4144 O O . LYS B 1 236 ? 16.406 -14.484 -17.688 1 66.94 236 LYS B O 1
ATOM 4149 N N . PRO B 1 237 ? 17.578 -12.875 -16.484 1 72.62 237 PRO B N 1
ATOM 4150 C CA . PRO B 1 237 ? 18.828 -13.609 -16.719 1 72.62 237 PRO B CA 1
ATOM 4151 C C . PRO B 1 237 ? 18.797 -15.031 -16.172 1 72.62 237 PRO B C 1
ATOM 4153 O O . PRO B 1 237 ? 18.281 -15.266 -15.07 1 72.62 237 PRO B O 1
ATOM 4156 N N . ILE B 1 238 ? 19.188 -15.945 -16.922 1 73.19 238 ILE B N 1
ATOM 4157 C CA . ILE B 1 238 ? 19.297 -17.328 -16.5 1 73.19 238 ILE B CA 1
ATOM 4158 C C . ILE B 1 238 ? 20.297 -17.453 -15.352 1 73.19 238 ILE B C 1
ATOM 4160 O O . ILE B 1 238 ? 21.266 -16.672 -15.281 1 73.19 238 ILE B O 1
ATOM 4164 N N . GLY B 1 239 ? 20.031 -18.375 -14.492 1 76.56 239 GLY B N 1
ATOM 4165 C CA . GLY B 1 239 ? 20.938 -18.594 -13.375 1 76.56 239 GLY B CA 1
ATOM 4166 C C . GLY B 1 239 ? 20.844 -17.531 -12.305 1 76.56 239 GLY B C 1
ATOM 4167 O O . GLY B 1 239 ? 21.766 -17.359 -11.508 1 76.56 239 GLY B O 1
ATOM 4168 N N . SER B 1 240 ? 19.75 -16.781 -12.383 1 77.62 240 SER B N 1
ATOM 4169 C CA . SER B 1 240 ? 19.562 -15.703 -11.406 1 77.62 240 SER B CA 1
ATOM 4170 C C . SER B 1 240 ? 19.484 -16.266 -9.992 1 77.62 240 SER B C 1
ATOM 4172 O O . SER B 1 240 ? 19.969 -15.633 -9.047 1 77.62 240 SER B O 1
ATOM 4174 N N . ASP B 1 241 ? 18.906 -17.438 -9.844 1 81.62 241 ASP B N 1
ATOM 4175 C CA . ASP B 1 241 ? 18.781 -18.047 -8.516 1 81.62 241 ASP B CA 1
ATOM 4176 C C . ASP B 1 241 ? 20.156 -18.422 -7.961 1 81.62 241 ASP B C 1
ATOM 4178 O O . ASP B 1 241 ? 20.438 -18.203 -6.777 1 81.62 241 ASP B O 1
ATOM 4182 N N . GLU B 1 242 ? 20.891 -18.969 -8.867 1 77.94 242 GLU B N 1
ATOM 4183 C CA . GLU B 1 242 ? 22.25 -19.297 -8.469 1 77.94 242 GLU B CA 1
ATOM 4184 C C . GLU B 1 242 ? 23.062 -18.031 -8.18 1 77.94 242 GLU B C 1
ATOM 4186 O O . GLU B 1 242 ? 23.781 -17.969 -7.176 1 77.94 242 GLU B O 1
ATOM 4191 N N . LYS B 1 243 ? 22.922 -17.062 -8.977 1 79.56 243 LYS B N 1
ATOM 4192 C CA . LYS B 1 243 ? 23.609 -15.789 -8.805 1 79.56 243 LYS B CA 1
ATOM 4193 C C . LYS B 1 243 ? 23.234 -15.133 -7.473 1 79.56 243 LYS B C 1
ATOM 4195 O O . LYS B 1 243 ? 24.094 -14.57 -6.789 1 79.56 243 LYS B O 1
ATOM 4200 N N . ASN B 1 244 ? 22 -15.312 -7.16 1 79.25 244 ASN B N 1
ATOM 4201 C CA . ASN B 1 244 ? 21.5 -14.656 -5.957 1 79.25 244 ASN B CA 1
ATOM 4202 C C . ASN B 1 244 ? 21.562 -15.586 -4.746 1 79.25 244 ASN B C 1
ATOM 4204 O O . ASN B 1 244 ? 21.078 -15.234 -3.668 1 79.25 244 ASN B O 1
ATOM 4208 N N . LYS B 1 245 ? 22.219 -16.875 -4.926 1 82.44 245 LYS B N 1
ATOM 4209 C CA . LYS B 1 245 ? 22.453 -17.844 -3.855 1 82.44 245 LYS B CA 1
ATOM 4210 C C . LYS B 1 245 ? 21.156 -18.266 -3.197 1 82.44 245 LYS B C 1
ATOM 4212 O O . LYS B 1 245 ? 21.062 -18.328 -1.969 1 82.44 245 LYS B O 1
ATOM 4217 N N . LYS B 1 246 ? 20.109 -18.422 -4.109 1 87.12 246 LYS B N 1
ATOM 4218 C CA . LYS B 1 246 ? 18.797 -18.844 -3.621 1 87.12 246 LYS B CA 1
ATOM 4219 C C . LYS B 1 246 ? 18.609 -20.359 -3.807 1 87.12 246 LYS B C 1
ATOM 4221 O O . LYS B 1 246 ? 18.969 -20.906 -4.844 1 87.12 246 LYS B O 1
ATOM 4226 N N . ALA B 1 247 ? 18.141 -20.953 -2.748 1 87.12 247 ALA B N 1
ATOM 4227 C CA . ALA B 1 247 ? 17.734 -22.359 -2.871 1 87.12 247 ALA B CA 1
ATOM 4228 C C . ALA B 1 247 ? 16.375 -22.484 -3.559 1 87.12 247 ALA B C 1
ATOM 4230 O O . ALA B 1 247 ? 15.477 -21.672 -3.307 1 87.12 247 ALA B O 1
ATOM 4231 N N . THR B 1 248 ? 16.25 -23.453 -4.461 1 90.62 248 THR B N 1
ATOM 4232 C CA . THR B 1 248 ? 15 -23.688 -5.184 1 90.62 248 THR B CA 1
ATOM 4233 C C . THR B 1 248 ? 14.578 -25.141 -5.082 1 90.62 248 THR B C 1
ATOM 4235 O O . THR B 1 248 ? 15.289 -25.969 -4.508 1 90.62 248 THR B O 1
ATOM 4238 N N . TYR B 1 249 ? 13.43 -25.375 -5.598 1 90.75 249 TYR B N 1
ATOM 4239 C CA . TYR B 1 249 ? 12.922 -26.75 -5.652 1 90.75 249 TYR B CA 1
ATOM 4240 C C . TYR B 1 249 ? 13.867 -27.656 -6.43 1 90.75 249 TYR B C 1
ATOM 4242 O O . TYR B 1 249 ? 14.094 -28.797 -6.035 1 90.75 249 TYR B O 1
ATOM 4250 N N . VAL B 1 250 ? 14.453 -27.141 -7.465 1 90.25 250 VAL B N 1
ATOM 4251 C CA . VAL B 1 250 ? 15.367 -27.891 -8.32 1 90.25 250 VAL B CA 1
ATOM 4252 C C . VAL B 1 250 ? 16.656 -28.203 -7.555 1 90.25 250 VAL B C 1
ATOM 4254 O O . VAL B 1 250 ? 17.188 -29.312 -7.641 1 90.25 250 VAL B O 1
ATOM 4257 N N . THR B 1 251 ? 17.125 -27.203 -6.848 1 89.38 251 THR B N 1
ATOM 4258 C CA . THR B 1 251 ? 18.359 -27.391 -6.102 1 89.38 251 THR B CA 1
ATOM 4259 C C . THR B 1 251 ? 18.156 -28.406 -4.977 1 89.38 251 THR B C 1
ATOM 4261 O O . THR B 1 251 ? 19.094 -29.141 -4.621 1 89.38 251 THR B O 1
ATOM 4264 N N . LEU B 1 252 ? 16.984 -28.531 -4.516 1 90.88 252 LEU B N 1
ATOM 4265 C CA . LEU B 1 252 ? 16.719 -29.406 -3.381 1 90.88 252 LEU B CA 1
ATOM 4266 C C . LEU B 1 252 ? 16.391 -30.828 -3.854 1 90.88 252 LEU B C 1
ATOM 4268 O O . LEU B 1 252 ? 16.875 -31.812 -3.285 1 90.88 252 LEU B O 1
ATOM 4272 N N . MET B 1 253 ? 15.555 -30.922 -4.891 1 93.12 253 MET B N 1
ATOM 4273 C CA . MET B 1 253 ? 14.984 -32.219 -5.262 1 93.12 253 MET B CA 1
ATOM 4274 C C . MET B 1 253 ? 15.68 -32.781 -6.488 1 93.12 253 MET B C 1
ATOM 4276 O O . MET B 1 253 ? 15.586 -34 -6.762 1 93.12 253 MET B O 1
ATOM 4280 N N . GLY B 1 254 ? 16.344 -31.906 -7.215 1 92.62 254 GLY B N 1
ATOM 4281 C CA . GLY B 1 254 ? 16.906 -32.281 -8.5 1 92.62 254 GLY B CA 1
ATOM 4282 C C . GLY B 1 254 ? 15.969 -32.031 -9.664 1 92.62 254 GLY B C 1
ATOM 4283 O O . GLY B 1 254 ? 14.75 -31.984 -9.484 1 92.62 254 GLY B O 1
ATOM 4284 N N . LEU B 1 255 ? 16.547 -31.922 -10.812 1 92.81 255 LEU B N 1
ATOM 4285 C CA . LEU B 1 255 ? 15.812 -31.547 -12.016 1 92.81 255 LEU B CA 1
ATOM 4286 C C . LEU B 1 255 ? 14.781 -32.625 -12.375 1 92.81 255 LEU B C 1
ATOM 4288 O O . LEU B 1 255 ? 13.625 -32.281 -12.664 1 92.81 255 LEU B O 1
ATOM 4292 N N . ALA B 1 256 ? 15.172 -33.844 -12.312 1 93.94 256 ALA B N 1
ATOM 4293 C CA . ALA B 1 256 ? 14.289 -34.969 -12.703 1 93.94 256 ALA B CA 1
ATOM 4294 C C . ALA B 1 256 ? 13.062 -35.031 -11.797 1 93.94 256 ALA B C 1
ATOM 4296 O O . ALA B 1 256 ? 11.93 -35.125 -12.273 1 93.94 256 ALA B O 1
ATOM 4297 N N . GLN B 1 257 ? 13.266 -34.938 -10.562 1 94.62 257 GLN B N 1
ATOM 4298 C CA . GLN B 1 257 ? 12.172 -34.969 -9.602 1 94.62 257 GLN B CA 1
ATOM 4299 C C . GLN B 1 257 ? 11.273 -33.75 -9.734 1 94.62 257 GLN B C 1
ATOM 4301 O O . GLN B 1 257 ? 10.055 -33.844 -9.586 1 94.62 257 GLN B O 1
ATOM 4306 N N . ALA B 1 258 ? 11.867 -32.594 -9.938 1 93.25 258 ALA B N 1
ATOM 4307 C CA . ALA B 1 258 ? 11.094 -31.359 -10.141 1 93.25 258 ALA B CA 1
ATOM 4308 C C . ALA B 1 258 ? 10.141 -31.516 -11.328 1 93.25 258 ALA B C 1
ATOM 4310 O O . ALA B 1 258 ? 8.984 -31.094 -11.258 1 93.25 258 ALA B O 1
ATOM 4311 N N . GLN B 1 259 ? 10.672 -32.125 -12.398 1 91.5 259 GLN B N 1
ATOM 4312 C CA . GLN B 1 259 ? 9.859 -32.344 -13.602 1 91.5 259 GLN B CA 1
ATOM 4313 C C . GLN B 1 259 ? 8.711 -33.312 -13.32 1 91.5 259 GLN B C 1
ATOM 4315 O O . GLN B 1 259 ? 7.586 -33.094 -13.781 1 91.5 259 GLN B O 1
ATOM 4320 N N . ASP B 1 260 ? 9.016 -34.281 -12.57 1 93.88 260 ASP B N 1
ATOM 4321 C CA . ASP B 1 260 ? 7.98 -35.25 -12.195 1 93.88 260 ASP B CA 1
ATOM 4322 C C . ASP B 1 260 ? 6.91 -34.594 -11.32 1 93.88 260 ASP B C 1
ATOM 4324 O O . ASP B 1 260 ? 5.715 -34.812 -11.523 1 93.88 260 ASP B O 1
ATOM 4328 N N . ASP B 1 261 ? 7.371 -33.844 -10.398 1 92.88 261 ASP B N 1
ATOM 4329 C CA . ASP B 1 261 ? 6.457 -33.188 -9.461 1 92.88 261 ASP B CA 1
ATOM 4330 C C . ASP B 1 261 ? 5.551 -32.188 -10.172 1 92.88 261 ASP B C 1
ATOM 4332 O O . ASP B 1 261 ? 4.344 -32.156 -9.922 1 92.88 261 ASP B O 1
ATOM 4336 N N . VAL B 1 262 ? 6.141 -31.375 -10.984 1 92 262 VAL B N 1
ATOM 4337 C CA . VAL B 1 262 ? 5.34 -30.375 -11.695 1 92 262 VAL B CA 1
ATOM 4338 C C . VAL B 1 262 ? 4.297 -31.094 -12.562 1 92 262 VAL B C 1
ATOM 4340 O O . VAL B 1 262 ? 3.162 -30.625 -12.68 1 92 262 VAL B O 1
ATOM 4343 N N . SER B 1 263 ? 4.668 -32.188 -13.18 1 91.62 263 SER B N 1
ATOM 4344 C CA . SER B 1 263 ? 3.736 -32.969 -13.984 1 91.62 263 SER B CA 1
ATOM 4345 C C . SER B 1 263 ? 2.572 -33.5 -13.141 1 91.62 263 SER B C 1
ATOM 4347 O O . SER B 1 263 ? 1.412 -33.375 -13.547 1 91.62 263 SER B O 1
ATOM 4349 N N . GLU B 1 264 ? 2.889 -34 -12.016 1 94.06 264 GLU B N 1
ATOM 4350 C CA . GLU B 1 264 ? 1.867 -34.562 -11.125 1 94.06 264 GLU B CA 1
ATOM 4351 C C . GLU B 1 264 ? 0.936 -33.469 -10.617 1 94.06 264 GLU B C 1
ATOM 4353 O O . GLU B 1 264 ? -0.284 -33.625 -10.602 1 94.06 264 GLU B O 1
ATOM 4358 N N . ILE B 1 265 ? 1.511 -32.375 -10.156 1 93.81 265 ILE B N 1
ATOM 4359 C CA . ILE B 1 265 ? 0.735 -31.25 -9.648 1 93.81 265 ILE B CA 1
ATOM 4360 C C . ILE B 1 265 ? -0.159 -30.688 -10.75 1 93.81 265 ILE B C 1
ATOM 4362 O O . ILE B 1 265 ? -1.318 -30.344 -10.508 1 93.81 265 ILE B O 1
ATOM 4366 N N . SER B 1 266 ? 0.378 -30.641 -11.93 1 91.19 266 SER B N 1
ATOM 4367 C CA . SER B 1 266 ? -0.368 -30.141 -13.078 1 91.19 266 SER B CA 1
ATOM 4368 C C . SER B 1 266 ? -1.579 -31.016 -13.375 1 91.19 266 SER B C 1
ATOM 4370 O O . SER B 1 266 ? -2.678 -30.516 -13.609 1 91.19 266 SER B O 1
ATOM 4372 N N . LYS B 1 267 ? -1.359 -32.312 -13.352 1 91.62 267 LYS B N 1
ATOM 4373 C CA . LYS B 1 267 ? -2.453 -33.25 -13.594 1 91.62 267 LYS B CA 1
ATOM 4374 C C . LYS B 1 267 ? -3.543 -33.094 -12.531 1 91.62 267 LYS B C 1
ATOM 4376 O O . LYS B 1 267 ? -4.734 -33.156 -12.844 1 91.62 267 LYS B O 1
ATOM 4381 N N . ARG B 1 268 ? -3.115 -32.906 -11.328 1 93.62 268 ARG B N 1
ATOM 4382 C CA . ARG B 1 268 ? -4.062 -32.719 -10.234 1 93.62 268 ARG B CA 1
ATOM 4383 C C . ARG B 1 268 ? -4.891 -31.469 -10.438 1 93.62 268 ARG B C 1
ATOM 4385 O O . ARG B 1 268 ? -6.105 -31.469 -10.25 1 93.62 268 ARG B O 1
ATOM 4392 N N . ALA B 1 269 ? -4.234 -30.375 -10.797 1 91.62 269 ALA B N 1
ATOM 4393 C CA . ALA B 1 269 ? -4.926 -29.109 -11.062 1 91.62 269 ALA B CA 1
ATOM 4394 C C . ALA B 1 269 ? -5.957 -29.266 -12.172 1 91.62 269 ALA B C 1
ATOM 4396 O O . ALA B 1 269 ? -7.094 -28.797 -12.047 1 91.62 269 ALA B O 1
ATOM 4397 N N . ILE B 1 270 ? -5.605 -29.969 -13.211 1 89.25 270 ILE B N 1
ATOM 4398 C CA . ILE B 1 270 ? -6.477 -30.156 -14.367 1 89.25 270 ILE B CA 1
ATOM 4399 C C . ILE B 1 270 ? -7.68 -31.016 -13.969 1 89.25 270 ILE B C 1
ATOM 4401 O O . ILE B 1 270 ? -8.812 -30.734 -14.375 1 89.25 270 ILE B O 1
ATOM 4405 N N . ARG B 1 271 ? -7.422 -32.031 -13.203 1 92.12 271 ARG B N 1
ATOM 4406 C CA . ARG B 1 271 ? -8.508 -32.875 -12.742 1 92.12 271 ARG B CA 1
ATOM 4407 C C . ARG B 1 271 ? -9.531 -32.094 -11.938 1 92.12 271 ARG B C 1
ATOM 4409 O O . ARG B 1 271 ? -10.734 -32.281 -12.07 1 92.12 271 ARG B O 1
ATOM 4416 N N . LYS B 1 272 ? -9.07 -31.219 -11.086 1 91.94 272 LYS B N 1
ATOM 4417 C CA . LYS B 1 272 ? -9.953 -30.375 -10.281 1 91.94 272 LYS B CA 1
ATOM 4418 C C . LYS B 1 272 ? -10.758 -29.422 -11.156 1 91.94 272 LYS B C 1
ATOM 4420 O O . LYS B 1 272 ? -11.945 -29.188 -10.906 1 91.94 272 LYS B O 1
ATOM 4425 N N . VAL B 1 273 ? -10.133 -28.875 -12.148 1 88.62 273 VAL B N 1
ATOM 4426 C CA . VAL B 1 273 ? -10.828 -27.984 -13.07 1 88.62 273 VAL B CA 1
ATOM 4427 C C . VAL B 1 273 ? -11.938 -28.75 -13.789 1 88.62 273 VAL B C 1
ATOM 4429 O O . VAL B 1 273 ? -13.047 -28.25 -13.945 1 88.62 273 VAL B O 1
ATOM 4432 N N . ASP B 1 274 ? -11.594 -29.969 -14.148 1 88.56 274 ASP B N 1
ATOM 4433 C CA . ASP B 1 274 ? -12.539 -30.812 -14.875 1 88.56 274 ASP B CA 1
ATOM 4434 C C . ASP B 1 274 ? -13.727 -31.172 -13.992 1 88.56 274 ASP B C 1
ATOM 4436 O O . ASP B 1 274 ? -14.812 -31.484 -14.5 1 88.56 274 ASP B O 1
ATOM 4440 N N . SER B 1 275 ? -13.492 -31.109 -12.75 1 89.12 275 SER B N 1
ATOM 4441 C CA . SER B 1 275 ? -14.547 -31.5 -11.812 1 89.12 275 SER B CA 1
ATOM 4442 C C . SER B 1 275 ? -15.562 -30.391 -11.617 1 89.12 275 SER B C 1
ATOM 4444 O O . SER B 1 275 ? -16.656 -30.609 -11.094 1 89.12 275 SER B O 1
ATOM 4446 N N . LEU B 1 276 ? -15.188 -29.219 -12.031 1 89.38 276 LEU B N 1
ATOM 4447 C CA . LEU B 1 276 ? -16.141 -28.109 -11.93 1 89.38 276 LEU B CA 1
ATOM 4448 C C . LEU B 1 276 ? -17.328 -28.312 -12.859 1 89.38 276 LEU B C 1
ATOM 4450 O O . LEU B 1 276 ? -17.156 -28.812 -13.977 1 89.38 276 LEU B O 1
ATOM 4454 N N . VAL B 1 277 ? -18.484 -27.953 -12.344 1 88.81 277 VAL B N 1
ATOM 4455 C CA . VAL B 1 277 ? -19.719 -28.109 -13.117 1 88.81 277 VAL B CA 1
ATOM 4456 C C . VAL B 1 277 ? -19.703 -27.156 -14.305 1 88.81 277 VAL B C 1
ATOM 4458 O O . VAL B 1 277 ? -20.094 -27.516 -15.414 1 88.81 277 VAL B O 1
ATOM 4461 N N . VAL B 1 278 ? -19.297 -25.969 -14.008 1 88.44 278 VAL B N 1
ATOM 4462 C CA . VAL B 1 278 ? -19.203 -24.953 -15.047 1 88.44 278 VAL B CA 1
ATOM 4463 C C . VAL B 1 278 ? -17.891 -25.125 -15.812 1 88.44 278 VAL B C 1
ATOM 4465 O O . VAL B 1 278 ? -16.875 -25.562 -15.242 1 88.44 278 VAL B O 1
ATOM 4468 N N . LYS B 1 279 ? -18.016 -24.859 -17.125 1 89.88 279 LYS B N 1
ATOM 4469 C CA . LYS B 1 279 ? -16.844 -25.062 -17.969 1 89.88 279 LYS B CA 1
ATOM 4470 C C . LYS B 1 279 ? -16.406 -23.75 -18.641 1 89.88 279 LYS B C 1
ATOM 4472 O O . LYS B 1 279 ? -17.25 -22.906 -18.938 1 89.88 279 LYS B O 1
ATOM 4477 N N . ASN B 1 280 ? -15.133 -23.547 -18.75 1 91.81 280 ASN B N 1
ATOM 4478 C CA . ASN B 1 280 ? -14.438 -22.531 -19.531 1 91.81 280 ASN B CA 1
ATOM 4479 C C . ASN B 1 280 ? -13.227 -23.094 -20.266 1 91.81 280 ASN B C 1
ATOM 4481 O O . ASN B 1 280 ? -12.172 -23.297 -19.656 1 91.81 280 ASN B O 1
ATOM 4485 N N . GLU B 1 281 ? -13.414 -23.281 -21.547 1 90.75 281 GLU B N 1
ATOM 4486 C CA . GLU B 1 281 ? -12.414 -24 -22.328 1 90.75 281 GLU B CA 1
ATOM 4487 C C . GLU B 1 281 ? -11.094 -23.25 -22.359 1 90.75 281 GLU B C 1
ATOM 4489 O O . GLU B 1 281 ? -10.023 -23.859 -22.281 1 90.75 281 GLU B O 1
ATOM 4494 N N . PHE B 1 282 ? -11.234 -22 -22.469 1 93.25 282 PHE B N 1
ATOM 4495 C CA . PHE B 1 282 ? -10.008 -21.219 -22.531 1 93.25 282 PHE B CA 1
ATOM 4496 C C . PHE B 1 282 ? -9.242 -21.297 -21.219 1 93.25 282 PHE B C 1
ATOM 4498 O O . PHE B 1 282 ? -8.023 -21.484 -21.203 1 93.25 282 PHE B O 1
ATOM 4505 N N . LEU B 1 283 ? -9.961 -21.156 -20.125 1 92.56 283 LEU B N 1
ATOM 4506 C CA . LEU B 1 283 ? -9.328 -21.25 -18.812 1 92.56 283 LEU B CA 1
ATOM 4507 C C . LEU B 1 283 ? -8.648 -22.609 -18.641 1 92.56 283 LEU B C 1
ATOM 4509 O O . LEU B 1 283 ? -7.527 -22.672 -18.125 1 92.56 283 LEU B O 1
ATOM 4513 N N . THR B 1 284 ? -9.328 -23.594 -19.062 1 90.06 284 THR B N 1
ATOM 4514 C CA . THR B 1 284 ? -8.773 -24.953 -18.953 1 90.06 284 THR B CA 1
ATOM 4515 C C . THR B 1 284 ? -7.492 -25.078 -19.766 1 90.06 284 THR B C 1
ATOM 4517 O O . THR B 1 284 ? -6.492 -25.609 -19.281 1 90.06 284 THR B O 1
ATOM 4520 N N . GLU B 1 285 ? -7.484 -24.547 -20.953 1 91.19 285 GLU B N 1
ATOM 4521 C CA . GLU B 1 285 ? -6.301 -24.594 -21.812 1 91.19 285 GLU B CA 1
ATOM 4522 C C . GLU B 1 285 ? -5.18 -23.734 -21.25 1 91.19 285 GLU B C 1
ATOM 4524 O O . GLU B 1 285 ? -4.004 -24.078 -21.359 1 91.19 285 GLU B O 1
ATOM 4529 N N . LEU B 1 286 ? -5.566 -22.578 -20.734 1 91.31 286 LEU B N 1
ATOM 4530 C CA . LEU B 1 286 ? -4.586 -21.703 -20.109 1 91.31 286 LEU B CA 1
ATOM 4531 C C . LEU B 1 286 ? -3.863 -22.406 -18.969 1 91.31 286 LEU B C 1
ATOM 4533 O O . LEU B 1 286 ? -2.635 -22.344 -18.875 1 91.31 286 LEU B O 1
ATOM 4537 N N . ILE B 1 287 ? -4.629 -23.094 -18.141 1 87.88 287 ILE B N 1
ATOM 4538 C CA . ILE B 1 287 ? -4.066 -23.797 -16.984 1 87.88 287 ILE B CA 1
ATOM 4539 C C . ILE B 1 287 ? -3.139 -24.906 -17.469 1 87.88 287 ILE B C 1
ATOM 4541 O O . ILE B 1 287 ? -2.035 -25.078 -16.953 1 87.88 287 ILE B O 1
ATOM 4545 N N . LYS B 1 288 ? -3.523 -25.516 -18.547 1 85.5 288 LYS B N 1
ATOM 4546 C CA . LYS B 1 288 ? -2.695 -26.578 -19.125 1 85.5 288 LYS B CA 1
ATOM 4547 C C . LYS B 1 288 ? -1.367 -26.016 -19.641 1 85.5 288 LYS B C 1
ATOM 4549 O O . LYS B 1 288 ? -0.314 -26.625 -19.422 1 85.5 288 LYS B O 1
ATOM 4554 N N . GLU B 1 289 ? -1.446 -24.875 -20.203 1 83.56 289 GLU B N 1
ATOM 4555 C CA . GLU B 1 289 ? -0.246 -24.25 -20.75 1 83.56 289 GLU B CA 1
ATOM 4556 C C . GLU B 1 289 ? 0.678 -23.781 -19.625 1 83.56 289 GLU B C 1
ATOM 4558 O O . GLU B 1 289 ? 1.902 -23.828 -19.766 1 83.56 289 GLU B O 1
ATOM 4563 N N . LEU B 1 290 ? 0.089 -23.297 -18.594 1 82 290 LEU B N 1
ATOM 4564 C CA . LEU B 1 290 ? 0.869 -22.75 -17.484 1 82 290 LEU B CA 1
ATOM 4565 C C . LEU B 1 290 ? 1.596 -23.859 -16.734 1 82 290 LEU B C 1
ATOM 4567 O O . LEU B 1 290 ? 2.709 -23.672 -16.25 1 82 290 LEU B O 1
ATOM 4571 N N . VAL B 1 291 ? 0.966 -25.062 -16.75 1 76.81 291 VAL B N 1
ATOM 4572 C CA . VAL B 1 291 ? 1.508 -26.125 -15.891 1 76.81 291 VAL B CA 1
ATOM 4573 C C . VAL B 1 291 ? 2.311 -27.109 -16.734 1 76.81 291 VAL B C 1
ATOM 4575 O O . VAL B 1 291 ? 3.117 -27.875 -16.203 1 76.81 291 VAL B O 1
ATOM 4578 N N . SER B 1 292 ? 2.006 -27.172 -18.078 1 67.56 292 SER B N 1
ATOM 4579 C CA . SER B 1 292 ? 2.705 -28.125 -18.938 1 67.56 292 SER B CA 1
ATOM 4580 C C . SER B 1 292 ? 3.805 -27.438 -19.734 1 67.56 292 SER B C 1
ATOM 4582 O O . SER B 1 292 ? 4.402 -28.031 -20.641 1 67.56 292 SER B O 1
ATOM 4584 N N . ARG B 1 293 ? 4.145 -26.172 -19.453 1 58 293 ARG B N 1
ATOM 4585 C CA . ARG B 1 293 ? 5.012 -25.359 -20.297 1 58 293 ARG B CA 1
ATOM 4586 C C . ARG B 1 293 ? 6.289 -26.094 -20.672 1 58 293 ARG B C 1
ATOM 4588 O O . ARG B 1 293 ? 7.07 -26.469 -19.781 1 58 293 ARG B O 1
ATOM 4595 N N . GLU B 1 294 ? 6.172 -27.109 -21.625 1 49.69 294 GLU B N 1
ATOM 4596 C CA . GLU B 1 294 ? 7.422 -27.609 -22.172 1 49.69 294 GLU B CA 1
ATOM 4597 C C . GLU B 1 294 ? 8.289 -26.484 -22.719 1 49.69 294 GLU B C 1
ATOM 4599 O O . GLU B 1 294 ? 9.516 -26.609 -22.781 1 49.69 294 GLU B O 1
ATOM 4604 N N . LYS B 1 295 ? 7.746 -25.672 -23.641 1 43.31 295 LYS B N 1
ATOM 4605 C CA . LYS B 1 295 ? 8.508 -24.578 -24.25 1 43.31 295 LYS B CA 1
ATOM 4606 C C . LYS B 1 295 ? 8.047 -23.219 -23.703 1 43.31 295 LYS B C 1
ATOM 4608 O O . LYS B 1 295 ? 6.891 -23.078 -23.312 1 43.31 295 LYS B O 1
#

Solvent-accessible surface area (backbone atoms only — not comparable to full-atom values): 29330 Å² total; per-residue (Å²): 129,62,62,68,58,53,50,54,53,49,43,52,51,50,50,54,55,39,56,71,70,55,77,76,72,55,72,86,35,20,67,44,43,44,46,36,50,54,58,58,68,47,62,77,79,57,55,46,38,47,44,14,51,48,34,13,44,43,50,66,38,81,68,73,56,55,50,31,46,32,35,17,50,47,28,41,54,41,18,53,52,43,49,42,32,30,78,69,55,66,46,44,66,57,47,58,88,33,70,23,53,32,77,76,62,33,58,47,46,19,52,49,16,19,53,36,26,44,38,42,16,53,42,40,35,54,51,26,50,73,71,38,69,70,36,61,42,55,52,51,32,48,47,42,52,30,44,23,53,12,62,85,5,23,45,16,12,46,48,38,51,64,70,35,44,77,39,93,70,57,69,67,58,51,49,48,28,38,48,14,46,55,8,19,51,42,24,32,23,34,40,35,15,26,40,65,29,62,47,50,74,68,54,45,51,52,47,40,53,33,24,46,30,46,20,46,17,36,50,50,48,50,49,50,42,39,77,71,53,47,38,83,78,68,45,39,70,53,42,47,46,64,73,60,38,45,75,47,66,38,76,72,62,30,63,70,50,42,54,51,47,24,50,52,37,29,51,52,27,50,51,53,55,66,65,43,88,58,74,47,70,64,54,54,50,50,51,47,49,57,35,56,57,81,119,129,62,62,68,59,53,49,53,54,50,44,52,52,49,50,53,57,37,57,71,71,55,75,75,71,56,71,85,34,20,66,44,42,43,46,36,50,53,58,58,68,45,61,76,77,56,55,48,37,46,45,14,51,47,35,12,43,42,48,66,38,81,69,73,58,56,52,31,45,31,36,17,51,48,28,42,55,40,18,52,50,42,48,42,33,30,77,68,57,66,47,43,67,58,47,58,88,31,70,23,51,32,78,74,64,33,59,45,46,19,52,49,15,20,53,35,26,43,38,43,15,52,43,39,34,53,51,27,42,74,72,45,51,88,39,69,39,56,56,51,31,51,48,43,53,30,43,24,53,12,62,85,5,22,45,17,12,46,47,37,52,64,70,35,44,77,40,92,72,55,68,68,57,50,51,49,27,38,47,15,45,53,9,19,51,40,25,32,23,34,40,34,16,26,40,65,29,61,46,50,74,68,55,45,52,52,48,42,53,32,24,46,31,48,21,45,16,37,50,50,47,49,50,49,42,38,76,72,53,49,36,84,77,67,44,39,69,56,42,49,46,64,73,59,38,43,75,46,65,38,75,72,61,31,64,70,51,42,53,51,47,24,49,52,36,29,51,52,28,51,51,52,54,67,64,42,88,57,75,46,70,65,54,54,50,49,53,48,48,57,34,57,57,81,120

Foldseek 3Di:
DPLVVVLVVVQVVLVVLLVVLQDDQDDPLNLLSCLLCVQLVLGDSLLLLSLLQLLLVLLPHDDCLSSLLSNLLSLLVSLVVLVCCAPLHLVAQFFSRHGHSCVVRNRVSSNSSSVCSNVSSLVSLCCSCVVDVPCPLSVVLSVLSDCQSDCNAQVVLSVLQRVCFLHDDDPVSQLSNLCGNQLSSQLSSSLSSCSNSPHDPVVSVLSSLLSSLLSNLLQLVLVLCLAVHCCVVNVGHRCSCVVRRGDHPCNHVNNVVSVVVLVVSLVVSLVSQVPDPGDDPSSSVSSNCSSVVPD/DPLVVVQVVLQVVLVVLLVVLQDDQDDPLNLLSCLLCVQLVLGDSLVLLSLLQLLLVLLPHDDCLSSLLSNLLSLLVSLVVLVCCAPLHLVAQFFSRHGHSCVVRNRVSSNVSSVCSNVSSLVSLCCSCVVPVPDPLSVVLSVLSDCQSDCQAQVVLSVLQRVCFLHDDDPVSQLSNLCGNQLSSQLSSSLSSCSNSPHDPVVSVLSSLLSSLLSNLLQLVLVLCLAVHCCVVNRGHRCSCVVRRTDHPCNHVNNVVSLVVLVVSLVVSLVSQVPDPGDDPSSSVSSNCSSVVPD

Radius of gyration: 24.49 Å; Cα contacts (8 Å, |Δi|>4): 980; chains: 2; bounding box: 48×72×65 Å

Secondary structure (DSSP, 8-state):
--HHHHHHHHHHHHHHHHHHTSPPS-STTHHHHHHHHHHHTT----HHHHHHHHHHHHTT--STTHHHHHHHHHHHHHHHHHHHTSTTTT--SEETTEE-HHHHH-HHHHHHHHHHHHHHHHHHHHTHHHH---HHHHHHHHHHHHHHHSTTTHHHHHHHHHHTTTS---HHHHHHHIIIIIIHHHHHHHHHHHHHTT--HHHHHHHHHHHHHHHHHHHHHHHHHHHHS-HHHHSS-TTHHHHTT---HHHHH-HHHHHHHHHHHHHHHHHHHHH-SS--HHHHHHHHHHHH---/--HHHHHHHHHHHHHHHHHHTSPPS-STTHHHHHHHHHHHTT----HHHHHHHHHHHHTT--STTHHHHHHHHHHHHHHHHHHHTSTTTT--SEETTEE-HHHHH-HHHHHHHHHHHHHHHHHHHHTHHHHSTT-HHHHHHHHHHHHHHSTTTHHHHHHHHHHTTTS---HHHHHHHIIIIIIHHHHHHHHHHHHHTT--HHHHHHHHHHHHHHHHHHHHHHHHHHHHS-HHHHSS-TTHHHHTT---HHHHH-HHHHHHHHHHHHHHHHHHHHH-SS--HHHHHHHHHHHH---

Sequence (590 aa):
MDFKKELELRVQRIEEIIKKYLPKEEGYQKIVIEAMNYSILAGGKRLRPMLMQETYFLFGGKSDVIEPFMAAMEMIHTYSLVHDDLPAMDDDDYRRGRKTTHLVFGEAVGILAGDALLNYAFETALTALEKEPNTVTVGKALKVLASKAGIYGMIGGQTVDVQSVDQQIDKEKIDFIYELKTGALIEASMLIGAILAGATKNEQIIIREIAKDIGLAFQIQDDILDVTSTTEILGKPIGSDEKNKKATYVTLMGLAQAQDDVSEISKRAIRKVDSLVVKNEFLTELIKELVSREKMDFKKELELRVQRIEEIIKKYLPKEEGYQKIVIEAMNYSILAGGKRLRPMLMQETYFLFGGKSDVIEPFMAAMEMIHTYSLVHDDLPAMDDDDYRRGRKTTHLVFGEAVGILAGDALLNYAFETALTALEKEPNTVTVGKALKVLASKAGIYGMIGGQTVDVQSVDQQIDKEKIDFIYELKTGALIEASMLIGAILAGATKNEQIIIREIAKDIGLAFQIQDDILDVTSTTEILGKPIGSDEKNKKATYVTLMGLAQAQDDVSEISKRAIRKVDSLVVKNEFLTELIKELVSREK

pLDDT: mean 92.84, std 8.33, range [42.84, 98.94]